Protein AF-A0A0W1A941-F1 (afdb_monomer)

Nearest PDB structures (foldseek):
  9brc-assembly1_S  TM=9.194E-01  e=2.993E-12  Legionella pneumophila subsp. pneumophila
  7uzi-assembly1_R  TM=9.078E-01  e=1.074E-11  Rattus norvegicus
  5voz-assembly1_g  TM=9.066E-01  e=1.879E-11  Legionella pneumophila subsp. pneumophila ATCC 43290
  7u4t-assembly1_Z  TM=9.199E-01  e=1.440E-10  Legionella pneumophila
  5uf5-assembly1_A  TM=5.571E-01  e=1.019E-09  Legionella pneumophila

Foldseek 3Di:
DPPDDPLVQLLLLLVLLVLLVVLCCVLCVPCPLVLLCVVNVLSVVLLVVLVVVVVVCVVVVVVDPDDPDPDDSSNSSSVCVVVVSGDGSVVSVLSSVLSVLLSLLQVLLPPAAADSVLSNVSSVVCSPDPDNCPDPSVVLSVLSVVLVVCLVVQDPPLSLLLLLLSLLLSNVCNYHPDDPPDPPNVVSSVLSVVSSVCRVVVVPCSLVSSVVVQVPDPDFASCVVSDDQVSQLSVLQRNLVVLLVVAPQPVLSVVSVVCSPPRGDHPVNVVSSVVSVVLSVLLVVQQVDAQVVDGDDSVRLNVLLVVLCVADVVCSSVSSSLLSLLVRVCVVQVLCVVVSVVCSVVDDPVCSLVLLLDLVNLLSSLLSNLPVVDDCPAQLLVLLSVLLSVVSSVQSPPPPNRDSDDDSNRSSVSSVVSSVVSVVCSVVSSVVCVLLCRRDPCCVVVVVVLVVPDPPPAPVLSVLSVQLVVQLVVLCCVLFFDDPPPDDPVPPPPDDPDDGHGHRLLPRDPVSLVSSLVSSLVSLLVSCLSCLPPPVSNVVSVVVNVSSLVSVLCSLVVPPDSVDDDDSVVSVVVSVVSVVVSVVSSVVSNVPPPPPPPPDDDDDD

Structure (mmCIF, N/CA/C/O backbone):
data_AF-A0A0W1A941-F1
#
_entry.id   AF-A0A0W1A941-F1
#
loop_
_atom_site.group_PDB
_atom_site.id
_atom_site.type_symbol
_atom_site.label_atom_id
_atom_site.label_alt_id
_atom_site.label_comp_id
_atom_site.label_asym_id
_atom_site.label_entity_id
_atom_site.label_seq_id
_atom_site.pdbx_PDB_ins_code
_atom_site.Cartn_x
_atom_site.Cartn_y
_atom_site.Cartn_z
_atom_site.occupancy
_atom_site.B_iso_or_equiv
_atom_site.auth_seq_id
_atom_site.auth_comp_id
_atom_site.auth_asym_id
_atom_site.auth_atom_id
_atom_site.pdbx_PDB_model_num
ATOM 1 N N . MET A 1 1 ? 19.596 -2.585 -65.836 1.00 46.56 1 MET A N 1
ATOM 2 C CA . MET A 1 1 ? 18.668 -1.439 -65.724 1.00 46.56 1 MET A CA 1
ATOM 3 C C . MET A 1 1 ? 19.499 -0.215 -65.369 1.00 46.56 1 MET A C 1
ATOM 5 O O . MET A 1 1 ? 19.967 -0.134 -64.247 1.00 46.56 1 MET A O 1
ATOM 9 N N . HIS A 1 2 ? 19.727 0.694 -66.318 1.00 54.53 2 HIS A N 1
ATOM 10 C CA . HIS A 1 2 ? 20.373 1.989 -66.075 1.00 54.53 2 HIS A CA 1
ATOM 11 C C . HIS A 1 2 ? 19.355 3.079 -66.422 1.00 54.53 2 HIS A C 1
ATOM 13 O O . HIS A 1 2 ? 19.321 3.565 -67.544 1.00 54.53 2 HIS A O 1
ATOM 19 N N . ASN A 1 3 ? 18.465 3.399 -65.478 1.00 68.75 3 ASN A N 1
ATOM 20 C CA . ASN A 1 3 ? 17.453 4.451 -65.660 1.00 68.75 3 ASN A CA 1
ATOM 21 C C . ASN A 1 3 ? 17.968 5.843 -65.245 1.00 68.75 3 ASN A C 1
ATOM 23 O O . ASN A 1 3 ? 17.200 6.801 -65.233 1.00 68.75 3 ASN A O 1
ATOM 27 N N . LEU A 1 4 ? 19.249 5.959 -64.882 1.00 83.12 4 LEU A N 1
ATOM 28 C CA . LEU A 1 4 ? 19.901 7.224 -64.556 1.00 83.12 4 LEU A CA 1
ATOM 29 C C . LEU A 1 4 ? 20.797 7.658 -65.724 1.00 83.12 4 LEU A C 1
ATOM 31 O O . LEU A 1 4 ? 21.546 6.822 -66.233 1.00 83.12 4 LEU A O 1
ATOM 35 N N . PRO A 1 5 ? 20.770 8.944 -66.116 1.00 90.62 5 PRO A N 1
ATOM 36 C CA . PRO A 1 5 ? 21.811 9.540 -66.948 1.00 90.62 5 PRO A CA 1
ATOM 37 C C . PRO A 1 5 ? 23.212 9.248 -66.392 1.00 90.62 5 PRO A C 1
ATOM 39 O O . PRO A 1 5 ? 23.403 9.246 -65.178 1.00 90.62 5 PRO A O 1
ATOM 42 N N . GLU A 1 6 ? 24.190 9.028 -67.270 1.00 85.62 6 GLU A N 1
ATOM 43 C CA . GLU A 1 6 ? 25.552 8.589 -66.914 1.00 85.62 6 GLU A CA 1
ATOM 44 C C . GLU A 1 6 ? 26.242 9.526 -65.906 1.00 85.62 6 GLU A C 1
ATOM 46 O O . GLU A 1 6 ? 26.808 9.085 -64.907 1.00 85.62 6 GLU A O 1
ATOM 51 N N . GLU A 1 7 ? 26.112 10.836 -66.102 1.00 84.62 7 GLU A N 1
ATOM 52 C CA . GLU A 1 7 ? 26.647 11.851 -65.188 1.00 84.62 7 GLU A CA 1
ATOM 53 C C . GLU A 1 7 ? 25.988 11.799 -63.797 1.00 84.62 7 GLU A C 1
ATOM 55 O O . GLU A 1 7 ? 26.664 11.863 -62.764 1.00 84.62 7 GLU A O 1
ATOM 60 N N . LEU A 1 8 ? 24.668 11.585 -63.751 1.00 89.06 8 LEU A N 1
ATOM 61 C CA . LEU A 1 8 ? 23.945 11.392 -62.493 1.00 89.06 8 LEU A CA 1
ATOM 62 C C . LEU A 1 8 ? 24.337 10.074 -61.823 1.00 89.06 8 LEU A C 1
ATOM 64 O O . LEU A 1 8 ? 24.471 10.038 -60.602 1.00 89.06 8 LEU A O 1
ATOM 68 N N . TYR A 1 9 ? 24.572 9.009 -62.590 1.00 92.81 9 TYR A N 1
ATOM 69 C CA . TYR A 1 9 ? 25.028 7.729 -62.054 1.00 92.81 9 TYR A CA 1
ATOM 70 C C . TYR A 1 9 ? 26.365 7.876 -61.313 1.00 92.81 9 TYR A C 1
ATOM 72 O O . TYR A 1 9 ? 26.466 7.495 -60.143 1.00 92.81 9 TYR A O 1
ATOM 80 N N . HIS A 1 10 ? 27.373 8.485 -61.944 1.00 92.25 10 HIS A N 1
ATOM 81 C CA . HIS A 1 10 ? 28.687 8.668 -61.319 1.00 92.25 10 HIS A CA 1
ATOM 82 C C . HIS A 1 10 ? 28.641 9.644 -60.137 1.00 92.25 10 HIS A C 1
ATOM 84 O O . HIS A 1 10 ? 29.266 9.380 -59.108 1.00 92.25 10 HIS A O 1
ATOM 90 N N . SER A 1 11 ? 27.822 10.695 -60.214 1.00 91.88 11 SER A N 1
ATOM 91 C CA . SER A 1 11 ? 27.574 11.594 -59.079 1.00 91.88 11 SER A CA 1
ATOM 92 C C . SER A 1 11 ? 26.978 10.856 -57.868 1.00 91.88 11 SER A C 1
ATOM 94 O O . SER A 1 11 ? 27.407 11.069 -56.731 1.00 91.88 11 SER A O 1
ATOM 96 N N . GLN A 1 12 ? 26.031 9.936 -58.091 1.00 93.44 12 GLN A N 1
ATOM 97 C CA . GLN A 1 12 ? 25.449 9.102 -57.029 1.00 93.44 12 GLN A CA 1
ATOM 98 C C . GLN A 1 12 ? 26.469 8.126 -56.425 1.00 93.44 12 GLN A C 1
ATOM 100 O O . GLN A 1 12 ? 26.469 7.915 -55.210 1.00 93.44 12 GLN A O 1
ATOM 105 N N . VAL A 1 13 ? 27.372 7.572 -57.244 1.00 93.12 13 VAL A N 1
ATOM 106 C CA . VAL A 1 13 ? 28.484 6.727 -56.773 1.00 93.12 13 VAL A CA 1
ATOM 107 C C . VAL A 1 13 ? 29.382 7.503 -55.802 1.00 93.12 13 VAL A C 1
ATOM 109 O O . VAL A 1 13 ? 29.643 7.022 -54.697 1.00 93.12 13 VAL A O 1
ATOM 112 N N . VAL A 1 14 ? 29.791 8.727 -56.160 1.00 92.62 14 VAL A N 1
ATOM 113 C CA . VAL A 1 14 ? 30.604 9.593 -55.283 1.00 92.62 14 VAL A CA 1
ATOM 114 C C . VAL A 1 14 ? 29.869 9.916 -53.980 1.00 92.62 14 VAL A C 1
ATOM 116 O O . VAL A 1 14 ? 30.458 9.826 -52.896 1.00 92.62 14 VAL A O 1
ATOM 119 N N . GLY A 1 15 ? 28.575 10.244 -54.070 1.00 92.88 15 GLY A N 1
ATOM 120 C CA . GLY A 1 15 ? 27.730 10.549 -52.916 1.00 92.88 15 GLY A CA 1
ATOM 121 C C . GLY A 1 15 ? 27.629 9.386 -51.924 1.00 92.88 15 GLY A C 1
ATOM 122 O O . GLY A 1 15 ? 27.910 9.566 -50.738 1.00 92.88 15 GLY A O 1
ATOM 123 N N . LYS A 1 16 ? 27.294 8.179 -52.398 1.00 94.31 16 LYS A N 1
ATOM 124 C CA . LYS A 1 16 ? 27.147 6.993 -51.533 1.00 94.31 16 LYS A CA 1
ATOM 125 C C . LYS A 1 16 ? 28.461 6.542 -50.910 1.00 94.31 16 LYS A C 1
ATOM 127 O O . LYS A 1 16 ? 28.489 6.206 -49.731 1.00 94.31 16 LYS A O 1
ATOM 132 N N . MET A 1 17 ? 29.554 6.579 -51.665 1.00 93.75 17 MET A N 1
ATOM 133 C CA . MET A 1 17 ? 30.874 6.238 -51.137 1.00 93.75 17 MET A CA 1
ATOM 134 C C . MET A 1 17 ? 31.315 7.219 -50.041 1.00 93.75 17 MET A C 1
ATOM 136 O O . MET A 1 17 ? 31.776 6.801 -48.980 1.00 93.75 17 MET A O 1
ATOM 140 N N . SER A 1 18 ? 31.101 8.522 -50.256 1.00 91.94 18 SER A N 1
ATOM 141 C CA . SER A 1 18 ? 31.389 9.550 -49.246 1.00 91.94 18 SER A CA 1
ATOM 142 C C . SER A 1 18 ? 30.515 9.384 -48.001 1.00 91.94 18 SER A C 1
ATOM 144 O O . SER A 1 18 ? 30.998 9.549 -46.882 1.00 91.94 18 SER A O 1
ATOM 146 N N . PHE A 1 19 ? 29.241 9.023 -48.184 1.00 95.06 19 PHE A N 1
ATOM 147 C CA . PHE A 1 19 ? 28.329 8.702 -47.089 1.00 95.06 19 PHE A CA 1
ATOM 148 C C . PHE A 1 19 ? 28.828 7.512 -46.260 1.00 95.06 19 PHE A C 1
ATOM 150 O O . PHE A 1 19 ? 28.946 7.652 -45.047 1.00 95.06 19 PHE A O 1
ATOM 157 N N . ILE A 1 20 ? 29.192 6.390 -46.893 1.00 95.44 20 ILE A N 1
ATOM 158 C CA . ILE A 1 20 ? 29.712 5.197 -46.202 1.00 95.44 20 ILE A CA 1
ATOM 159 C C . ILE A 1 20 ? 30.919 5.551 -45.335 1.00 95.44 20 ILE A C 1
ATOM 161 O O . ILE A 1 20 ? 30.925 5.260 -44.142 1.00 95.44 20 ILE A O 1
ATOM 165 N N . VAL A 1 21 ? 31.926 6.217 -45.912 1.00 92.75 21 VAL A N 1
ATOM 166 C CA . VAL A 1 21 ? 33.156 6.560 -45.181 1.00 92.75 21 VAL A CA 1
ATOM 167 C C . VAL A 1 21 ? 32.869 7.536 -44.038 1.00 92.75 21 VAL A C 1
ATOM 169 O O . VAL A 1 21 ? 33.424 7.379 -42.952 1.00 92.75 21 VAL A O 1
ATOM 172 N N . ARG A 1 22 ? 31.958 8.498 -44.236 1.00 93.38 22 ARG A N 1
ATOM 173 C CA . ARG A 1 22 ? 31.521 9.410 -43.170 1.00 93.38 22 ARG A CA 1
ATOM 174 C C . ARG A 1 22 ? 30.830 8.663 -42.029 1.00 93.38 22 ARG A C 1
ATOM 176 O O . ARG A 1 22 ? 31.142 8.922 -40.873 1.00 93.38 22 ARG A O 1
ATOM 183 N N . VAL A 1 23 ? 29.896 7.761 -42.330 1.00 94.56 23 VAL A N 1
ATOM 184 C CA . VAL A 1 23 ? 29.196 6.973 -41.302 1.00 94.56 23 VAL A CA 1
ATOM 185 C C . VAL A 1 23 ? 30.180 6.064 -40.568 1.00 94.56 23 VAL A C 1
ATOM 187 O O . VAL A 1 23 ? 30.149 6.004 -39.343 1.00 94.56 23 VAL A O 1
ATOM 190 N N . LEU A 1 24 ? 31.116 5.441 -41.286 1.00 93.94 24 LEU A N 1
ATOM 191 C CA . LEU A 1 24 ? 32.166 4.620 -40.689 1.00 93.94 24 LEU A CA 1
ATOM 192 C C . LEU A 1 24 ? 33.040 5.417 -39.704 1.00 93.94 24 LEU A C 1
ATOM 194 O O . LEU A 1 24 ? 33.362 4.921 -38.631 1.00 93.94 24 LEU A O 1
ATOM 198 N N . GLN A 1 25 ? 33.383 6.667 -40.032 1.00 90.00 25 GLN A N 1
ATOM 199 C CA . GLN A 1 25 ? 34.110 7.565 -39.124 1.00 90.00 25 GLN A CA 1
ATOM 200 C C . GLN A 1 25 ? 33.295 7.960 -37.883 1.00 90.00 25 GLN A C 1
ATOM 202 O O . GLN A 1 25 ? 33.886 8.234 -36.841 1.00 90.00 25 GLN A O 1
ATOM 207 N N . LEU A 1 26 ? 31.961 8.003 -37.980 1.00 89.69 26 LEU A N 1
ATOM 208 C CA . LEU A 1 26 ? 31.084 8.298 -36.844 1.00 89.69 26 LEU A CA 1
ATOM 209 C C . LEU A 1 26 ? 30.978 7.114 -35.880 1.00 89.69 26 LEU A C 1
ATOM 211 O O . LEU A 1 26 ? 31.039 7.318 -34.671 1.00 89.69 26 LEU A O 1
ATOM 215 N N . ILE A 1 27 ? 30.821 5.897 -36.406 1.00 91.38 27 ILE A N 1
ATOM 216 C CA . ILE A 1 27 ? 30.695 4.691 -35.573 1.00 91.38 27 ILE A CA 1
ATOM 217 C C . ILE A 1 27 ? 32.046 4.210 -35.032 1.00 91.38 27 ILE A C 1
ATOM 219 O O . ILE A 1 27 ? 32.099 3.638 -33.951 1.00 91.38 27 ILE A O 1
ATOM 223 N N . ASP A 1 28 ? 33.134 4.457 -35.766 1.00 92.12 28 ASP A N 1
ATOM 224 C CA . ASP A 1 28 ? 34.486 4.026 -35.414 1.00 92.12 28 ASP A CA 1
ATOM 225 C C . ASP A 1 28 ? 35.519 5.138 -35.675 1.00 92.12 28 ASP A C 1
ATOM 227 O O . ASP A 1 28 ? 36.307 5.073 -36.629 1.00 92.12 28 ASP A O 1
ATOM 231 N N . PRO A 1 29 ? 35.556 6.180 -34.826 1.00 87.62 29 PRO A N 1
ATOM 232 C CA . PRO A 1 29 ? 36.505 7.279 -34.978 1.00 87.62 29 PRO A CA 1
ATOM 233 C C . PRO A 1 29 ? 37.957 6.865 -34.695 1.00 87.62 29 PRO A C 1
ATOM 235 O O . PRO A 1 29 ? 38.881 7.519 -35.175 1.00 87.62 29 PRO A O 1
ATOM 238 N N . LYS A 1 30 ? 38.178 5.799 -33.910 1.00 88.62 30 LYS A N 1
ATOM 239 C CA . LYS A 1 30 ? 39.516 5.349 -33.481 1.00 88.62 30 LYS A CA 1
ATOM 240 C C . LYS A 1 30 ? 40.139 4.319 -34.415 1.00 88.62 30 LYS A C 1
ATOM 242 O O . LYS A 1 30 ? 41.349 4.118 -34.372 1.00 88.62 30 LYS A O 1
ATOM 247 N N . GLY A 1 31 ? 39.335 3.691 -35.260 1.00 87.31 31 GLY A N 1
ATOM 248 C CA . GLY A 1 31 ? 39.805 2.675 -36.178 1.00 87.31 31 GLY A CA 1
ATOM 249 C C . GLY A 1 31 ? 39.906 1.282 -35.573 1.00 87.31 31 GLY A C 1
ATOM 250 O O . GLY A 1 31 ? 40.750 0.513 -36.026 1.00 87.31 31 GLY A O 1
ATOM 251 N N . SER A 1 32 ? 39.119 0.964 -34.545 1.00 91.00 32 SER A N 1
ATOM 252 C CA . SER A 1 32 ? 39.196 -0.318 -33.839 1.00 91.00 32 SER A CA 1
ATOM 253 C C . SER A 1 32 ? 38.372 -1.437 -34.484 1.00 91.00 32 SER A C 1
ATOM 255 O O . SER A 1 32 ? 38.748 -2.598 -34.341 1.00 91.00 32 SER A O 1
ATOM 257 N N . LEU A 1 33 ? 37.337 -1.122 -35.275 1.00 93.75 33 LEU A N 1
ATOM 258 C CA . LEU A 1 33 ? 36.444 -2.115 -35.898 1.00 93.75 33 LEU A CA 1
ATOM 259 C C . LEU A 1 33 ? 37.054 -2.703 -37.184 1.00 93.75 33 LEU A C 1
ATOM 261 O O . LEU A 1 33 ? 36.676 -2.355 -38.312 1.00 93.75 33 LEU A O 1
ATOM 265 N N . GLN A 1 34 ? 38.061 -3.563 -37.021 1.00 92.88 34 GLN A N 1
ATOM 266 C CA . GLN A 1 34 ? 38.871 -4.102 -38.118 1.00 92.88 34 GLN A CA 1
ATOM 267 C C . GLN A 1 34 ? 38.061 -4.932 -39.119 1.00 92.88 34 GLN A C 1
ATOM 269 O O . GLN A 1 34 ? 38.320 -4.839 -40.324 1.00 92.88 34 GLN A O 1
ATOM 274 N N . THR A 1 35 ? 37.073 -5.707 -38.663 1.00 93.81 35 THR A N 1
ATOM 275 C CA . THR A 1 35 ? 36.239 -6.537 -39.547 1.00 93.81 35 THR A CA 1
ATOM 276 C C . THR A 1 35 ? 35.447 -5.655 -40.506 1.00 93.81 35 THR A C 1
ATOM 278 O O . THR A 1 35 ? 35.478 -5.856 -41.722 1.00 93.81 35 THR A O 1
ATOM 281 N N . ILE A 1 36 ? 34.823 -4.605 -39.968 1.00 94.94 36 ILE A N 1
ATOM 282 C CA . ILE A 1 36 ? 34.037 -3.637 -40.737 1.00 94.94 36 ILE A CA 1
ATOM 283 C C . ILE A 1 36 ? 34.946 -2.871 -41.706 1.00 94.94 36 ILE A C 1
ATOM 285 O O . ILE A 1 36 ? 34.664 -2.781 -42.899 1.00 94.94 36 ILE A O 1
ATOM 289 N N . ARG A 1 37 ? 36.087 -2.358 -41.233 1.00 92.62 37 ARG A N 1
ATOM 290 C CA . ARG A 1 37 ? 37.025 -1.594 -42.076 1.00 92.62 37 ARG A CA 1
ATOM 291 C C . ARG A 1 37 ? 37.605 -2.399 -43.225 1.00 92.62 37 ARG A C 1
ATOM 293 O O . ARG A 1 37 ? 37.818 -1.840 -44.299 1.00 92.62 37 ARG A O 1
ATOM 300 N N . LYS A 1 38 ? 37.848 -3.691 -43.012 1.00 94.56 38 LYS A N 1
ATOM 301 C CA . LYS A 1 38 ? 38.304 -4.593 -44.068 1.00 94.56 38 LYS A CA 1
ATOM 302 C C . LYS A 1 38 ? 37.245 -4.757 -45.158 1.00 94.56 38 LYS A C 1
ATOM 304 O O . LYS A 1 38 ? 37.594 -4.736 -46.335 1.00 94.56 38 LYS A O 1
ATOM 309 N N . ASP A 1 39 ? 35.976 -4.869 -44.778 1.00 94.06 39 ASP A N 1
ATOM 310 C CA . ASP A 1 39 ? 34.871 -5.015 -45.728 1.00 94.06 39 ASP A CA 1
ATOM 311 C C . ASP A 1 39 ? 34.605 -3.739 -46.547 1.00 94.06 39 ASP A C 1
ATOM 313 O O . ASP A 1 39 ? 34.267 -3.841 -47.725 1.00 94.06 39 ASP A O 1
ATOM 317 N N . TYR A 1 40 ? 34.837 -2.552 -45.972 1.00 94.50 40 TYR A N 1
ATOM 318 C CA . TYR A 1 40 ? 34.732 -1.254 -46.666 1.00 94.50 40 TYR A CA 1
ATOM 319 C C . TYR A 1 40 ? 36.080 -0.704 -47.168 1.00 94.50 40 TYR A C 1
ATOM 321 O O . TYR A 1 40 ? 36.205 0.486 -47.478 1.00 94.50 40 TYR A O 1
ATOM 329 N N . ALA A 1 41 ? 37.125 -1.539 -47.242 1.00 92.50 41 ALA A N 1
ATOM 330 C CA . ALA A 1 41 ? 38.483 -1.091 -47.559 1.00 92.50 41 ALA A CA 1
ATOM 331 C C . ALA A 1 41 ? 38.578 -0.397 -48.924 1.00 92.50 41 ALA A C 1
ATOM 333 O O . ALA A 1 41 ? 39.358 0.541 -49.087 1.00 92.50 41 ALA A O 1
ATOM 334 N N . ARG A 1 42 ? 37.767 -0.825 -49.899 1.00 90.81 42 ARG A N 1
ATOM 335 C CA . ARG A 1 42 ? 37.774 -0.266 -51.255 1.00 90.81 42 ARG A CA 1
ATOM 336 C C . ARG A 1 42 ? 37.195 1.148 -51.291 1.00 90.81 42 ARG A C 1
ATOM 338 O O . ARG A 1 42 ? 37.777 2.024 -51.923 1.00 90.81 42 ARG A O 1
ATOM 345 N N . GLU A 1 43 ? 36.088 1.387 -50.595 1.00 92.88 43 GLU A N 1
ATOM 346 C CA . GLU A 1 43 ? 35.473 2.705 -50.437 1.00 92.88 43 GLU A CA 1
ATOM 347 C C . GLU A 1 43 ? 36.410 3.666 -49.699 1.00 92.88 43 GLU A C 1
ATOM 349 O O . GLU A 1 43 ? 36.609 4.799 -50.144 1.00 92.88 43 GLU A O 1
ATOM 354 N N . ILE A 1 44 ? 37.033 3.195 -48.611 1.00 90.75 44 ILE A N 1
ATOM 355 C CA . ILE A 1 44 ? 38.034 3.960 -47.854 1.00 90.75 44 ILE A CA 1
ATOM 356 C C . ILE A 1 44 ? 39.209 4.323 -48.765 1.00 90.75 44 ILE A C 1
ATOM 358 O O . ILE A 1 44 ? 39.585 5.491 -48.840 1.00 90.75 44 ILE A O 1
ATOM 362 N N . GLN A 1 45 ? 39.751 3.346 -49.498 1.00 91.31 45 GLN A N 1
ATOM 363 C CA . GLN A 1 45 ? 40.888 3.550 -50.387 1.00 91.31 45 GLN A CA 1
ATOM 364 C C . GLN A 1 45 ? 40.584 4.568 -51.490 1.00 91.31 45 GLN A C 1
ATOM 366 O O . GLN A 1 45 ? 41.388 5.470 -51.696 1.00 91.31 45 GLN A O 1
ATOM 371 N N . CYS A 1 46 ? 39.429 4.491 -52.161 1.00 88.69 46 CYS A N 1
ATOM 372 C CA . CYS A 1 46 ? 39.058 5.478 -53.182 1.00 88.69 46 CYS A CA 1
ATOM 373 C C . CYS A 1 46 ? 39.004 6.906 -52.614 1.00 88.69 46 CYS A C 1
ATOM 375 O O . CYS A 1 46 ? 39.507 7.839 -53.242 1.00 88.69 46 CYS A O 1
ATOM 377 N N . ILE A 1 47 ? 38.441 7.085 -51.412 1.00 88.50 47 ILE A N 1
ATOM 378 C CA . ILE A 1 47 ? 38.412 8.393 -50.745 1.00 88.50 47 ILE A CA 1
ATOM 379 C C . ILE A 1 47 ? 39.827 8.862 -50.380 1.00 88.50 47 ILE A C 1
ATOM 381 O O . ILE A 1 47 ? 40.168 10.009 -50.670 1.00 88.50 47 ILE A O 1
ATOM 385 N N . THR A 1 48 ? 40.662 7.991 -49.808 1.00 87.50 48 THR A N 1
ATOM 386 C CA . THR A 1 48 ? 42.048 8.316 -49.436 1.00 87.50 48 THR A CA 1
ATOM 387 C C . THR A 1 48 ? 42.921 8.631 -50.653 1.00 87.50 48 THR A C 1
ATOM 389 O O . THR A 1 48 ? 43.712 9.570 -50.614 1.00 87.50 48 THR A O 1
ATOM 392 N N . ASP A 1 49 ? 42.786 7.883 -51.747 1.00 87.50 49 ASP A N 1
ATOM 393 C CA . ASP A 1 49 ? 43.557 8.104 -52.972 1.00 87.50 49 ASP A CA 1
ATOM 394 C C . ASP A 1 49 ? 43.154 9.420 -53.647 1.00 87.50 49 ASP A C 1
ATOM 396 O O . ASP A 1 49 ? 44.015 10.140 -54.150 1.00 87.50 49 ASP A O 1
ATOM 400 N N . ALA A 1 50 ? 41.869 9.786 -53.610 1.00 86.06 50 ALA A N 1
ATOM 401 C CA . ALA A 1 50 ? 41.419 11.096 -54.075 1.00 86.06 50 ALA A CA 1
ATOM 402 C C . ALA A 1 50 ? 41.883 12.248 -53.175 1.00 86.06 50 ALA A C 1
ATOM 404 O O . ALA A 1 50 ? 42.227 13.310 -53.688 1.00 86.06 50 ALA A O 1
ATOM 405 N N . GLU A 1 51 ? 41.935 12.052 -51.855 1.00 85.69 51 GLU A N 1
ATOM 406 C CA . GLU A 1 51 ? 42.504 13.035 -50.923 1.00 85.69 51 GLU A CA 1
ATOM 407 C C . GLU A 1 51 ? 44.001 13.243 -51.162 1.00 85.69 51 GLU A C 1
ATOM 409 O O . GLU A 1 51 ? 44.448 14.385 -51.239 1.00 85.69 51 GLU A O 1
ATOM 414 N N . LYS A 1 52 ? 44.765 12.162 -51.356 1.00 85.94 52 LYS A N 1
ATOM 415 C CA . LYS A 1 52 ? 46.192 12.232 -51.704 1.00 85.94 52 LYS A CA 1
ATOM 416 C C . LYS A 1 52 ? 46.417 12.888 -53.062 1.00 85.94 52 LYS A C 1
ATOM 418 O O . LYS A 1 52 ? 47.311 13.717 -53.186 1.00 85.94 52 LYS A O 1
ATOM 423 N N . ALA A 1 53 ? 45.614 12.539 -54.068 1.00 83.25 53 ALA A N 1
ATOM 424 C CA . ALA A 1 53 ? 45.690 13.160 -55.387 1.00 83.25 53 ALA A CA 1
ATOM 425 C C . ALA A 1 53 ? 45.392 14.664 -55.309 1.00 83.25 53 ALA A C 1
ATOM 427 O O . ALA A 1 53 ? 46.110 15.453 -55.914 1.00 83.25 53 ALA A O 1
ATOM 428 N N . LEU A 1 54 ? 44.390 15.065 -54.519 1.00 81.69 54 LEU A N 1
ATOM 429 C CA . LEU A 1 54 ? 44.094 16.474 -54.277 1.00 81.69 54 LEU A CA 1
ATOM 430 C C . LEU A 1 54 ? 45.270 17.179 -53.590 1.00 81.69 54 LEU A C 1
ATOM 432 O O . LEU A 1 54 ? 45.692 18.212 -54.083 1.00 81.69 54 LEU A O 1
ATOM 436 N N . GLN A 1 55 ? 45.831 16.601 -52.520 1.00 79.25 55 GLN A N 1
ATOM 437 C CA . GLN A 1 55 ? 46.988 17.155 -51.797 1.00 79.25 55 GLN A CA 1
ATOM 438 C C . GLN A 1 55 ? 48.221 17.326 -52.697 1.00 79.25 55 GLN A C 1
ATOM 440 O O . GLN A 1 55 ? 48.859 18.374 -52.675 1.00 79.25 55 GLN A O 1
ATOM 445 N N . GLN A 1 56 ? 48.530 16.326 -53.527 1.00 77.62 56 GLN A N 1
ATOM 446 C CA . GLN A 1 56 ? 49.639 16.394 -54.483 1.00 77.62 56 GLN A CA 1
ATOM 447 C C . GLN A 1 56 ? 49.424 17.474 -55.549 1.00 77.62 56 GLN A C 1
ATOM 449 O O . GLN A 1 56 ? 50.393 18.081 -56.001 1.00 77.62 56 GLN A O 1
ATOM 454 N N . LEU A 1 57 ? 48.179 17.722 -55.962 1.00 72.81 57 LEU A N 1
ATOM 455 C CA . LEU A 1 57 ? 47.853 18.807 -56.888 1.00 72.81 57 LEU A CA 1
ATOM 456 C C . LEU A 1 57 ? 48.025 20.173 -56.209 1.00 72.81 57 LEU A C 1
ATOM 458 O O . LEU A 1 57 ? 48.739 21.013 -56.748 1.00 72.81 57 LEU A O 1
ATOM 462 N N . THR A 1 58 ? 47.519 20.366 -54.984 1.00 68.69 58 THR A N 1
ATOM 463 C CA . THR A 1 58 ? 47.723 21.621 -54.234 1.00 68.69 58 THR A CA 1
ATOM 464 C C . THR A 1 58 ? 49.199 21.918 -53.952 1.00 68.69 58 THR A C 1
ATOM 466 O O . THR A 1 58 ? 49.610 23.074 -54.011 1.00 68.69 58 THR A O 1
ATOM 469 N N . GLU A 1 59 ? 50.017 20.901 -53.670 1.00 65.50 59 GLU A N 1
ATOM 470 C CA . GLU A 1 59 ? 51.460 21.064 -53.435 1.00 65.50 59 GLU A CA 1
ATOM 471 C C . GLU A 1 59 ? 52.253 21.385 -54.717 1.00 65.50 59 GLU A C 1
ATOM 473 O O . GLU A 1 59 ? 53.238 22.129 -54.664 1.00 65.50 59 GLU A O 1
ATOM 478 N N . ASN A 1 60 ? 51.835 20.851 -55.870 1.00 63.03 60 ASN A N 1
ATOM 479 C CA . ASN A 1 60 ? 52.481 21.102 -57.163 1.00 63.03 60 ASN A CA 1
ATOM 480 C C . ASN A 1 60 ? 52.038 22.430 -57.803 1.00 63.03 60 ASN A C 1
ATOM 482 O O . ASN A 1 60 ? 52.856 23.095 -58.442 1.00 63.03 60 ASN A O 1
ATOM 486 N N . ASP A 1 61 ? 50.793 22.856 -57.579 1.00 54.97 61 ASP A N 1
ATOM 487 C CA . ASP A 1 61 ? 50.247 24.113 -58.105 1.00 54.97 61 ASP A CA 1
ATOM 488 C C . ASP A 1 61 ? 50.764 25.352 -57.346 1.00 54.97 61 ASP A C 1
ATOM 490 O O . ASP A 1 61 ? 50.873 26.429 -57.928 1.00 54.97 61 ASP A O 1
ATOM 494 N N . CYS A 1 62 ? 51.242 25.210 -56.099 1.00 49.25 62 CYS A N 1
ATOM 495 C CA . CYS A 1 62 ? 51.976 26.272 -55.387 1.00 49.25 62 CYS A CA 1
ATOM 496 C C . CYS A 1 62 ? 53.333 26.655 -56.025 1.00 49.25 62 CYS A C 1
ATOM 498 O O . CYS A 1 62 ? 54.024 27.529 -55.498 1.00 49.25 62 CYS A O 1
ATOM 500 N N . LYS A 1 63 ? 53.736 26.027 -57.140 1.00 52.41 63 LYS A N 1
ATOM 501 C CA . LYS A 1 63 ? 54.971 26.351 -57.878 1.00 52.41 63 LYS A CA 1
ATOM 502 C C . LYS A 1 63 ? 54.750 27.015 -59.241 1.00 52.41 63 LYS A C 1
ATOM 504 O O . LYS A 1 63 ? 55.730 27.471 -59.822 1.00 52.41 63 LYS A O 1
ATOM 509 N N . ASN A 1 64 ? 53.515 27.110 -59.740 1.00 51.06 64 ASN A N 1
ATOM 510 C CA . ASN A 1 64 ? 53.219 27.686 -61.055 1.00 51.06 64 ASN A CA 1
ATOM 511 C C . ASN A 1 64 ? 52.117 28.753 -60.945 1.00 51.06 64 ASN A C 1
ATOM 513 O O . ASN A 1 64 ? 50.960 28.434 -60.708 1.00 51.06 64 ASN A O 1
ATOM 517 N N . GLU A 1 65 ? 52.456 30.026 -61.177 1.00 48.69 65 GLU A N 1
ATOM 518 C CA . GLU A 1 65 ? 51.554 31.192 -61.039 1.00 48.69 65 GLU A CA 1
ATOM 519 C C . GLU A 1 65 ? 50.386 31.263 -62.049 1.00 48.69 65 GLU A C 1
ATOM 521 O O . GLU A 1 65 ? 49.682 32.264 -62.098 1.00 48.69 65 GLU A O 1
ATOM 526 N N . ASN A 1 66 ? 50.125 30.226 -62.848 1.00 51.22 66 ASN A N 1
ATOM 527 C CA . ASN A 1 66 ? 49.009 30.213 -63.796 1.00 51.22 66 ASN A CA 1
ATOM 528 C C . ASN A 1 66 ? 48.435 28.803 -63.971 1.00 51.22 66 ASN A C 1
ATOM 530 O O . ASN A 1 66 ? 48.771 28.111 -64.930 1.00 51.22 66 ASN A O 1
ATOM 534 N N . CYS A 1 67 ? 47.535 28.393 -63.076 1.00 46.41 67 CYS A N 1
ATOM 535 C CA . CYS A 1 67 ? 46.505 27.392 -63.371 1.00 46.41 67 CYS A CA 1
ATOM 536 C C . CYS A 1 67 ? 45.324 27.535 -62.400 1.00 46.41 67 CYS A C 1
ATOM 538 O O . CYS A 1 67 ? 45.360 27.066 -61.269 1.00 46.41 67 CYS A O 1
ATOM 540 N N . GLN A 1 68 ? 44.243 28.168 -62.858 1.00 48.75 68 GLN A N 1
ATOM 541 C CA . GLN A 1 68 ? 42.912 27.940 -62.297 1.00 48.75 68 GLN A CA 1
ATOM 542 C C . GLN A 1 68 ? 42.388 26.619 -62.868 1.00 48.75 68 GLN A C 1
ATOM 544 O O . GLN A 1 68 ? 41.784 26.599 -63.938 1.00 48.75 68 GLN A O 1
ATOM 549 N N . ALA A 1 69 ? 42.636 25.510 -62.175 1.00 46.84 69 ALA A N 1
ATOM 550 C CA . ALA A 1 69 ? 41.888 24.279 -62.384 1.00 46.84 69 ALA A CA 1
ATOM 551 C C . ALA A 1 69 ? 41.027 24.036 -61.142 1.00 46.84 69 ALA A C 1
ATOM 553 O O . ALA A 1 69 ? 41.527 23.674 -60.080 1.00 46.84 69 ALA A O 1
ATOM 554 N N . GLU A 1 70 ? 39.722 24.260 -61.279 1.00 49.97 70 GLU A N 1
ATOM 555 C CA . GLU A 1 70 ? 38.685 23.954 -60.289 1.00 49.97 70 GLU A CA 1
ATOM 556 C C . GLU A 1 70 ? 38.519 22.429 -60.102 1.00 49.97 70 GLU A C 1
ATOM 558 O O . GLU A 1 70 ? 37.441 21.868 -60.301 1.00 49.97 70 GLU A O 1
ATOM 563 N N . LEU A 1 71 ? 39.586 21.708 -59.745 1.00 57.59 71 LEU A N 1
ATOM 564 C CA . LEU A 1 71 ? 39.481 20.306 -59.352 1.00 57.59 71 LEU A CA 1
ATOM 565 C C . LEU A 1 71 ? 39.232 20.232 -57.848 1.00 57.59 71 LEU A C 1
ATOM 567 O O . LEU A 1 71 ? 40.134 20.360 -57.026 1.00 57.59 71 LEU A O 1
ATOM 571 N N . ASN A 1 72 ? 37.975 20.010 -57.482 1.00 73.75 72 ASN A N 1
ATOM 572 C CA . ASN A 1 72 ? 37.612 19.657 -56.118 1.00 73.75 72 ASN A CA 1
ATOM 573 C C . ASN A 1 72 ? 37.658 18.123 -55.937 1.00 73.75 72 ASN A C 1
ATOM 575 O O . ASN A 1 72 ? 37.686 17.351 -56.900 1.00 73.75 72 ASN A O 1
ATOM 579 N N . LYS A 1 73 ? 37.648 17.663 -54.678 1.00 80.12 73 LYS A N 1
ATOM 580 C CA . LYS A 1 73 ? 37.626 16.229 -54.323 1.00 80.12 73 LYS A CA 1
ATOM 581 C C . LYS A 1 73 ? 36.516 15.457 -55.054 1.00 80.12 73 LYS A C 1
ATOM 583 O O . LYS A 1 73 ? 36.700 14.288 -55.381 1.00 80.12 73 LYS A O 1
ATOM 588 N N . PHE A 1 74 ? 35.380 16.104 -55.319 1.00 87.44 74 PHE A N 1
ATOM 589 C CA . PHE A 1 74 ? 34.249 15.501 -56.020 1.00 87.44 74 PHE A CA 1
ATOM 590 C C . PHE A 1 74 ? 34.596 15.163 -57.479 1.00 87.44 74 PHE A C 1
ATOM 592 O O . PHE A 1 74 ? 34.411 14.015 -57.876 1.00 87.44 74 PHE A O 1
ATOM 599 N N . THR A 1 75 ? 35.189 16.090 -58.239 1.00 87.19 75 THR A N 1
ATOM 600 C CA . THR A 1 75 ? 35.573 15.870 -59.646 1.00 87.19 75 THR A CA 1
ATOM 601 C C . THR A 1 75 ? 36.588 14.731 -59.799 1.00 87.19 75 THR A C 1
ATOM 603 O O . THR A 1 75 ? 36.468 13.906 -60.705 1.00 87.19 75 THR A O 1
ATOM 606 N N . ILE A 1 76 ? 37.562 14.632 -58.883 1.00 87.44 76 ILE A N 1
ATOM 607 C CA . ILE A 1 76 ? 38.554 13.539 -58.873 1.00 87.44 76 ILE A CA 1
ATOM 608 C C . ILE A 1 76 ? 37.863 12.184 -58.672 1.00 87.44 76 ILE A C 1
ATOM 610 O O . ILE A 1 76 ? 38.138 11.222 -59.393 1.00 87.44 76 ILE A O 1
ATOM 614 N N . LEU A 1 77 ? 36.943 12.104 -57.710 1.00 89.44 77 LEU A N 1
ATOM 615 C CA . LEU A 1 77 ? 36.194 10.882 -57.421 1.00 89.44 77 LEU A CA 1
ATOM 616 C C . LEU A 1 77 ? 35.242 10.497 -58.557 1.00 89.44 77 LEU A C 1
ATOM 618 O O . LEU A 1 77 ? 35.104 9.316 -58.874 1.00 89.44 77 LEU A O 1
ATOM 622 N N . GLU A 1 78 ? 34.620 11.477 -59.209 1.00 90.62 78 GLU A N 1
ATOM 623 C CA . GLU A 1 78 ? 33.745 11.240 -60.354 1.00 90.62 78 GLU A CA 1
ATOM 624 C C . GLU A 1 78 ? 34.529 10.651 -61.539 1.00 90.62 78 GLU A C 1
ATOM 626 O O . GLU A 1 78 ? 34.097 9.673 -62.151 1.00 90.62 78 GLU A O 1
ATOM 631 N N . GLN A 1 79 ? 35.728 11.172 -61.818 1.00 88.88 79 GLN A N 1
ATOM 632 C CA . GLN A 1 79 ? 36.624 10.619 -62.839 1.00 88.88 79 GLN A CA 1
ATOM 633 C C . GLN A 1 79 ? 37.102 9.202 -62.489 1.00 88.88 79 GLN A C 1
ATOM 635 O O . GLN A 1 79 ? 37.154 8.335 -63.363 1.00 88.88 79 GLN A O 1
ATOM 640 N N . GLN A 1 80 ? 37.413 8.926 -61.218 1.00 88.94 80 GLN A N 1
ATOM 641 C CA . GLN A 1 80 ? 37.751 7.572 -60.761 1.00 88.94 80 GLN A CA 1
ATOM 642 C C . GLN A 1 80 ? 36.573 6.597 -60.916 1.00 88.94 80 GLN A C 1
ATOM 644 O O . GLN A 1 80 ? 36.783 5.434 -61.273 1.00 88.94 80 GLN A O 1
ATOM 649 N N . SER A 1 81 ? 35.344 7.073 -60.703 1.00 91.19 81 SER A N 1
ATOM 650 C CA . SER A 1 81 ? 34.121 6.308 -60.944 1.00 91.19 81 SER A CA 1
ATOM 651 C C . SER A 1 81 ? 33.939 5.987 -62.431 1.00 91.19 81 SER A C 1
ATOM 653 O O . SER A 1 81 ? 33.763 4.819 -62.778 1.00 91.19 81 SER A O 1
ATOM 655 N N . LYS A 1 82 ? 34.083 6.986 -63.317 1.00 89.94 82 LYS A N 1
ATOM 656 C CA . LYS A 1 82 ? 34.059 6.810 -64.786 1.00 89.94 82 LYS A CA 1
ATOM 657 C C . LYS A 1 82 ? 35.133 5.829 -65.268 1.00 89.94 82 LYS A C 1
ATOM 659 O O . LYS A 1 82 ? 34.892 5.029 -66.163 1.00 89.94 82 LYS A O 1
ATOM 664 N N . ALA A 1 83 ? 36.301 5.834 -64.626 1.00 89.50 83 ALA A N 1
ATOM 665 C CA . ALA A 1 83 ? 37.402 4.915 -64.915 1.00 89.50 83 ALA A CA 1
ATOM 666 C C . ALA A 1 83 ? 37.218 3.494 -64.335 1.00 89.50 83 ALA A C 1
ATOM 668 O O . ALA A 1 83 ? 38.141 2.684 -64.422 1.00 89.50 83 ALA A O 1
ATOM 669 N N . GLY A 1 84 ? 36.081 3.187 -63.697 1.00 85.88 84 GLY A N 1
ATOM 670 C CA . GLY A 1 84 ? 35.802 1.869 -63.114 1.00 85.88 84 GLY A CA 1
ATOM 671 C C . GLY A 1 84 ? 36.641 1.525 -61.877 1.00 85.88 84 GLY A C 1
ATOM 672 O O . GLY A 1 84 ? 36.701 0.364 -61.469 1.00 85.88 84 GLY A O 1
ATOM 673 N N . LYS A 1 85 ? 37.308 2.516 -61.267 1.00 87.81 85 LYS A N 1
ATOM 674 C CA . LYS A 1 85 ? 38.134 2.310 -60.065 1.00 87.81 85 LYS A CA 1
ATOM 675 C C . LYS A 1 85 ? 37.262 2.173 -58.811 1.00 87.81 85 LYS A C 1
ATOM 677 O O . LYS A 1 85 ? 37.566 1.356 -57.938 1.00 87.81 85 LYS A O 1
ATOM 682 N N . CYS A 1 86 ? 36.142 2.894 -58.760 1.00 89.06 86 CYS A N 1
ATOM 683 C CA . CYS A 1 86 ? 35.174 2.832 -57.662 1.00 89.06 86 CYS A CA 1
ATOM 684 C C . CYS A 1 86 ? 34.238 1.605 -57.759 1.00 89.06 86 CYS A C 1
ATOM 686 O O . CYS A 1 86 ? 34.024 1.082 -58.855 1.00 89.06 86 CYS A O 1
ATOM 688 N N . PRO A 1 87 ? 33.659 1.135 -56.636 1.00 91.31 87 PRO A N 1
ATOM 689 C CA . PRO A 1 87 ? 32.603 0.121 -56.654 1.00 91.31 87 PRO A CA 1
ATOM 690 C C . PRO A 1 87 ? 31.343 0.586 -57.409 1.00 91.31 87 PRO A C 1
ATOM 692 O O . PRO A 1 87 ? 31.108 1.784 -57.576 1.00 91.31 87 PRO A O 1
ATOM 695 N N . SER A 1 88 ? 30.519 -0.369 -57.854 1.00 90.94 88 SER A N 1
ATOM 696 C CA . SER A 1 88 ? 29.267 -0.076 -58.570 1.00 90.94 88 SER A CA 1
ATOM 697 C C . SER A 1 88 ? 28.214 0.576 -57.664 1.00 90.94 88 SER A C 1
ATOM 699 O O . SER A 1 88 ? 28.236 0.385 -56.446 1.00 90.94 88 SER A O 1
ATOM 701 N N . LEU A 1 89 ? 27.258 1.311 -58.247 1.00 91.31 89 LEU A N 1
ATOM 702 C CA . LEU A 1 89 ? 26.198 1.978 -57.483 1.00 91.31 89 LEU A CA 1
ATOM 703 C C . LEU A 1 89 ? 25.328 0.995 -56.686 1.00 91.31 89 LEU A C 1
ATOM 705 O O . LEU A 1 89 ? 24.920 1.316 -55.569 1.00 91.31 89 LEU A O 1
ATOM 709 N N . ASP A 1 90 ? 25.062 -0.192 -57.233 1.00 89.44 90 ASP A N 1
ATOM 710 C CA . ASP A 1 90 ? 24.253 -1.221 -56.571 1.00 89.44 90 ASP A CA 1
ATOM 711 C C . ASP A 1 90 ? 24.988 -1.784 -55.350 1.00 89.44 90 ASP A C 1
ATOM 713 O O . ASP A 1 90 ? 24.429 -1.821 -54.252 1.00 89.44 90 ASP A O 1
ATOM 717 N N . THR A 1 91 ? 26.280 -2.104 -55.504 1.00 91.19 91 THR A N 1
ATOM 718 C CA . THR A 1 91 ? 27.147 -2.527 -54.391 1.00 91.19 91 THR A CA 1
ATOM 719 C C . THR A 1 91 ? 27.194 -1.461 -53.300 1.00 91.19 91 THR A C 1
ATOM 721 O O . THR A 1 91 ? 26.961 -1.762 -52.133 1.00 91.19 91 THR A O 1
ATOM 724 N N . LEU A 1 92 ? 27.425 -0.198 -53.675 1.00 93.69 92 LEU A N 1
ATOM 725 C CA . LEU A 1 92 ? 27.454 0.919 -52.729 1.00 93.69 92 LEU A CA 1
ATOM 726 C C . LEU A 1 92 ? 26.101 1.151 -52.061 1.00 93.69 92 LEU A C 1
ATOM 728 O O . LEU A 1 92 ? 26.059 1.592 -50.920 1.00 93.69 92 LEU A O 1
ATOM 732 N N . SER A 1 93 ? 24.991 0.877 -52.743 1.00 92.00 93 SER A N 1
ATOM 733 C CA . SER A 1 93 ? 23.657 1.019 -52.159 1.00 92.00 93 SER A CA 1
ATOM 734 C C . SER A 1 93 ? 23.399 -0.020 -51.076 1.00 92.00 93 SER A C 1
ATOM 736 O O . SER A 1 93 ? 22.914 0.351 -50.010 1.00 92.00 93 SER A O 1
ATOM 738 N N . GLN A 1 94 ? 23.776 -1.277 -51.313 1.00 91.00 94 GLN A N 1
ATOM 739 C CA . GLN A 1 94 ? 23.693 -2.340 -50.309 1.00 91.00 94 GLN A CA 1
ATOM 740 C C . GLN A 1 94 ? 24.624 -2.057 -49.117 1.00 91.00 94 GLN A C 1
ATOM 742 O O . GLN A 1 94 ? 24.207 -2.116 -47.963 1.00 91.00 94 GLN A O 1
ATOM 747 N N . ASN A 1 95 ? 25.863 -1.663 -49.401 1.00 92.44 95 ASN A N 1
ATOM 748 C CA . ASN A 1 95 ? 26.879 -1.312 -48.409 1.00 92.44 95 ASN A CA 1
ATOM 749 C C . ASN A 1 95 ? 26.474 -0.099 -47.549 1.00 92.44 95 ASN A C 1
ATOM 751 O O . ASN A 1 95 ? 26.572 -0.136 -46.322 1.00 92.44 95 ASN A O 1
ATOM 755 N N . ALA A 1 96 ? 25.960 0.965 -48.173 1.00 94.06 96 ALA A N 1
ATOM 756 C CA . ALA A 1 96 ? 25.471 2.157 -47.477 1.00 94.06 96 ALA A CA 1
ATOM 757 C C . ALA A 1 96 ? 24.314 1.841 -46.529 1.00 94.06 96 ALA A C 1
ATOM 759 O O . ALA A 1 96 ? 24.223 2.428 -45.455 1.00 94.06 96 ALA A O 1
ATOM 760 N N . TRP A 1 97 ? 23.453 0.902 -46.906 1.00 91.94 97 TRP A N 1
ATOM 761 C CA . TRP A 1 97 ? 22.344 0.491 -46.065 1.00 91.94 97 TRP A CA 1
ATOM 762 C C . TRP A 1 97 ? 22.822 -0.183 -44.783 1.00 91.94 97 TRP A C 1
ATOM 764 O O . TRP A 1 97 ? 22.438 0.232 -43.691 1.00 91.94 97 TRP A O 1
ATOM 774 N N . ILE A 1 98 ? 23.670 -1.206 -44.903 1.00 95.12 98 ILE A N 1
ATOM 775 C CA . ILE A 1 98 ? 24.129 -1.996 -43.754 1.00 95.12 98 ILE A CA 1
ATOM 776 C C . ILE A 1 98 ? 24.801 -1.082 -42.723 1.00 95.12 98 ILE A C 1
ATOM 778 O O . ILE A 1 98 ? 24.483 -1.141 -41.535 1.00 95.12 98 ILE A O 1
ATOM 782 N N . ILE A 1 99 ? 25.691 -0.191 -43.176 1.00 94.88 99 ILE A N 1
ATOM 783 C CA . ILE A 1 99 ? 26.390 0.733 -42.274 1.00 94.88 99 ILE A CA 1
ATOM 784 C C . ILE A 1 99 ? 25.451 1.786 -41.668 1.00 94.88 99 ILE A C 1
ATOM 786 O O . ILE A 1 99 ? 25.642 2.194 -40.522 1.00 94.88 99 ILE A O 1
ATOM 790 N N . GLN A 1 100 ? 24.416 2.204 -42.403 1.00 94.81 100 GLN A N 1
ATOM 791 C CA . GLN A 1 100 ? 23.408 3.135 -41.904 1.00 94.81 100 GLN A CA 1
ATOM 792 C C . GLN A 1 100 ? 22.556 2.506 -40.796 1.00 94.81 100 GLN A C 1
ATOM 794 O O . GLN A 1 100 ? 22.369 3.147 -39.765 1.00 94.81 100 GLN A O 1
ATOM 799 N N . GLU A 1 101 ? 22.068 1.274 -40.964 1.00 94.69 101 GLU A N 1
ATOM 800 C CA . GLU A 1 101 ? 21.281 0.589 -39.924 1.00 94.69 101 GLU A CA 1
ATOM 801 C C . GLU A 1 101 ? 22.116 0.325 -38.666 1.00 94.69 101 GLU A C 1
ATOM 803 O O . GLU A 1 101 ? 21.642 0.546 -37.551 1.00 94.69 101 GLU A O 1
ATOM 808 N N . LEU A 1 102 ? 23.390 -0.042 -38.833 1.00 95.38 102 LEU A N 1
ATOM 809 C CA . LEU A 1 102 ? 24.316 -0.177 -37.710 1.00 95.38 102 LEU A CA 1
ATOM 810 C C . LEU A 1 102 ? 24.513 1.156 -36.974 1.00 95.38 102 LEU A C 1
ATOM 812 O O . LEU A 1 102 ? 24.444 1.214 -35.746 1.00 95.38 102 LEU A O 1
ATOM 816 N N . SER A 1 103 ? 24.704 2.249 -37.719 1.00 95.19 103 SER A N 1
ATOM 817 C CA . SER A 1 103 ? 24.797 3.587 -37.133 1.00 95.19 103 SER A CA 1
ATOM 818 C C . SER A 1 103 ? 23.510 3.983 -36.410 1.00 95.19 103 SER A C 1
ATOM 820 O O . SER A 1 103 ? 23.591 4.571 -35.332 1.00 95.19 103 SER A O 1
ATOM 822 N N . ARG A 1 104 ? 22.333 3.658 -36.967 1.00 95.38 104 ARG A N 1
ATOM 823 C CA . ARG A 1 104 ? 21.035 3.910 -36.321 1.00 95.38 104 ARG A CA 1
ATOM 824 C C . ARG A 1 104 ? 20.934 3.171 -34.993 1.00 95.38 104 ARG A C 1
ATOM 826 O O . ARG A 1 104 ? 20.553 3.798 -34.010 1.00 95.38 104 ARG A O 1
ATOM 833 N N . LEU A 1 105 ? 21.327 1.896 -34.933 1.00 94.88 105 LEU A N 1
ATOM 834 C CA . LEU A 1 105 ? 21.365 1.136 -33.679 1.00 94.88 105 LEU A CA 1
ATOM 835 C C . LEU A 1 105 ? 22.215 1.853 -32.624 1.00 94.88 105 LEU A C 1
ATOM 837 O O . LEU A 1 105 ? 21.713 2.142 -31.541 1.00 94.88 105 LEU A O 1
ATOM 841 N N . ILE A 1 106 ? 23.462 2.199 -32.963 1.00 94.38 106 ILE A N 1
ATOM 842 C CA . ILE A 1 106 ? 24.405 2.868 -32.049 1.00 94.38 106 ILE A CA 1
ATOM 843 C C . ILE A 1 106 ? 23.855 4.217 -31.565 1.00 94.38 106 ILE A C 1
ATOM 845 O O . ILE A 1 106 ? 24.000 4.565 -30.396 1.00 94.38 106 ILE A O 1
ATOM 849 N N . THR A 1 107 ? 23.209 4.986 -32.446 1.00 94.44 107 THR A N 1
ATOM 850 C CA . THR A 1 107 ? 22.617 6.279 -32.078 1.00 94.44 107 THR A CA 1
ATOM 851 C C . THR A 1 107 ? 21.383 6.118 -31.188 1.00 94.44 107 THR A C 1
ATOM 853 O O . THR A 1 107 ? 21.254 6.820 -30.187 1.00 94.44 107 THR A O 1
ATOM 856 N N . LEU A 1 108 ? 20.476 5.193 -31.508 1.00 95.69 108 LEU A N 1
ATOM 857 C CA . LEU A 1 108 ? 19.194 5.063 -30.808 1.00 95.69 108 LEU A CA 1
ATOM 858 C C . LEU A 1 108 ? 19.335 4.548 -29.370 1.00 95.69 108 LEU A C 1
ATOM 860 O O . LEU A 1 108 ? 18.511 4.897 -28.518 1.00 95.69 108 LEU A O 1
ATOM 864 N N . ILE A 1 109 ? 20.372 3.758 -29.080 1.00 95.56 109 ILE A N 1
ATOM 865 C CA . ILE A 1 109 ? 20.633 3.227 -27.733 1.00 95.56 109 ILE A CA 1
ATOM 866 C C . ILE A 1 109 ? 21.378 4.204 -26.815 1.00 95.56 109 ILE A C 1
ATOM 868 O O . ILE A 1 109 ? 21.559 3.895 -25.638 1.00 95.56 109 ILE A O 1
ATOM 872 N N . GLN A 1 110 ? 21.772 5.388 -27.299 1.00 93.31 110 GLN A N 1
ATOM 873 C CA . GLN A 1 110 ? 22.369 6.407 -26.435 1.00 93.31 110 GLN A CA 1
ATOM 874 C C . GLN A 1 110 ? 21.445 6.727 -25.239 1.00 93.31 110 GLN A C 1
ATOM 876 O O . GLN A 1 110 ? 20.216 6.764 -25.401 1.00 93.31 110 GLN A O 1
ATOM 881 N N . PRO A 1 111 ? 22.007 6.944 -24.031 1.00 92.62 111 PRO A N 1
ATOM 882 C CA . PRO A 1 111 ? 23.426 7.181 -23.722 1.00 92.62 111 PRO A CA 1
ATOM 883 C C . PRO A 1 111 ? 24.291 5.917 -23.542 1.00 92.62 111 PRO A C 1
ATOM 885 O O . PRO A 1 111 ? 25.459 6.038 -23.178 1.00 92.62 111 PRO A O 1
ATOM 888 N N . PHE A 1 112 ? 23.749 4.719 -23.765 1.00 95.00 112 PHE A N 1
ATOM 889 C CA . PHE A 1 112 ? 24.510 3.476 -23.649 1.00 95.00 112 PHE A CA 1
ATOM 890 C C . PHE A 1 112 ? 25.350 3.214 -24.905 1.00 95.00 112 PHE A C 1
ATOM 892 O O . PHE A 1 112 ? 25.036 3.700 -25.992 1.00 95.00 112 PHE A O 1
ATOM 899 N N . SER A 1 113 ? 26.421 2.439 -24.753 1.00 91.69 113 SER A N 1
ATOM 900 C CA . SER A 1 113 ? 27.324 2.056 -25.840 1.00 91.69 113 SER A CA 1
ATOM 901 C C . SER A 1 113 ? 27.387 0.541 -25.973 1.00 91.69 113 SER A C 1
ATOM 903 O O . SER A 1 113 ? 27.396 -0.160 -24.965 1.00 91.69 113 SER A O 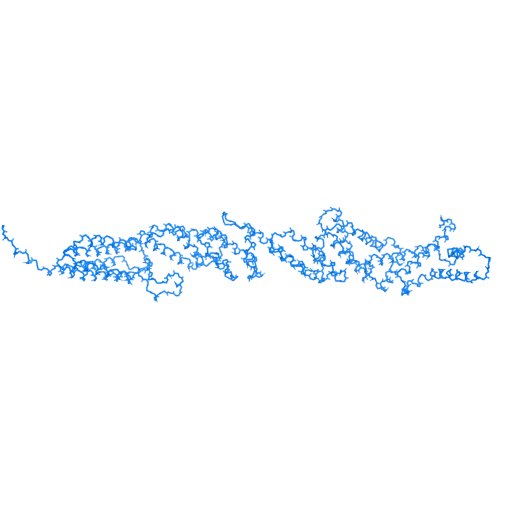1
ATOM 905 N N . LEU A 1 114 ? 27.463 0.057 -27.212 1.00 91.81 114 LEU A N 1
ATOM 906 C CA . LEU A 1 114 ? 27.828 -1.326 -27.511 1.00 91.81 114 LEU A CA 1
ATOM 907 C C . LEU A 1 114 ? 29.344 -1.492 -27.396 1.00 91.81 114 LEU A C 1
ATOM 909 O O . LEU A 1 114 ? 30.095 -0.612 -27.826 1.00 91.81 114 LEU A O 1
ATOM 913 N N . ASP A 1 115 ? 29.777 -2.632 -26.871 1.00 91.81 115 ASP A N 1
ATOM 914 C CA . ASP A 1 115 ? 31.178 -3.039 -26.939 1.00 91.81 115 ASP A CA 1
ATOM 915 C C . ASP A 1 115 ? 31.575 -3.353 -28.391 1.00 91.81 115 ASP A C 1
ATOM 917 O O . ASP A 1 115 ? 30.739 -3.752 -29.205 1.00 91.81 115 ASP A O 1
ATOM 921 N N . GLU A 1 116 ? 32.858 -3.190 -28.725 1.00 91.12 116 GLU A N 1
ATOM 922 C CA . GLU A 1 116 ? 33.363 -3.331 -30.102 1.00 91.12 116 GLU A CA 1
ATOM 923 C C . GLU A 1 116 ? 33.003 -4.690 -30.727 1.00 91.12 116 GLU A C 1
ATOM 925 O O . GLU A 1 116 ? 32.553 -4.743 -31.870 1.00 91.12 116 GLU A O 1
ATOM 930 N N . GLU A 1 117 ? 33.109 -5.773 -29.950 1.00 91.00 117 GLU A N 1
ATOM 931 C CA . GLU A 1 117 ? 32.732 -7.129 -30.371 1.00 91.00 117 GLU A CA 1
ATOM 932 C C . GLU A 1 117 ? 31.248 -7.222 -30.758 1.00 91.00 117 GLU A C 1
ATOM 934 O O . GLU A 1 117 ? 30.906 -7.774 -31.804 1.00 91.00 117 GLU A O 1
ATOM 939 N N . MET A 1 118 ? 30.364 -6.605 -29.968 1.00 91.19 118 MET A N 1
ATOM 940 C CA . MET A 1 118 ? 28.922 -6.598 -30.231 1.00 91.19 118 MET A CA 1
ATOM 941 C C . MET A 1 118 ? 28.567 -5.754 -31.462 1.00 91.19 118 MET A C 1
ATOM 943 O O . MET A 1 118 ? 27.626 -6.084 -32.187 1.00 91.19 118 MET A O 1
ATOM 947 N N . ILE A 1 119 ? 29.320 -4.680 -31.731 1.00 92.81 119 ILE A N 1
ATOM 948 C CA . ILE A 1 119 ? 29.152 -3.878 -32.952 1.00 92.81 119 ILE A CA 1
ATOM 949 C C . ILE A 1 119 ? 29.520 -4.710 -34.186 1.00 92.81 119 ILE A C 1
ATOM 951 O O . ILE A 1 119 ? 28.769 -4.714 -35.166 1.00 92.81 119 ILE A O 1
ATOM 955 N N . GLU A 1 120 ? 30.643 -5.434 -34.149 1.00 92.81 120 GLU A N 1
ATOM 956 C CA . GLU A 1 120 ? 31.045 -6.306 -35.258 1.00 92.81 120 GLU A CA 1
ATOM 957 C C . GLU A 1 120 ? 30.071 -7.480 -35.452 1.00 92.81 120 GLU A C 1
ATOM 959 O O . GLU A 1 120 ? 29.729 -7.815 -36.589 1.00 92.81 120 GLU A O 1
ATOM 964 N N . GLU A 1 121 ? 29.552 -8.064 -34.369 1.00 92.06 121 GLU A N 1
ATOM 965 C CA . GLU A 1 121 ? 28.539 -9.119 -34.445 1.00 92.06 121 GLU A CA 1
ATOM 966 C C . GLU A 1 121 ? 27.234 -8.609 -35.079 1.00 92.06 121 GLU A C 1
ATOM 968 O O . GLU A 1 121 ? 26.700 -9.235 -36.002 1.00 92.06 121 GLU A O 1
ATOM 973 N N . ALA A 1 122 ? 26.733 -7.452 -34.633 1.00 91.44 122 ALA A N 1
ATOM 974 C CA . ALA A 1 122 ? 25.538 -6.830 -35.199 1.00 91.44 122 ALA A CA 1
ATOM 975 C C . ALA A 1 122 ? 25.726 -6.499 -36.689 1.00 91.44 122 ALA A C 1
ATOM 977 O O . ALA A 1 122 ? 24.836 -6.770 -37.499 1.00 91.44 122 ALA A O 1
ATOM 978 N N . TYR A 1 123 ? 26.902 -5.985 -37.067 1.00 94.38 123 TYR A N 1
ATOM 979 C CA . TYR A 1 123 ? 27.263 -5.737 -38.461 1.00 94.38 123 TYR A CA 1
ATOM 980 C C . TYR A 1 123 ? 27.180 -7.009 -39.313 1.00 94.38 123 TYR A C 1
ATOM 982 O O . TYR A 1 123 ? 26.523 -7.011 -40.357 1.00 94.38 123 TYR A O 1
ATOM 990 N N . LEU A 1 124 ? 27.812 -8.099 -38.868 1.00 93.31 124 LEU A N 1
ATOM 991 C CA . LEU A 1 124 ? 27.821 -9.364 -39.604 1.00 93.31 124 LEU A CA 1
ATOM 992 C C . LEU A 1 124 ? 26.413 -9.952 -39.737 1.00 93.31 124 LEU A C 1
ATOM 994 O O . LEU A 1 124 ? 26.059 -10.442 -40.811 1.00 93.31 124 LEU A O 1
ATOM 998 N N . LYS A 1 125 ? 25.587 -9.860 -38.686 1.00 91.25 125 LYS A N 1
ATOM 999 C CA . LYS A 1 125 ? 24.178 -10.278 -38.743 1.00 91.25 125 LYS A CA 1
ATOM 1000 C C . LYS A 1 125 ? 23.407 -9.483 -39.788 1.00 91.25 125 LYS A C 1
ATOM 1002 O O . LYS A 1 125 ? 22.786 -10.093 -40.650 1.00 91.25 125 LYS A O 1
ATOM 1007 N N . MET A 1 126 ? 23.489 -8.150 -39.766 1.00 92.75 126 MET A N 1
ATOM 1008 C CA . MET A 1 126 ? 22.805 -7.287 -40.739 1.00 92.75 126 MET A CA 1
ATOM 1009 C C . MET A 1 126 ? 23.290 -7.530 -42.173 1.00 92.75 126 MET A C 1
ATOM 1011 O O . MET A 1 126 ? 22.478 -7.588 -43.094 1.00 92.75 126 MET A O 1
ATOM 1015 N N . LYS A 1 127 ? 24.601 -7.714 -42.367 1.00 93.50 127 LYS A N 1
ATOM 1016 C CA . LYS A 1 127 ? 25.213 -7.986 -43.676 1.00 93.50 127 LYS A CA 1
ATOM 1017 C C . LYS A 1 127 ? 24.726 -9.297 -44.292 1.00 93.50 127 LYS A C 1
ATOM 1019 O O . LYS A 1 127 ? 24.545 -9.368 -45.504 1.00 93.50 127 LYS A O 1
ATOM 1024 N N . ASN A 1 128 ? 24.537 -10.325 -43.468 1.00 91.75 128 ASN A N 1
ATOM 1025 C CA . ASN A 1 128 ? 24.159 -11.663 -43.920 1.00 91.75 128 ASN A CA 1
ATOM 1026 C C . ASN A 1 128 ? 22.640 -11.846 -44.100 1.00 91.75 128 ASN A C 1
ATOM 1028 O O . ASN A 1 128 ? 22.210 -12.932 -44.492 1.00 91.75 128 ASN A O 1
ATOM 1032 N N . GLN A 1 129 ? 21.822 -10.819 -43.835 1.00 89.94 129 GLN A N 1
ATOM 1033 C CA . GLN A 1 129 ? 20.381 -10.885 -44.082 1.00 89.94 129 GLN A CA 1
ATOM 1034 C C . GLN A 1 129 ? 20.077 -10.865 -45.592 1.00 89.94 129 GLN A C 1
ATOM 1036 O O . GLN A 1 129 ? 20.585 -9.988 -46.295 1.00 89.94 129 GLN A O 1
ATOM 1041 N N . PRO A 1 130 ? 19.222 -11.777 -46.108 1.00 88.94 130 PRO A N 1
ATOM 1042 C CA . PRO A 1 130 ? 18.825 -11.783 -47.519 1.00 88.94 130 PRO A CA 1
ATOM 1043 C C . PRO A 1 130 ? 18.137 -10.487 -47.963 1.00 88.94 130 PRO A C 1
ATOM 1045 O O . PRO A 1 130 ? 18.353 -10.024 -49.080 1.00 88.94 130 PRO A O 1
ATOM 1048 N N . ASP A 1 131 ? 17.323 -9.908 -47.080 1.00 90.31 131 ASP A N 1
ATOM 1049 C CA . ASP A 1 131 ? 16.722 -8.589 -47.243 1.00 90.31 131 ASP A CA 1
ATOM 1050 C C . ASP A 1 131 ? 16.701 -7.874 -45.889 1.00 90.31 131 ASP A C 1
ATOM 1052 O O . ASP A 1 131 ? 15.925 -8.206 -44.993 1.00 90.31 131 ASP A O 1
ATOM 1056 N N . LEU A 1 132 ? 17.582 -6.885 -45.733 1.00 90.69 132 LEU A N 1
ATOM 1057 C CA . LEU A 1 132 ? 17.701 -6.127 -44.493 1.00 90.69 132 LEU A CA 1
ATOM 1058 C C . LEU A 1 132 ? 16.473 -5.232 -44.241 1.00 90.69 132 LEU A C 1
ATOM 1060 O O . LEU A 1 132 ? 16.159 -4.974 -43.082 1.00 90.69 132 LEU A O 1
ATOM 1064 N N . TRP A 1 133 ? 15.738 -4.804 -45.276 1.00 89.31 133 TRP A N 1
ATOM 1065 C CA . TRP A 1 133 ? 14.575 -3.912 -45.126 1.00 89.31 133 TRP A CA 1
ATOM 1066 C C . TRP A 1 133 ? 13.382 -4.572 -44.470 1.00 89.31 133 TRP A C 1
ATOM 1068 O O . TRP A 1 133 ? 12.743 -3.987 -43.602 1.00 89.31 133 TRP A O 1
ATOM 1078 N N . SER A 1 134 ? 13.079 -5.791 -44.906 1.00 89.88 134 SER A N 1
ATOM 1079 C CA . SER A 1 134 ? 11.986 -6.586 -44.354 1.00 89.88 134 SER A CA 1
ATOM 1080 C C . SER A 1 134 ? 12.418 -7.403 -43.135 1.00 89.88 134 SER A C 1
ATOM 1082 O O . SER A 1 134 ? 11.618 -8.151 -42.572 1.00 89.88 134 SER A O 1
ATOM 1084 N N . SER A 1 135 ? 13.678 -7.260 -42.707 1.00 91.25 135 SER A N 1
ATOM 1085 C CA . SER A 1 135 ? 14.211 -7.968 -41.548 1.00 91.25 135 SER A CA 1
ATOM 1086 C C . SER A 1 135 ? 13.620 -7.460 -40.232 1.00 91.25 135 SER A C 1
ATOM 1088 O O . SER A 1 135 ? 13.228 -6.297 -40.083 1.00 91.25 135 SER A O 1
ATOM 1090 N N . LEU A 1 136 ? 13.644 -8.333 -39.223 1.00 89.50 136 LEU A N 1
ATOM 1091 C CA . LEU A 1 136 ? 13.264 -7.982 -37.858 1.00 89.50 136 LEU A CA 1
ATOM 1092 C C . LEU A 1 136 ? 14.108 -6.820 -37.305 1.00 89.50 136 LEU A C 1
ATOM 1094 O O . LEU A 1 136 ? 13.566 -5.970 -36.603 1.00 89.50 136 LEU A O 1
ATOM 1098 N N . TYR A 1 137 ? 15.397 -6.743 -37.659 1.00 90.94 137 TYR A N 1
ATOM 1099 C CA . TYR A 1 137 ? 16.301 -5.688 -37.192 1.00 90.94 137 TYR A CA 1
ATOM 1100 C C . TYR A 1 137 ? 15.817 -4.300 -37.603 1.00 90.94 137 TYR A C 1
ATOM 1102 O O . TYR A 1 137 ? 15.716 -3.409 -36.761 1.00 90.94 137 TYR A O 1
ATOM 1110 N N . HIS A 1 138 ? 15.455 -4.128 -38.876 1.00 93.38 138 HIS A N 1
ATOM 1111 C CA . HIS A 1 138 ? 14.959 -2.849 -39.374 1.00 93.38 138 HIS A CA 1
ATOM 1112 C C . HIS A 1 138 ? 13.643 -2.453 -38.691 1.00 93.38 138 HIS A C 1
ATOM 1114 O O . HIS A 1 138 ? 13.472 -1.311 -38.261 1.00 93.38 138 HIS A O 1
ATOM 1120 N N . HIS A 1 139 ? 12.725 -3.410 -38.521 1.00 92.38 139 HIS A N 1
ATOM 1121 C CA . HIS A 1 139 ? 11.465 -3.170 -37.819 1.00 92.38 139 HIS A CA 1
ATOM 1122 C C . HIS A 1 139 ? 11.672 -2.781 -36.349 1.00 92.38 139 HIS A C 1
ATOM 1124 O O . HIS A 1 139 ? 11.068 -1.812 -35.892 1.00 92.38 139 HIS A O 1
ATOM 1130 N N . GLN A 1 140 ? 12.560 -3.466 -35.626 1.00 92.88 140 GLN A N 1
ATOM 1131 C CA . GLN A 1 140 ? 12.888 -3.132 -34.238 1.00 92.88 140 GLN A CA 1
ATOM 1132 C C . GLN A 1 140 ? 13.562 -1.759 -34.112 1.00 92.88 140 GLN A C 1
ATOM 1134 O O . GLN A 1 140 ? 13.273 -1.024 -33.168 1.00 92.88 140 GLN A O 1
ATOM 1139 N N . LEU A 1 141 ? 14.419 -1.373 -35.063 1.00 95.56 141 LEU A N 1
ATOM 1140 C CA . LEU A 1 141 ? 15.018 -0.036 -35.086 1.00 95.56 141 LEU A CA 1
ATOM 1141 C C . LEU A 1 141 ? 13.981 1.055 -35.367 1.00 95.56 141 LEU A C 1
ATOM 1143 O O . LEU A 1 141 ? 13.986 2.078 -34.685 1.00 95.56 141 LEU A O 1
ATOM 1147 N N . ASN A 1 142 ? 13.052 0.823 -36.299 1.00 96.00 142 ASN A N 1
ATOM 1148 C CA . ASN A 1 142 ? 11.935 1.740 -36.542 1.00 96.00 142 ASN A CA 1
ATOM 1149 C C . ASN A 1 142 ? 11.052 1.891 -35.299 1.00 96.00 142 ASN A C 1
ATOM 1151 O O . ASN A 1 142 ? 10.667 3.003 -34.942 1.00 96.00 142 ASN A O 1
ATOM 1155 N N . ASP A 1 143 ? 10.764 0.783 -34.618 1.00 94.94 143 ASP A N 1
ATOM 1156 C CA . ASP A 1 143 ? 10.004 0.791 -33.373 1.00 94.94 143 ASP A CA 1
ATOM 1157 C C . ASP A 1 143 ? 10.736 1.573 -32.276 1.00 94.94 143 ASP A C 1
ATOM 1159 O O . ASP A 1 143 ? 10.132 2.404 -31.599 1.00 94.94 143 ASP A O 1
ATOM 1163 N N . LEU A 1 144 ? 12.042 1.348 -32.109 1.00 96.75 144 LEU A N 1
ATOM 1164 C CA . LEU A 1 144 ? 12.854 2.039 -31.108 1.00 96.75 144 LEU A CA 1
ATOM 1165 C C . LEU A 1 144 ? 12.942 3.544 -31.384 1.00 96.75 144 LEU A C 1
ATOM 1167 O O . LEU A 1 144 ? 12.881 4.348 -30.449 1.00 96.75 144 LEU A O 1
ATOM 1171 N N . GLU A 1 145 ? 13.064 3.927 -32.654 1.00 96.69 145 GLU A N 1
ATOM 1172 C CA . GLU A 1 145 ? 13.054 5.320 -33.092 1.00 96.69 145 GLU A CA 1
ATOM 1173 C C . GLU A 1 145 ? 11.705 5.984 -32.810 1.00 96.69 145 GLU A C 1
ATOM 1175 O O . GLU A 1 145 ? 11.667 7.046 -32.191 1.00 96.69 145 GLU A O 1
ATOM 1180 N N . GLN A 1 146 ? 10.590 5.335 -33.160 1.00 95.44 146 GLN A N 1
ATOM 1181 C CA . GLN A 1 146 ? 9.248 5.838 -32.847 1.00 95.44 146 GLN A CA 1
ATOM 1182 C C . GLN A 1 146 ? 9.030 6.006 -31.340 1.00 95.44 146 GLN A C 1
ATOM 1184 O O . GLN A 1 146 ? 8.516 7.035 -30.899 1.00 95.44 146 GLN A O 1
ATOM 1189 N N . LEU A 1 147 ? 9.436 5.015 -30.542 1.00 96.75 147 LEU A N 1
ATOM 1190 C CA . LEU A 1 147 ? 9.326 5.076 -29.085 1.00 96.75 147 LEU A CA 1
ATOM 1191 C C . LEU A 1 147 ? 10.175 6.217 -28.513 1.00 96.75 147 LEU A C 1
ATOM 1193 O O . LEU A 1 147 ? 9.683 6.972 -27.674 1.00 96.75 147 LEU A O 1
ATOM 1197 N N . THR A 1 148 ? 11.408 6.380 -29.000 1.00 95.75 148 THR A N 1
ATOM 1198 C CA . THR A 1 148 ? 12.313 7.455 -28.567 1.00 95.75 148 THR A CA 1
ATOM 1199 C C . THR A 1 148 ? 11.757 8.831 -28.916 1.00 95.75 148 THR A C 1
ATOM 1201 O O . THR A 1 148 ? 11.690 9.689 -28.041 1.00 95.75 148 THR A O 1
ATOM 1204 N N . ASN A 1 149 ? 11.284 9.026 -30.147 1.00 94.12 149 ASN A N 1
ATOM 1205 C CA . ASN A 1 149 ? 10.748 10.310 -30.602 1.00 94.12 149 ASN A CA 1
ATOM 1206 C C . ASN A 1 149 ? 9.454 10.697 -29.874 1.00 94.12 149 ASN A C 1
ATOM 1208 O O . ASN A 1 149 ? 9.185 11.876 -29.685 1.00 94.12 149 ASN A O 1
ATOM 1212 N N . SER A 1 150 ? 8.666 9.716 -29.426 1.00 92.50 150 SER A N 1
ATOM 1213 C CA . SER A 1 150 ? 7.426 9.983 -28.690 1.00 92.50 150 SER A CA 1
ATOM 1214 C C . SER A 1 150 ? 7.619 10.374 -27.225 1.00 92.50 150 SER A C 1
ATOM 1216 O O . SER A 1 150 ? 6.648 10.752 -26.572 1.00 92.50 150 SER A O 1
ATOM 1218 N N . LEU A 1 151 ? 8.835 10.249 -26.680 1.00 92.62 151 LEU A N 1
ATOM 1219 C CA . LEU A 1 151 ? 9.086 10.451 -25.254 1.00 92.62 151 LEU A CA 1
ATOM 1220 C C . LEU A 1 151 ? 8.671 11.855 -24.786 1.00 92.62 151 LEU A C 1
ATOM 1222 O O . LEU A 1 151 ? 8.062 11.985 -23.723 1.00 92.62 151 LEU A O 1
ATOM 1226 N N . ASP A 1 152 ? 8.958 12.882 -25.584 1.00 90.25 152 ASP A N 1
ATOM 1227 C CA . ASP A 1 152 ? 8.652 14.279 -25.255 1.00 90.25 152 ASP A CA 1
ATOM 1228 C C . ASP A 1 152 ? 7.151 14.600 -25.358 1.00 90.25 152 ASP A C 1
ATOM 1230 O O . ASP A 1 152 ? 6.651 15.473 -24.647 1.00 90.25 152 ASP A O 1
ATOM 1234 N N . ASP A 1 153 ? 6.408 13.844 -26.172 1.00 89.31 153 ASP A N 1
ATOM 1235 C CA . ASP A 1 153 ? 4.962 14.011 -26.363 1.00 89.31 153 ASP A CA 1
ATOM 1236 C C . ASP A 1 153 ? 4.126 13.351 -25.251 1.00 89.31 153 ASP A C 1
ATOM 1238 O O . ASP A 1 153 ? 2.915 13.580 -25.141 1.00 89.31 153 ASP A O 1
ATOM 1242 N N . ILE A 1 154 ? 4.739 12.504 -24.418 1.00 92.75 154 ILE A N 1
ATOM 1243 C CA . ILE A 1 154 ? 4.045 11.822 -23.325 1.00 92.75 154 ILE A CA 1
ATOM 1244 C C . ILE A 1 154 ? 3.980 12.753 -22.102 1.00 92.75 154 ILE A C 1
ATOM 1246 O O . ILE A 1 154 ? 5.015 13.133 -21.560 1.00 92.75 154 ILE A O 1
ATOM 1250 N N . PRO A 1 155 ? 2.780 13.081 -21.583 1.00 91.81 155 PRO A N 1
ATOM 1251 C CA . PRO A 1 155 ? 2.649 13.982 -20.445 1.00 91.81 155 PRO A CA 1
ATOM 1252 C C . PRO A 1 155 ? 3.083 13.334 -19.123 1.00 91.81 155 PRO A C 1
ATOM 1254 O O . PRO A 1 155 ? 2.910 12.129 -18.892 1.00 91.81 155 PRO A O 1
ATOM 1257 N N . LEU A 1 156 ? 3.560 14.167 -18.195 1.00 89.75 156 LEU A N 1
ATOM 1258 C CA . LEU A 1 156 ? 3.768 13.772 -16.802 1.00 89.75 156 LEU A CA 1
ATOM 1259 C C . LEU A 1 156 ? 2.434 13.372 -16.135 1.00 89.75 156 LEU A C 1
ATOM 1261 O O . LEU A 1 156 ? 1.399 13.990 -16.399 1.00 89.75 156 LEU A O 1
ATOM 1265 N N . PRO A 1 157 ? 2.428 12.349 -15.258 1.00 91.06 157 PRO A N 1
ATOM 1266 C CA . PRO A 1 157 ? 3.586 11.578 -14.783 1.00 91.06 157 PRO A CA 1
ATOM 1267 C C . PRO A 1 157 ? 3.926 10.340 -15.638 1.00 91.06 157 PRO A C 1
ATOM 1269 O O . PRO A 1 157 ? 4.927 9.677 -15.385 1.00 91.06 157 PRO A O 1
ATOM 1272 N N . ASN A 1 158 ? 3.122 10.011 -16.658 1.00 93.88 158 ASN A N 1
ATOM 1273 C CA . ASN A 1 158 ? 3.292 8.799 -17.477 1.00 93.88 158 ASN A CA 1
ATOM 1274 C C . ASN A 1 158 ? 4.655 8.735 -18.178 1.00 93.88 158 ASN A C 1
ATOM 1276 O O . ASN A 1 158 ? 5.200 7.645 -18.357 1.00 93.88 158 ASN A O 1
ATOM 1280 N N . GLN A 1 159 ? 5.205 9.900 -18.520 1.00 95.25 159 GLN A N 1
ATOM 1281 C CA . GLN A 1 159 ? 6.520 10.042 -19.137 1.00 95.25 159 GLN A CA 1
ATOM 1282 C C . GLN A 1 159 ? 7.624 9.360 -18.327 1.00 95.25 159 GLN A C 1
ATOM 1284 O O . GLN A 1 159 ? 8.459 8.668 -18.896 1.00 95.25 159 GLN A O 1
ATOM 1289 N N . VAL A 1 160 ? 7.598 9.492 -16.996 1.00 95.50 160 VAL A N 1
ATOM 1290 C CA . VAL A 1 160 ? 8.636 8.955 -16.103 1.00 95.50 160 VAL A CA 1
ATOM 1291 C C . VAL A 1 160 ? 8.682 7.427 -16.172 1.00 95.50 160 VAL A C 1
ATOM 1293 O O . VAL A 1 160 ? 9.750 6.836 -16.315 1.00 95.50 160 VAL A O 1
ATOM 1296 N N . PHE A 1 161 ? 7.516 6.779 -16.139 1.00 96.12 161 PHE A N 1
ATOM 1297 C CA . PHE A 1 161 ? 7.409 5.319 -16.216 1.00 96.12 161 PHE A CA 1
ATOM 1298 C C . PHE A 1 161 ? 7.732 4.784 -17.611 1.00 96.12 161 PHE A C 1
ATOM 1300 O O . PHE A 1 161 ? 8.382 3.749 -17.739 1.00 96.12 161 PHE A O 1
ATOM 1307 N N . PHE A 1 162 ? 7.290 5.486 -18.658 1.00 96.44 162 PHE A N 1
ATOM 1308 C CA . PHE A 1 162 ? 7.610 5.123 -20.037 1.00 96.44 162 PHE A CA 1
ATOM 1309 C C . PHE A 1 162 ? 9.114 5.239 -20.309 1.00 96.44 162 PHE A C 1
ATOM 1311 O O . PHE A 1 162 ? 9.710 4.296 -20.827 1.00 96.44 162 PHE A O 1
ATOM 1318 N N . ASN A 1 163 ? 9.741 6.339 -19.875 1.00 96.06 163 ASN A N 1
ATOM 1319 C CA . ASN A 1 163 ? 11.182 6.536 -19.996 1.00 96.06 163 ASN A CA 1
ATOM 1320 C C . ASN A 1 163 ? 11.966 5.428 -19.289 1.00 96.06 163 ASN A C 1
ATOM 1322 O O . ASN A 1 163 ? 12.938 4.924 -19.833 1.00 96.06 163 ASN A O 1
ATOM 1326 N N . ALA A 1 164 ? 11.519 4.992 -18.107 1.00 96.25 164 ALA A N 1
ATOM 1327 C CA . ALA A 1 164 ? 12.167 3.900 -17.388 1.00 96.25 164 ALA A CA 1
ATOM 1328 C C . ALA A 1 164 ? 12.220 2.602 -18.210 1.00 96.25 164 ALA A C 1
ATOM 1330 O O . ALA A 1 164 ? 13.282 1.987 -18.330 1.00 96.25 164 ALA A O 1
ATOM 1331 N N . ILE A 1 165 ? 11.099 2.211 -18.824 1.00 97.12 165 ILE A N 1
ATOM 1332 C CA . ILE A 1 165 ? 11.038 1.031 -19.700 1.00 97.12 165 ILE A CA 1
ATOM 1333 C C . ILE A 1 165 ? 11.876 1.232 -20.965 1.00 97.12 165 ILE A C 1
ATOM 1335 O O . ILE A 1 165 ? 12.596 0.318 -21.364 1.00 97.12 165 ILE A O 1
ATOM 1339 N N . LEU A 1 166 ? 11.842 2.425 -21.565 1.00 96.81 166 LEU A N 1
ATOM 1340 C CA . LEU A 1 166 ? 12.647 2.742 -22.742 1.00 96.81 166 LEU A CA 1
ATOM 1341 C C . LEU A 1 166 ? 14.153 2.681 -22.439 1.00 96.81 166 LEU A C 1
ATOM 1343 O O . LEU A 1 166 ? 14.899 2.064 -23.195 1.00 96.81 166 LEU A O 1
ATOM 1347 N N . CYS A 1 167 ? 14.608 3.245 -21.318 1.00 96.81 167 CYS A N 1
ATOM 1348 C CA . CYS A 1 167 ? 15.997 3.141 -20.869 1.00 96.81 167 CYS A CA 1
ATOM 1349 C C . CYS A 1 167 ? 16.397 1.686 -20.623 1.00 96.81 167 CYS A C 1
ATOM 1351 O O . CYS A 1 167 ? 17.482 1.274 -21.026 1.00 96.81 167 CYS A O 1
ATOM 1353 N N . LYS A 1 168 ? 15.512 0.878 -20.024 1.00 96.06 168 LYS A N 1
ATOM 1354 C CA . LYS A 1 168 ? 15.767 -0.554 -19.833 1.00 96.06 168 LYS A CA 1
ATOM 1355 C C . LYS A 1 168 ? 15.905 -1.304 -21.156 1.00 96.06 168 LYS A C 1
ATOM 1357 O O . LYS A 1 168 ? 16.798 -2.139 -21.269 1.00 96.06 168 LYS A O 1
ATOM 1362 N N . LEU A 1 169 ? 15.066 -0.989 -22.143 1.00 96.50 169 LEU A N 1
ATOM 1363 C CA . LEU A 1 169 ? 15.172 -1.533 -23.495 1.00 96.50 169 LEU A CA 1
ATOM 1364 C C . LEU A 1 169 ? 16.502 -1.138 -24.146 1.00 96.50 169 LEU A C 1
ATOM 1366 O O . LEU A 1 169 ? 17.230 -2.014 -24.598 1.00 96.50 169 LEU A O 1
ATOM 1370 N N . LYS A 1 170 ? 16.862 0.150 -24.135 1.00 96.38 170 LYS A N 1
ATOM 1371 C CA . LYS A 1 170 ? 18.128 0.637 -24.711 1.00 96.38 170 LYS A CA 1
ATOM 1372 C C . LYS A 1 170 ? 19.351 0.005 -24.046 1.00 96.38 170 LYS A C 1
ATOM 1374 O O . LYS A 1 170 ? 20.262 -0.416 -24.748 1.00 96.38 170 LYS A O 1
ATOM 1379 N N . TYR A 1 171 ? 19.338 -0.119 -22.721 1.00 96.06 171 TYR A N 1
ATOM 1380 C CA . TYR A 1 171 ? 20.394 -0.792 -21.966 1.00 96.06 171 TYR A CA 1
ATOM 1381 C C . TYR A 1 171 ? 20.499 -2.281 -22.321 1.00 96.06 171 TYR A C 1
ATOM 1383 O O . TYR A 1 171 ? 21.587 -2.801 -22.539 1.00 96.06 171 TYR A O 1
ATOM 1391 N N . HIS A 1 172 ? 19.367 -2.982 -22.426 1.00 94.06 172 HIS A N 1
ATOM 1392 C CA . HIS A 1 172 ? 19.367 -4.392 -22.824 1.00 94.06 172 HIS A CA 1
ATOM 1393 C C . HIS A 1 172 ? 19.916 -4.587 -24.244 1.00 94.06 172 HIS A C 1
ATOM 1395 O O . HIS A 1 172 ? 20.676 -5.523 -24.490 1.00 94.06 172 HIS A O 1
ATOM 1401 N N . LEU A 1 173 ? 19.575 -3.679 -25.162 1.00 94.56 173 LEU A N 1
ATOM 1402 C CA . LEU A 1 173 ? 20.104 -3.679 -26.525 1.00 94.56 173 LEU A CA 1
ATOM 1403 C C . LEU A 1 173 ? 21.594 -3.324 -26.569 1.00 94.56 173 LEU A C 1
ATOM 1405 O O . LEU A 1 173 ? 22.307 -3.869 -27.404 1.00 94.56 173 LEU A O 1
ATOM 1409 N N . SER A 1 174 ? 22.094 -2.471 -25.670 1.00 93.94 174 SER A N 1
ATOM 1410 C CA . SER A 1 174 ? 23.530 -2.176 -25.596 1.00 93.94 174 SER A CA 1
ATOM 1411 C C . SER A 1 174 ? 24.356 -3.340 -25.054 1.00 93.94 174 SER A C 1
ATOM 1413 O O . SER A 1 174 ? 25.538 -3.426 -25.361 1.00 93.94 174 SER A O 1
ATOM 1415 N N . THR A 1 175 ? 23.760 -4.233 -24.257 1.00 90.62 175 THR A N 1
ATOM 1416 C CA . THR A 1 175 ? 24.466 -5.404 -23.710 1.00 90.62 175 THR A CA 1
ATOM 1417 C C . THR A 1 175 ? 24.342 -6.657 -24.572 1.00 90.62 175 THR A C 1
ATOM 1419 O O . THR A 1 175 ? 25.209 -7.516 -24.489 1.00 90.62 175 THR A O 1
ATOM 1422 N N . ASN A 1 176 ? 23.272 -6.792 -25.364 1.00 89.12 176 ASN A N 1
ATOM 1423 C CA . ASN A 1 176 ? 22.977 -8.030 -26.105 1.00 89.12 176 ASN A CA 1
ATOM 1424 C C . ASN A 1 176 ? 22.853 -7.838 -27.628 1.00 89.12 176 ASN A C 1
ATOM 1426 O O . ASN A 1 176 ? 22.680 -8.815 -28.357 1.00 89.12 176 ASN A O 1
ATOM 1430 N N . GLY A 1 177 ? 22.907 -6.598 -28.121 1.00 86.31 177 GLY A N 1
ATOM 1431 C CA . GLY A 1 177 ? 22.663 -6.283 -29.526 1.00 86.31 177 GLY A CA 1
ATOM 1432 C C . GLY A 1 177 ? 21.229 -6.591 -29.977 1.00 86.31 177 GLY A C 1
ATOM 1433 O O . GLY A 1 177 ? 20.308 -6.734 -29.172 1.00 86.31 177 GLY A O 1
ATOM 1434 N N . LEU A 1 178 ? 21.039 -6.680 -31.297 1.00 84.56 178 LEU A N 1
ATOM 1435 C CA . LEU A 1 178 ? 19.799 -7.164 -31.905 1.00 84.56 178 LEU A CA 1
ATOM 1436 C C . LEU A 1 178 ? 19.921 -8.672 -32.162 1.00 84.56 178 LEU A C 1
ATOM 1438 O O . LEU A 1 178 ? 20.850 -9.123 -32.839 1.00 84.56 178 LEU A O 1
ATOM 1442 N N . ALA A 1 179 ? 18.984 -9.454 -31.631 1.00 79.44 179 ALA A N 1
ATOM 1443 C CA . ALA A 1 179 ? 18.962 -10.904 -31.785 1.00 79.44 179 ALA A CA 1
ATOM 1444 C C . ALA A 1 179 ? 17.557 -11.406 -32.136 1.00 79.44 179 ALA A C 1
ATOM 1446 O O . ALA A 1 179 ? 16.562 -10.938 -31.586 1.00 79.44 179 ALA A O 1
ATOM 1447 N N . ASP A 1 180 ? 17.490 -12.402 -33.023 1.00 73.44 180 ASP A N 1
ATOM 1448 C CA . ASP A 1 180 ? 16.224 -12.891 -33.589 1.00 73.44 180 ASP A CA 1
ATOM 1449 C C . ASP A 1 180 ? 15.323 -13.593 -32.557 1.00 73.44 180 ASP A C 1
ATOM 1451 O O . ASP A 1 180 ? 14.104 -13.589 -32.695 1.00 73.44 180 ASP A O 1
ATOM 1455 N N . ASN A 1 181 ? 15.917 -14.162 -31.501 1.00 79.81 181 ASN A N 1
ATOM 1456 C CA . ASN A 1 181 ? 15.227 -14.940 -30.463 1.00 79.81 181 ASN A CA 1
ATOM 1457 C C . ASN A 1 181 ? 15.361 -14.320 -29.063 1.00 79.81 181 ASN A C 1
ATOM 1459 O O . ASN A 1 181 ? 15.453 -15.035 -28.064 1.00 79.81 181 ASN A O 1
ATOM 1463 N N . ASP A 1 182 ? 15.397 -12.994 -28.973 1.00 89.12 182 ASP A N 1
ATOM 1464 C CA . ASP A 1 182 ? 15.469 -12.306 -27.688 1.00 89.12 182 ASP A CA 1
ATOM 1465 C C . ASP A 1 182 ? 14.070 -11.998 -27.138 1.00 89.12 182 ASP A C 1
ATOM 1467 O O . ASP A 1 182 ? 13.398 -11.025 -27.503 1.00 89.12 182 ASP A O 1
ATOM 1471 N N . THR A 1 183 ? 13.619 -12.863 -26.230 1.00 89.75 183 THR A N 1
ATOM 1472 C CA . THR A 1 183 ? 12.317 -12.726 -25.572 1.00 89.75 183 THR A CA 1
ATOM 1473 C C . THR A 1 183 ? 12.242 -11.466 -24.715 1.00 89.75 183 THR A C 1
ATOM 1475 O O . THR A 1 183 ? 11.175 -10.862 -24.629 1.00 89.75 183 THR A O 1
ATOM 1478 N N . ILE A 1 184 ? 13.359 -11.034 -24.119 1.00 91.25 184 ILE A N 1
ATOM 1479 C CA . ILE A 1 184 ? 13.390 -9.890 -23.202 1.00 91.25 184 ILE A CA 1
ATOM 1480 C C . ILE A 1 184 ? 13.175 -8.594 -23.983 1.00 91.25 184 ILE A C 1
ATOM 1482 O O . ILE A 1 184 ? 12.285 -7.814 -23.634 1.00 91.25 184 ILE A O 1
ATOM 1486 N N . SER A 1 185 ? 13.930 -8.365 -25.064 1.00 92.75 185 SER A N 1
ATOM 1487 C CA . SER A 1 185 ? 13.710 -7.175 -25.899 1.00 92.75 185 SER A CA 1
ATOM 1488 C C . SER A 1 185 ? 12.320 -7.183 -26.528 1.00 92.75 185 SER A C 1
ATOM 1490 O O . SER A 1 185 ? 11.646 -6.154 -26.510 1.00 92.75 185 SER A O 1
ATOM 1492 N N . THR A 1 186 ? 11.836 -8.338 -26.994 1.00 92.38 186 THR A N 1
ATOM 1493 C CA . THR A 1 186 ? 10.482 -8.478 -27.555 1.00 92.38 186 THR A CA 1
ATOM 1494 C C . THR A 1 186 ? 9.397 -8.065 -26.553 1.00 92.38 186 THR A C 1
ATOM 1496 O O . THR A 1 186 ? 8.472 -7.320 -26.898 1.00 92.38 186 THR A O 1
ATOM 1499 N N . GLU A 1 187 ? 9.507 -8.500 -25.295 1.00 93.38 187 GLU A N 1
ATOM 1500 C CA . GLU A 1 187 ? 8.585 -8.105 -24.227 1.00 93.38 187 GLU A CA 1
ATOM 1501 C C . GLU A 1 187 ? 8.686 -6.614 -23.890 1.00 93.38 187 GLU A C 1
ATOM 1503 O O . GLU A 1 187 ? 7.654 -5.954 -23.741 1.00 93.38 187 GLU A O 1
ATOM 1508 N N . LEU A 1 188 ? 9.900 -6.059 -23.827 1.00 95.81 188 LEU A N 1
ATOM 1509 C CA . LEU A 1 188 ? 10.128 -4.637 -23.560 1.00 95.81 188 LEU A CA 1
ATOM 1510 C C . LEU A 1 188 ? 9.590 -3.740 -24.685 1.00 95.81 188 LEU A C 1
ATOM 1512 O O . LEU A 1 188 ? 8.931 -2.741 -24.395 1.00 95.81 188 LEU A O 1
ATOM 1516 N N . PHE A 1 189 ? 9.779 -4.114 -25.955 1.00 96.06 189 PHE A N 1
ATOM 1517 C CA . PHE A 1 189 ? 9.172 -3.428 -27.102 1.00 96.06 189 PHE A CA 1
ATOM 1518 C C . PHE A 1 189 ? 7.647 -3.438 -27.009 1.00 96.06 189 PHE A C 1
ATOM 1520 O O . PHE A 1 189 ? 7.001 -2.394 -27.140 1.00 96.06 189 PHE A O 1
ATOM 1527 N N . LYS A 1 190 ? 7.056 -4.608 -26.740 1.00 96.00 190 LYS A N 1
ATOM 1528 C CA . LYS A 1 190 ? 5.604 -4.754 -26.587 1.00 96.00 190 LYS A CA 1
ATOM 1529 C C . LYS A 1 190 ? 5.074 -3.913 -25.426 1.00 96.00 190 LYS A C 1
ATOM 1531 O O . LYS A 1 190 ? 4.044 -3.255 -25.567 1.00 96.00 190 LYS A O 1
ATOM 1536 N N . LEU A 1 191 ? 5.762 -3.917 -24.287 1.00 97.00 191 LEU A N 1
ATOM 1537 C CA . LEU A 1 191 ? 5.395 -3.125 -23.117 1.00 97.00 191 LEU A CA 1
ATOM 1538 C C . LEU A 1 191 ? 5.464 -1.624 -23.414 1.00 97.00 191 LEU A C 1
ATOM 1540 O O . LEU A 1 191 ? 4.490 -0.918 -23.153 1.00 97.00 191 LEU A O 1
ATOM 1544 N N . ALA A 1 192 ? 6.566 -1.150 -24.000 1.00 96.69 192 ALA A N 1
ATOM 1545 C CA . ALA A 1 192 ? 6.747 0.253 -24.352 1.00 96.69 192 ALA A CA 1
ATOM 1546 C C . ALA A 1 192 ? 5.660 0.724 -25.332 1.00 96.69 192 ALA A C 1
ATOM 1548 O O . ALA A 1 192 ? 4.978 1.712 -25.059 1.00 96.69 192 ALA A O 1
ATOM 1549 N N . LYS A 1 193 ? 5.397 -0.038 -26.402 1.00 96.12 193 LYS A N 1
ATOM 1550 C CA . LYS A 1 193 ? 4.300 0.246 -27.343 1.00 96.12 193 LYS A CA 1
ATOM 1551 C C . LYS A 1 193 ? 2.937 0.292 -26.653 1.00 96.12 193 LYS A C 1
ATOM 1553 O O . LYS A 1 193 ? 2.180 1.235 -26.852 1.00 96.12 193 LYS A O 1
ATOM 1558 N N . ASN A 1 194 ? 2.635 -0.664 -25.774 1.00 95.75 194 ASN A N 1
ATOM 1559 C CA . ASN A 1 194 ? 1.374 -0.666 -25.024 1.00 95.75 194 ASN A CA 1
ATOM 1560 C C . ASN A 1 194 ? 1.236 0.550 -24.093 1.00 95.75 194 ASN A C 1
ATOM 1562 O O . ASN A 1 194 ? 0.138 1.094 -23.939 1.00 95.75 194 ASN A O 1
ATOM 1566 N N . MET A 1 195 ? 2.330 0.983 -23.459 1.00 95.94 195 MET A N 1
ATOM 1567 C CA . MET A 1 195 ? 2.344 2.189 -22.628 1.00 95.94 195 MET A CA 1
ATOM 1568 C C . MET A 1 195 ? 2.108 3.437 -23.482 1.00 95.94 195 MET A C 1
ATOM 1570 O O . MET A 1 195 ? 1.241 4.240 -23.135 1.00 95.94 195 MET A O 1
ATOM 1574 N N . GLN A 1 196 ? 2.793 3.554 -24.621 1.00 94.81 196 GLN A N 1
ATOM 1575 C CA . GLN A 1 196 ? 2.619 4.637 -25.590 1.00 94.81 196 GLN A CA 1
ATOM 1576 C C . GLN A 1 196 ? 1.171 4.698 -26.112 1.00 94.81 196 GLN A C 1
ATOM 1578 O O . GLN A 1 196 ? 0.502 5.728 -26.015 1.00 94.81 196 GLN A O 1
ATOM 1583 N N . GLU A 1 197 ? 0.619 3.570 -26.563 1.00 93.31 197 GLU A N 1
ATOM 1584 C CA . GLU A 1 197 ? -0.775 3.480 -26.997 1.00 93.31 197 GLU A CA 1
ATOM 1585 C C . GLU A 1 197 ? -1.763 3.845 -25.886 1.00 93.31 197 GLU A C 1
ATOM 1587 O O . GLU A 1 197 ? -2.773 4.501 -26.148 1.00 93.31 197 GLU A O 1
ATOM 1592 N N . SER A 1 198 ? -1.497 3.442 -24.637 1.00 93.31 198 SER A N 1
ATOM 1593 C CA . SER A 1 198 ? -2.351 3.809 -23.503 1.00 93.31 198 SER A CA 1
ATOM 1594 C C . SER A 1 198 ? -2.379 5.318 -23.268 1.00 93.31 198 SER A C 1
ATOM 1596 O O . SER A 1 198 ? -3.383 5.818 -22.747 1.00 93.31 198 SER A O 1
ATOM 1598 N N . VAL A 1 199 ? -1.293 6.030 -23.573 1.00 91.12 199 VAL A N 1
ATOM 1599 C CA . VAL A 1 199 ? -1.244 7.493 -23.483 1.00 91.12 199 VAL A CA 1
ATOM 1600 C C . VAL A 1 199 ? -2.129 8.089 -24.571 1.00 91.12 199 VAL A C 1
ATOM 1602 O O . VAL A 1 199 ? -3.052 8.840 -24.250 1.00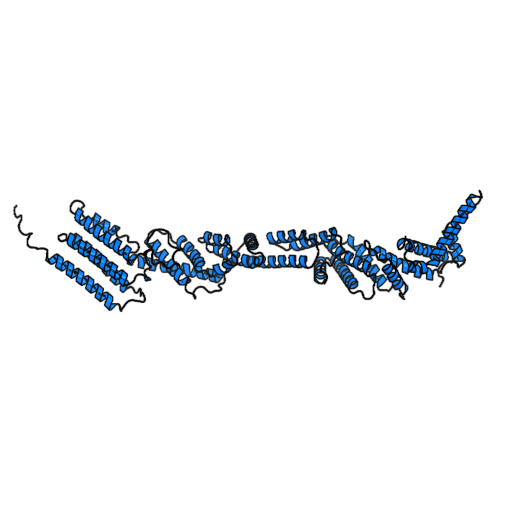 91.12 199 VAL A O 1
ATOM 1605 N N . TYR A 1 200 ? -1.939 7.679 -25.828 1.00 89.12 200 TYR A N 1
ATOM 1606 C CA . TYR A 1 200 ? -2.737 8.176 -26.954 1.00 89.12 200 TYR A CA 1
ATOM 1607 C C . TYR A 1 200 ? -4.235 7.881 -26.799 1.00 89.12 200 TYR A C 1
ATOM 1609 O O . TYR A 1 200 ? -5.073 8.747 -27.050 1.00 89.12 200 TYR A O 1
ATOM 1617 N N . LYS A 1 201 ? -4.585 6.687 -26.304 1.00 90.94 201 LYS A N 1
ATOM 1618 C CA . LYS A 1 201 ? -5.973 6.267 -26.044 1.00 90.94 201 LYS A CA 1
ATOM 1619 C C . LYS A 1 201 ? -6.546 6.819 -24.730 1.00 90.94 201 LYS A C 1
ATOM 1621 O O . LYS A 1 201 ? -7.715 6.580 -24.441 1.00 90.94 201 LYS A O 1
ATOM 1626 N N . LYS A 1 202 ? -5.750 7.533 -23.920 1.00 86.56 202 LYS A N 1
ATOM 1627 C CA . LYS A 1 202 ? -6.137 8.102 -22.611 1.00 86.56 202 LYS A CA 1
ATOM 1628 C C . LYS A 1 202 ? -6.733 7.072 -21.636 1.00 86.56 202 LYS A C 1
ATOM 1630 O O . LYS A 1 202 ? -7.630 7.379 -20.857 1.00 86.56 202 LYS A O 1
ATOM 1635 N N . THR A 1 203 ? -6.225 5.837 -21.648 1.00 79.88 203 THR A N 1
ATOM 1636 C CA . THR A 1 203 ? -6.799 4.720 -20.872 1.00 79.88 203 THR A CA 1
ATOM 1637 C C . THR A 1 203 ? -6.296 4.607 -19.427 1.00 79.88 203 THR A C 1
ATOM 1639 O O . THR A 1 203 ? -6.696 3.682 -18.728 1.00 79.88 203 THR A O 1
ATOM 1642 N N . ASN A 1 204 ? -5.427 5.514 -18.954 1.00 80.44 204 ASN A N 1
ATOM 1643 C CA . ASN A 1 204 ? -4.826 5.492 -17.605 1.00 80.44 204 ASN A CA 1
ATOM 1644 C C . ASN A 1 204 ? -4.142 4.155 -17.216 1.00 80.44 204 ASN A C 1
ATOM 1646 O O . ASN A 1 204 ? -4.083 3.810 -16.037 1.00 80.44 204 ASN A O 1
ATOM 1650 N N . LYS A 1 205 ? -3.606 3.390 -18.184 1.00 92.06 205 LYS A N 1
ATOM 1651 C CA . LYS A 1 205 ? -3.008 2.057 -17.945 1.00 92.06 205 LYS A CA 1
ATOM 1652 C C . LYS A 1 205 ? -1.487 2.048 -17.794 1.00 92.06 205 LYS A C 1
ATOM 1654 O O . LYS A 1 205 ? -0.942 1.010 -17.446 1.00 92.06 205 LYS A O 1
ATOM 1659 N N . VAL A 1 206 ? -0.804 3.173 -17.999 1.00 93.50 206 VAL A N 1
ATOM 1660 C CA . VAL A 1 206 ? 0.670 3.245 -17.960 1.00 93.50 206 VAL A CA 1
ATOM 1661 C C . VAL A 1 206 ? 1.233 2.772 -16.615 1.00 93.50 206 VAL A C 1
ATOM 1663 O O . VAL A 1 206 ? 2.058 1.868 -16.584 1.00 93.50 206 VAL A O 1
ATOM 1666 N N . ILE A 1 207 ? 0.746 3.323 -15.499 1.00 92.69 207 ILE A N 1
ATOM 1667 C CA . ILE A 1 207 ? 1.199 2.941 -14.150 1.00 92.69 207 ILE A CA 1
ATOM 1668 C C . ILE A 1 207 ? 0.884 1.462 -13.837 1.00 92.69 207 ILE A C 1
ATOM 1670 O O . ILE A 1 207 ? 1.793 0.755 -13.411 1.00 92.69 207 ILE A O 1
ATOM 1674 N N . PRO A 1 208 ? -0.341 0.944 -14.076 1.00 93.31 208 PRO A N 1
ATOM 1675 C CA . PRO A 1 208 ? -0.616 -0.489 -13.941 1.00 93.31 208 PRO A CA 1
ATOM 1676 C C . PRO A 1 208 ? 0.305 -1.394 -14.769 1.00 93.31 208 PRO A C 1
ATOM 1678 O O . PRO A 1 208 ? 0.768 -2.406 -14.253 1.00 93.31 208 PRO A O 1
ATOM 1681 N N . LEU A 1 209 ? 0.594 -1.033 -16.025 1.00 95.31 209 LEU A N 1
ATOM 1682 C CA . LEU A 1 209 ? 1.516 -1.786 -16.885 1.00 95.31 209 LEU A CA 1
ATOM 1683 C C . LEU A 1 209 ? 2.938 -1.794 -16.310 1.00 95.31 209 LEU A C 1
ATOM 1685 O O . LEU A 1 209 ? 3.594 -2.831 -16.304 1.00 95.31 209 LEU A O 1
ATOM 1689 N N . PHE A 1 210 ? 3.388 -0.656 -15.781 1.00 94.81 210 PHE A N 1
ATOM 1690 C CA . PHE A 1 210 ? 4.689 -0.535 -15.132 1.00 94.81 210 PHE A CA 1
ATOM 1691 C C . PHE A 1 210 ? 4.800 -1.388 -13.858 1.00 94.81 210 PHE A C 1
ATOM 1693 O O . PHE A 1 210 ? 5.804 -2.066 -13.649 1.00 94.81 210 PHE A O 1
ATOM 1700 N N . ILE A 1 211 ? 3.758 -1.389 -13.021 1.00 92.25 211 ILE A N 1
ATOM 1701 C CA . ILE A 1 211 ? 3.699 -2.220 -11.810 1.00 92.25 211 ILE A CA 1
ATOM 1702 C C . ILE A 1 211 ? 3.715 -3.704 -12.183 1.00 92.25 211 ILE A C 1
ATOM 1704 O O . ILE A 1 211 ? 4.518 -4.450 -11.633 1.00 92.25 211 ILE A O 1
ATOM 1708 N N . ALA A 1 212 ? 2.895 -4.116 -13.155 1.00 92.56 212 ALA A N 1
ATOM 1709 C CA . ALA A 1 212 ? 2.852 -5.502 -13.615 1.00 92.56 212 ALA A CA 1
ATOM 1710 C C . ALA A 1 212 ? 4.217 -5.973 -14.141 1.00 92.56 212 ALA A C 1
ATOM 1712 O O . ALA A 1 212 ? 4.636 -7.090 -13.850 1.00 92.56 212 ALA A O 1
ATOM 1713 N N . TYR A 1 213 ? 4.935 -5.102 -14.862 1.00 93.12 213 TYR A N 1
ATOM 1714 C CA . TYR A 1 213 ? 6.308 -5.376 -15.279 1.00 93.12 213 TYR A CA 1
ATOM 1715 C C . TYR A 1 213 ? 7.231 -5.593 -14.080 1.00 93.12 213 TYR A C 1
ATOM 1717 O O . TYR A 1 213 ? 7.942 -6.589 -14.050 1.00 93.12 213 TYR A O 1
ATOM 1725 N N . LEU A 1 214 ? 7.218 -4.699 -13.086 1.00 91.00 214 LEU A N 1
ATOM 1726 C CA . LEU A 1 214 ? 8.050 -4.826 -11.886 1.00 91.00 214 LEU A CA 1
ATOM 1727 C C . LEU A 1 214 ? 7.758 -6.108 -11.092 1.00 91.00 214 LEU A C 1
ATOM 1729 O O . LEU A 1 214 ? 8.687 -6.746 -10.601 1.00 91.00 214 LEU A O 1
ATOM 1733 N N . GLU A 1 215 ? 6.487 -6.493 -10.972 1.00 89.88 215 GLU A N 1
ATOM 1734 C CA . GLU A 1 215 ? 6.065 -7.716 -10.280 1.00 89.88 215 GLU A CA 1
ATOM 1735 C C . GLU A 1 215 ? 6.505 -8.991 -11.008 1.00 89.88 215 GLU A C 1
ATOM 1737 O O . GLU A 1 215 ? 6.781 -10.001 -10.351 1.00 89.88 215 GLU A O 1
ATOM 1742 N N . SER A 1 216 ? 6.593 -8.943 -12.344 1.00 89.00 216 SER A N 1
ATOM 1743 C CA . SER A 1 216 ? 7.001 -10.075 -13.178 1.00 89.00 216 SER A CA 1
ATOM 1744 C C . SER A 1 216 ? 8.518 -10.285 -13.237 1.00 89.00 216 SER A C 1
ATOM 1746 O O . SER A 1 216 ? 8.961 -11.319 -13.736 1.00 89.00 216 SER A O 1
ATOM 1748 N N . GLN A 1 217 ? 9.329 -9.339 -12.749 1.00 86.50 217 GLN A N 1
ATOM 1749 C CA . GLN A 1 217 ? 10.787 -9.463 -12.795 1.00 86.50 217 GLN A CA 1
ATOM 1750 C C . GLN A 1 217 ? 11.311 -10.472 -11.768 1.00 86.50 217 GLN A C 1
ATOM 1752 O O . GLN A 1 217 ? 10.935 -10.458 -10.597 1.00 86.50 217 GLN A O 1
ATOM 1757 N N . GLN A 1 218 ? 12.247 -11.320 -12.203 1.00 80.81 218 GLN A N 1
ATOM 1758 C CA . GLN A 1 218 ? 12.952 -12.262 -11.324 1.00 80.81 218 GLN A CA 1
ATOM 1759 C C . GLN A 1 218 ? 14.106 -11.597 -10.556 1.00 80.81 218 GLN A C 1
ATOM 1761 O O . GLN A 1 218 ? 14.479 -12.045 -9.473 1.00 80.81 218 GLN A O 1
ATOM 1766 N N . TYR A 1 219 ? 14.675 -10.520 -11.106 1.00 78.88 219 TYR A N 1
ATOM 1767 C CA . TYR A 1 219 ? 15.807 -9.813 -10.513 1.00 78.88 219 TYR A CA 1
ATOM 1768 C C . TYR A 1 219 ? 15.375 -8.873 -9.386 1.00 78.88 219 TYR A C 1
ATOM 1770 O O . TYR A 1 219 ? 14.388 -8.149 -9.505 1.00 78.88 219 TYR A O 1
ATOM 1778 N N . LEU A 1 220 ? 16.185 -8.813 -8.323 1.00 80.88 220 LEU A N 1
ATOM 1779 C CA . LEU A 1 220 ? 15.945 -7.916 -7.188 1.00 80.88 220 LEU A CA 1
ATOM 1780 C C . LEU A 1 220 ? 15.987 -6.432 -7.594 1.00 80.88 220 LEU A C 1
ATOM 1782 O O . LEU A 1 220 ? 15.245 -5.634 -7.034 1.00 80.88 220 LEU A O 1
ATOM 1786 N N . LEU A 1 221 ? 16.847 -6.062 -8.549 1.00 85.50 221 LEU A N 1
ATOM 1787 C CA . LEU A 1 221 ? 17.021 -4.689 -9.036 1.00 85.50 221 LEU A CA 1
ATOM 1788 C C . LEU A 1 221 ? 16.848 -4.650 -10.562 1.00 85.50 221 LEU A C 1
ATOM 1790 O O . LEU A 1 221 ? 17.831 -4.740 -11.299 1.00 85.50 221 LEU A O 1
ATOM 1794 N N . PRO A 1 222 ? 15.609 -4.536 -11.066 1.00 87.06 222 PRO A N 1
ATOM 1795 C CA . PRO A 1 222 ? 15.330 -4.689 -12.492 1.00 87.06 222 PRO A CA 1
ATOM 1796 C C . PRO A 1 222 ? 15.904 -3.568 -13.370 1.00 87.06 222 PRO A C 1
ATOM 1798 O O . PRO A 1 222 ? 16.128 -3.788 -14.560 1.00 87.06 222 PRO A O 1
ATOM 1801 N N . PHE A 1 223 ? 16.196 -2.399 -12.796 1.00 91.88 223 PHE A N 1
ATOM 1802 C CA . PHE A 1 223 ? 16.741 -1.235 -13.506 1.00 91.88 223 PHE A CA 1
ATOM 1803 C C . PHE A 1 223 ? 18.230 -0.975 -13.243 1.00 91.88 223 PHE A C 1
ATOM 1805 O O . PHE A 1 223 ? 18.757 0.032 -13.712 1.00 91.88 223 PHE A O 1
ATOM 1812 N N . ALA A 1 224 ? 18.932 -1.894 -12.568 1.00 88.75 224 ALA A N 1
ATOM 1813 C CA . ALA A 1 224 ? 20.366 -1.760 -12.324 1.00 88.75 224 ALA A CA 1
ATOM 1814 C C . ALA A 1 224 ? 21.134 -1.520 -13.638 1.00 88.75 224 ALA A C 1
ATOM 1816 O O . ALA A 1 224 ? 20.966 -2.267 -14.602 1.00 88.75 224 ALA A O 1
ATOM 1817 N N . GLY A 1 225 ? 21.937 -0.452 -13.677 1.00 87.31 225 GLY A N 1
ATOM 1818 C CA . GLY A 1 225 ? 22.705 -0.029 -14.856 1.00 87.31 225 GLY A CA 1
ATOM 1819 C C . GLY A 1 225 ? 21.895 0.696 -15.940 1.00 87.31 225 GLY A C 1
ATOM 1820 O O . GLY A 1 225 ? 22.475 1.460 -16.704 1.00 87.31 225 GLY A O 1
ATOM 1821 N N . ALA A 1 226 ? 20.571 0.521 -15.975 1.00 92.81 226 ALA A N 1
ATOM 1822 C CA . ALA A 1 226 ? 19.690 1.147 -16.960 1.00 92.81 226 ALA A CA 1
ATOM 1823 C C . ALA A 1 226 ? 19.189 2.536 -16.539 1.00 92.81 226 ALA A C 1
ATOM 1825 O O . ALA A 1 226 ? 18.884 3.359 -17.397 1.00 92.81 226 ALA A O 1
ATOM 1826 N N . LEU A 1 227 ? 19.069 2.811 -15.237 1.00 93.06 227 LEU A N 1
ATOM 1827 C CA . LEU A 1 227 ? 18.656 4.120 -14.730 1.00 93.06 227 LEU A CA 1
ATOM 1828 C C . LEU A 1 227 ? 19.738 4.759 -13.865 1.00 93.06 227 LEU A C 1
ATOM 1830 O O . LEU A 1 227 ? 20.443 4.092 -13.106 1.00 93.06 227 LEU A O 1
ATOM 1834 N N . SER A 1 228 ? 19.845 6.085 -13.966 1.00 91.12 228 SER A N 1
ATOM 1835 C CA . SER A 1 228 ? 20.603 6.881 -13.005 1.00 91.12 228 SER A CA 1
ATOM 1836 C C . SER A 1 228 ? 19.875 6.896 -11.654 1.00 91.12 228 SER A C 1
ATOM 1838 O O . SER A 1 228 ? 18.652 6.752 -11.594 1.00 91.12 228 SER A O 1
ATOM 1840 N N . LYS A 1 229 ? 20.597 7.137 -10.551 1.00 89.00 229 LYS A N 1
ATOM 1841 C CA . LYS A 1 229 ? 19.966 7.275 -9.221 1.00 89.00 229 LYS A CA 1
ATOM 1842 C C . LYS A 1 229 ? 18.919 8.393 -9.184 1.00 89.00 229 LYS A C 1
ATOM 1844 O O . LYS A 1 229 ? 17.920 8.283 -8.475 1.00 89.00 229 LYS A O 1
ATOM 1849 N N . GLU A 1 230 ? 19.147 9.467 -9.937 1.00 90.38 230 GLU A N 1
ATOM 1850 C CA . GLU A 1 230 ? 18.205 10.581 -10.043 1.00 90.38 230 GLU A CA 1
ATOM 1851 C C . GLU A 1 230 ? 16.910 10.148 -10.732 1.00 90.38 230 GLU A C 1
ATOM 1853 O O . GLU A 1 230 ? 15.823 10.457 -10.244 1.00 90.38 230 GLU A O 1
ATOM 1858 N N . ASP A 1 231 ? 17.005 9.386 -11.822 1.00 91.25 231 ASP A N 1
ATOM 1859 C CA . ASP A 1 231 ? 15.829 8.911 -12.551 1.00 91.25 231 ASP A CA 1
ATOM 1860 C C . ASP A 1 231 ? 15.078 7.817 -11.789 1.00 91.25 231 ASP A C 1
ATOM 1862 O O . ASP A 1 231 ? 13.848 7.853 -11.745 1.00 91.25 231 ASP A O 1
ATOM 1866 N N . GLU A 1 232 ? 15.778 6.913 -11.096 1.00 91.44 232 GLU A N 1
ATOM 1867 C CA . GLU A 1 232 ? 15.129 5.975 -10.169 1.00 91.44 232 GLU A CA 1
ATOM 1868 C C . GLU A 1 232 ? 14.354 6.719 -9.074 1.00 91.44 232 GLU A C 1
ATOM 1870 O O . GLU A 1 232 ? 13.201 6.386 -8.793 1.00 91.44 232 GLU A O 1
ATOM 1875 N N . THR A 1 233 ? 14.939 7.778 -8.505 1.00 91.06 233 THR A N 1
ATOM 1876 C CA . THR A 1 233 ? 14.270 8.606 -7.491 1.00 91.06 233 THR A CA 1
ATOM 1877 C C . THR A 1 233 ? 13.014 9.272 -8.058 1.00 91.06 233 THR A C 1
ATOM 1879 O O . THR A 1 233 ? 11.972 9.261 -7.400 1.00 91.06 233 THR A O 1
ATOM 1882 N N . LYS A 1 234 ? 13.060 9.800 -9.292 1.00 92.38 234 LYS A N 1
ATOM 1883 C CA . LYS A 1 234 ? 11.875 10.365 -9.968 1.00 92.38 234 LYS A CA 1
ATOM 1884 C C . LYS A 1 234 ? 10.768 9.322 -10.116 1.00 92.38 234 LYS A C 1
ATOM 1886 O O . LYS A 1 234 ? 9.618 9.611 -9.786 1.00 92.38 234 LYS A O 1
ATOM 1891 N N . VAL A 1 235 ? 11.108 8.103 -10.548 1.00 94.19 235 VAL A N 1
ATOM 1892 C CA . VAL A 1 235 ? 10.13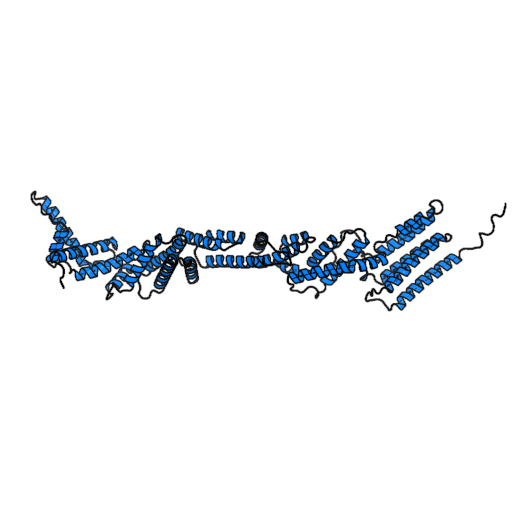8 7.002 -10.675 1.00 94.19 235 VAL A CA 1
ATOM 1893 C C . VAL A 1 235 ? 9.512 6.668 -9.320 1.00 94.19 235 VAL A C 1
ATOM 1895 O O . VAL A 1 235 ? 8.290 6.557 -9.227 1.00 94.19 235 VAL A O 1
ATOM 1898 N N . ILE A 1 236 ? 10.317 6.553 -8.259 1.00 92.81 236 ILE A N 1
ATOM 1899 C CA . ILE A 1 236 ? 9.832 6.259 -6.901 1.00 92.81 236 ILE A CA 1
ATOM 1900 C C . ILE A 1 236 ? 8.885 7.360 -6.404 1.00 92.81 236 ILE A C 1
ATOM 1902 O O . ILE A 1 236 ? 7.813 7.057 -5.876 1.00 92.81 236 ILE A O 1
ATOM 1906 N N . VAL A 1 237 ? 9.246 8.633 -6.590 1.00 92.25 237 VAL A N 1
ATOM 1907 C CA . VAL A 1 237 ? 8.423 9.778 -6.169 1.00 92.25 237 VAL A CA 1
ATOM 1908 C C . VAL A 1 237 ? 7.073 9.782 -6.884 1.00 92.25 237 VAL A C 1
ATOM 1910 O O . VAL A 1 237 ? 6.042 9.906 -6.217 1.00 92.25 237 VAL A O 1
ATOM 1913 N N . GLU A 1 238 ? 7.059 9.600 -8.205 1.00 92.69 238 GLU A N 1
ATOM 1914 C CA . GLU A 1 238 ? 5.815 9.571 -8.982 1.00 92.69 238 GLU A CA 1
ATOM 1915 C C . GLU A 1 238 ? 4.954 8.349 -8.656 1.00 92.69 238 GLU A C 1
ATOM 1917 O O . GLU A 1 238 ? 3.729 8.454 -8.540 1.00 92.69 238 GLU A O 1
ATOM 1922 N N . LEU A 1 239 ? 5.580 7.189 -8.434 1.00 92.75 239 LEU A N 1
ATOM 1923 C CA . LEU A 1 239 ? 4.879 5.977 -8.019 1.00 92.75 239 LEU A CA 1
ATOM 1924 C C . LEU A 1 239 ? 4.175 6.197 -6.676 1.00 92.75 239 LEU A C 1
ATOM 1926 O O . LEU A 1 239 ? 2.978 5.940 -6.539 1.00 92.75 239 LEU A O 1
ATOM 1930 N N . ILE A 1 240 ? 4.898 6.742 -5.697 1.00 92.50 240 ILE A N 1
ATOM 1931 C CA . ILE A 1 240 ? 4.358 7.061 -4.375 1.00 92.50 240 ILE A CA 1
ATOM 1932 C C . ILE A 1 240 ? 3.240 8.104 -4.476 1.00 92.50 240 ILE A C 1
ATOM 1934 O O . ILE A 1 240 ? 2.194 7.935 -3.849 1.00 92.50 240 ILE A O 1
ATOM 1938 N N . ALA A 1 241 ? 3.406 9.148 -5.292 1.00 90.50 241 ALA A N 1
ATOM 1939 C CA . ALA A 1 241 ? 2.377 10.164 -5.507 1.00 90.50 241 ALA A CA 1
ATOM 1940 C C . ALA A 1 241 ? 1.095 9.580 -6.127 1.00 90.50 241 ALA A C 1
ATOM 1942 O O . ALA A 1 241 ? -0.013 9.972 -5.744 1.00 90.50 241 ALA A O 1
ATOM 1943 N N . ALA A 1 242 ? 1.219 8.613 -7.042 1.00 89.12 242 ALA A N 1
ATOM 1944 C CA . ALA A 1 242 ? 0.078 7.923 -7.636 1.00 89.12 242 ALA A CA 1
ATOM 1945 C C . ALA A 1 242 ? -0.731 7.124 -6.598 1.00 89.12 242 ALA A C 1
ATOM 1947 O O . ALA A 1 242 ? -1.966 7.128 -6.643 1.00 89.12 242 ALA A O 1
ATOM 1948 N N . PHE A 1 243 ? -0.059 6.477 -5.642 1.00 89.31 243 PHE A N 1
ATOM 1949 C CA . PHE A 1 243 ? -0.719 5.736 -4.562 1.00 89.31 243 PHE A CA 1
ATOM 1950 C C . PHE A 1 243 ? -1.230 6.630 -3.430 1.00 89.31 243 PHE A C 1
ATOM 1952 O O . PHE A 1 243 ? -2.298 6.356 -2.885 1.00 89.31 243 PHE A O 1
ATOM 1959 N N . ALA A 1 244 ? -0.544 7.733 -3.126 1.00 88.38 244 ALA A N 1
ATOM 1960 C CA . ALA A 1 244 ? -0.946 8.674 -2.079 1.00 88.38 244 ALA A CA 1
ATOM 1961 C C . ALA A 1 244 ? -2.353 9.247 -2.313 1.00 88.38 244 ALA A C 1
ATOM 1963 O O . ALA A 1 244 ? -3.095 9.466 -1.362 1.00 88.38 244 ALA A O 1
ATOM 1964 N N . LYS A 1 245 ? -2.768 9.411 -3.578 1.00 84.44 245 LYS A N 1
ATOM 1965 C CA . LYS A 1 245 ? -4.130 9.851 -3.940 1.00 84.44 245 LYS A CA 1
ATOM 1966 C C . LYS A 1 245 ? -5.231 8.857 -3.544 1.00 84.44 245 LYS A C 1
ATOM 1968 O O . LYS A 1 245 ? -6.395 9.244 -3.490 1.00 84.44 245 LYS A O 1
ATOM 1973 N N . LYS A 1 246 ? -4.890 7.583 -3.325 1.00 85.56 246 LYS A N 1
ATOM 1974 C CA . LYS A 1 246 ? -5.848 6.516 -2.993 1.00 85.56 246 LYS A CA 1
ATOM 1975 C C . LYS A 1 246 ? -6.020 6.323 -1.487 1.00 85.56 246 LYS A C 1
ATOM 1977 O O . LYS A 1 246 ? -7.082 5.876 -1.068 1.00 85.56 246 LYS A O 1
ATOM 1982 N N . ILE A 1 247 ? -5.003 6.669 -0.698 1.00 86.38 247 ILE A N 1
ATOM 1983 C CA . ILE A 1 247 ? -4.997 6.477 0.754 1.00 86.38 247 ILE A CA 1
ATOM 1984 C C . ILE A 1 247 ? -5.771 7.606 1.428 1.00 86.38 247 ILE A C 1
ATOM 1986 O O . ILE A 1 247 ? -5.459 8.784 1.249 1.00 86.38 247 ILE A O 1
ATOM 1990 N N . LYS A 1 248 ? -6.763 7.244 2.245 1.00 81.25 248 LYS A N 1
ATOM 1991 C CA . LYS A 1 248 ? -7.552 8.222 3.014 1.00 81.25 248 LYS A CA 1
ATOM 1992 C C . LYS A 1 248 ? -7.031 8.411 4.436 1.00 81.25 248 LYS A C 1
ATOM 1994 O O . LYS A 1 248 ? -7.327 9.435 5.048 1.00 81.25 248 LYS A O 1
ATOM 1999 N N . ASN A 1 249 ? -6.319 7.433 4.994 1.00 85.62 249 ASN A N 1
ATOM 2000 C CA . ASN A 1 249 ? -5.760 7.522 6.339 1.00 85.62 249 ASN A CA 1
ATOM 2001 C C . ASN A 1 249 ? -4.483 8.392 6.369 1.00 85.62 249 ASN A C 1
ATOM 2003 O O . ASN A 1 249 ? -3.519 8.130 5.647 1.00 85.62 249 ASN A O 1
ATOM 2007 N N . ALA A 1 250 ? -4.457 9.424 7.220 1.00 87.69 250 ALA A N 1
ATOM 2008 C CA . ALA A 1 250 ? -3.347 10.378 7.281 1.00 87.69 250 ALA A CA 1
ATOM 2009 C C . ALA A 1 250 ? -2.033 9.736 7.763 1.00 87.69 250 ALA A C 1
ATOM 2011 O O . ALA A 1 250 ? -0.968 10.027 7.214 1.00 87.69 250 ALA A O 1
ATOM 2012 N N . THR A 1 251 ? -2.102 8.827 8.741 1.00 88.88 251 THR A N 1
ATOM 2013 C CA . THR A 1 251 ? -0.931 8.106 9.266 1.00 88.88 251 THR A CA 1
ATOM 2014 C C . THR A 1 251 ? -0.294 7.211 8.206 1.00 88.88 251 THR A C 1
ATOM 2016 O O . THR A 1 251 ? 0.919 7.268 7.999 1.00 88.88 251 THR A O 1
ATOM 2019 N N . LEU A 1 252 ? -1.101 6.426 7.489 1.00 89.62 252 LEU A N 1
ATOM 2020 C CA . LEU A 1 252 ? -0.642 5.576 6.390 1.00 89.62 252 LEU A CA 1
ATOM 2021 C C . LEU A 1 252 ? -0.113 6.402 5.218 1.00 89.62 252 LEU A C 1
ATOM 2023 O O . LEU A 1 252 ? 0.895 6.031 4.623 1.00 89.62 252 LEU A O 1
ATOM 2027 N N . ASN A 1 253 ? -0.725 7.550 4.918 1.00 90.69 253 ASN A N 1
ATOM 2028 C CA . ASN A 1 253 ? -0.219 8.448 3.883 1.00 90.69 253 ASN A CA 1
ATOM 2029 C C . ASN A 1 253 ? 1.154 9.033 4.270 1.00 90.69 253 ASN A C 1
ATOM 2031 O O . ASN A 1 253 ? 2.048 9.147 3.434 1.00 90.69 253 ASN A O 1
ATOM 2035 N N . SER A 1 254 ? 1.375 9.350 5.550 1.00 89.44 254 SER A N 1
ATOM 2036 C CA . SER A 1 254 ? 2.702 9.741 6.044 1.00 89.44 254 SER A CA 1
ATOM 2037 C C . SER A 1 254 ? 3.716 8.596 5.926 1.00 89.44 254 SER A C 1
ATOM 2039 O O . SER A 1 254 ? 4.812 8.814 5.412 1.00 89.44 254 SER A O 1
ATOM 2041 N N . GLN A 1 255 ? 3.344 7.368 6.309 1.00 89.25 255 GLN A N 1
ATOM 2042 C CA . GLN A 1 255 ? 4.204 6.188 6.141 1.00 89.25 255 GLN A CA 1
ATOM 2043 C C . GLN A 1 255 ? 4.550 5.926 4.670 1.00 89.25 255 GLN A C 1
ATOM 2045 O O . GLN A 1 255 ? 5.711 5.670 4.359 1.00 89.25 255 GLN A O 1
ATOM 2050 N N . LEU A 1 256 ? 3.578 6.057 3.763 1.00 91.94 256 LEU A N 1
ATOM 2051 C CA . LEU A 1 256 ? 3.790 5.936 2.324 1.00 91.94 256 LEU A CA 1
ATOM 2052 C C . LEU A 1 256 ? 4.763 7.010 1.815 1.00 91.94 256 LEU A C 1
ATOM 2054 O O . LEU A 1 256 ? 5.679 6.703 1.059 1.00 91.94 256 LEU A O 1
ATOM 2058 N N . ASN A 1 257 ? 4.615 8.262 2.252 1.00 89.19 257 ASN A N 1
ATOM 2059 C CA . ASN A 1 257 ? 5.538 9.330 1.862 1.00 89.19 257 ASN A CA 1
ATOM 2060 C C . ASN A 1 257 ? 6.957 9.127 2.415 1.00 89.19 257 ASN A C 1
ATOM 2062 O O . ASN A 1 257 ? 7.915 9.507 1.746 1.00 89.19 257 ASN A O 1
ATOM 2066 N N . ASN A 1 258 ? 7.118 8.471 3.567 1.00 88.88 258 ASN A N 1
ATOM 2067 C CA . ASN A 1 258 ? 8.440 8.103 4.084 1.00 88.88 258 ASN A CA 1
ATOM 2068 C C . ASN A 1 258 ? 9.149 7.065 3.199 1.00 88.88 258 ASN A C 1
ATOM 2070 O O . ASN A 1 258 ? 10.378 7.039 3.169 1.00 88.88 258 ASN A O 1
ATOM 2074 N N . LEU A 1 259 ? 8.408 6.271 2.412 1.00 88.12 259 LEU A N 1
ATOM 2075 C CA . LEU A 1 259 ? 9.004 5.365 1.424 1.00 88.12 259 LEU A CA 1
ATOM 2076 C C . LEU A 1 259 ? 9.712 6.112 0.285 1.00 88.12 259 LEU A C 1
ATOM 2078 O O . LEU A 1 259 ? 10.482 5.489 -0.439 1.00 88.12 259 LEU A O 1
ATOM 2082 N N . ARG A 1 260 ? 9.539 7.435 0.135 1.00 85.69 260 ARG A N 1
ATOM 2083 C CA . ARG A 1 260 ? 10.309 8.230 -0.844 1.00 85.69 260 ARG A CA 1
ATOM 2084 C C . ARG A 1 260 ? 11.805 8.240 -0.543 1.00 85.69 260 ARG A C 1
ATOM 2086 O O . ARG A 1 260 ? 12.593 8.447 -1.452 1.00 85.69 260 ARG A O 1
ATOM 2093 N N . ALA A 1 261 ? 12.187 8.007 0.713 1.00 81.50 261 ALA A N 1
ATOM 2094 C CA . ALA A 1 261 ? 13.584 7.868 1.113 1.00 81.50 261 ALA A CA 1
ATOM 2095 C C . ALA A 1 261 ? 14.185 6.501 0.734 1.00 81.50 261 ALA A C 1
ATOM 2097 O O . ALA A 1 261 ? 15.361 6.253 1.001 1.00 81.50 261 ALA A O 1
ATOM 2098 N N . THR A 1 262 ? 13.393 5.594 0.149 1.00 75.12 262 THR A N 1
ATOM 2099 C CA . THR A 1 262 ? 13.890 4.294 -0.307 1.00 75.12 262 THR A CA 1
ATOM 2100 C C . THR A 1 262 ? 14.858 4.497 -1.466 1.00 75.12 262 THR A C 1
ATOM 2102 O O . THR A 1 262 ? 14.588 5.261 -2.385 1.00 75.12 262 THR A O 1
ATOM 2105 N N . ILE A 1 263 ? 15.985 3.788 -1.418 1.00 68.12 263 ILE A N 1
ATOM 2106 C CA . ILE A 1 263 ? 17.101 3.979 -2.353 1.00 68.12 263 ILE A CA 1
ATOM 2107 C C . ILE A 1 263 ? 16.887 3.212 -3.668 1.00 68.12 263 ILE A C 1
ATOM 2109 O O . ILE A 1 263 ? 17.498 3.563 -4.669 1.00 68.12 263 ILE A O 1
ATOM 2113 N N . CYS A 1 264 ? 16.031 2.184 -3.682 1.00 80.00 264 CYS A N 1
ATOM 2114 C CA . CYS A 1 264 ? 15.940 1.247 -4.801 1.00 80.00 264 CYS A CA 1
ATOM 2115 C C . CYS A 1 264 ? 14.499 1.011 -5.264 1.00 80.00 264 CYS A C 1
ATOM 2117 O O . CYS A 1 264 ? 13.613 0.719 -4.456 1.00 80.00 264 CYS A O 1
ATOM 2119 N N . LEU A 1 265 ? 14.299 1.028 -6.583 1.00 86.88 265 LEU A N 1
ATOM 2120 C CA . LEU A 1 265 ? 13.061 0.614 -7.234 1.00 86.88 265 LEU A CA 1
ATOM 2121 C C . LEU A 1 265 ? 13.037 -0.914 -7.410 1.00 86.88 265 LEU A C 1
ATOM 2123 O O . LEU A 1 265 ? 13.645 -1.458 -8.332 1.00 86.88 265 LEU A O 1
ATOM 2127 N N . ASN A 1 266 ? 12.346 -1.616 -6.514 1.00 82.94 266 ASN A N 1
ATOM 2128 C CA . ASN A 1 266 ? 12.285 -3.078 -6.512 1.00 82.94 266 ASN A CA 1
ATOM 2129 C C . ASN A 1 266 ? 10.923 -3.625 -6.060 1.00 82.94 266 ASN A C 1
ATOM 2131 O O . ASN A 1 266 ? 10.018 -2.882 -5.679 1.00 82.94 266 ASN A O 1
ATOM 2135 N N . LYS A 1 267 ? 10.803 -4.956 -6.061 1.00 83.69 267 LYS A N 1
ATOM 2136 C CA . LYS A 1 267 ? 9.610 -5.662 -5.582 1.00 83.69 267 LYS A CA 1
ATOM 2137 C C . LYS A 1 267 ? 9.296 -5.376 -4.108 1.00 83.69 267 LYS A C 1
ATOM 2139 O O . LYS A 1 267 ? 8.138 -5.191 -3.769 1.00 83.69 267 LYS A O 1
ATOM 2144 N N . SER A 1 268 ? 10.309 -5.226 -3.252 1.00 86.75 268 SER A N 1
ATOM 2145 C CA . SER A 1 268 ? 10.109 -4.921 -1.825 1.00 86.75 268 SER A CA 1
ATOM 2146 C C . SER A 1 268 ? 9.451 -3.552 -1.587 1.00 86.75 268 SER A C 1
ATOM 2148 O O . SER A 1 268 ? 8.642 -3.413 -0.665 1.00 86.75 268 SER A O 1
ATOM 2150 N N . LEU A 1 269 ? 9.737 -2.552 -2.431 1.00 89.12 269 LEU A N 1
ATOM 2151 C CA . LEU A 1 269 ? 9.026 -1.272 -2.422 1.00 89.12 269 LEU A CA 1
ATOM 2152 C C . LEU A 1 269 ? 7.540 -1.474 -2.751 1.00 89.12 269 LEU A C 1
ATOM 2154 O O . LEU A 1 269 ? 6.685 -0.947 -2.040 1.00 89.12 269 LEU A O 1
ATOM 2158 N N . LEU A 1 270 ? 7.230 -2.262 -3.787 1.00 88.56 270 LEU A N 1
ATOM 2159 C CA . LEU A 1 270 ? 5.847 -2.585 -4.152 1.00 88.56 270 LEU A CA 1
ATOM 2160 C C . LEU A 1 270 ? 5.130 -3.368 -3.050 1.00 88.56 270 LEU A C 1
ATOM 2162 O O . LEU A 1 270 ? 4.004 -3.018 -2.708 1.00 88.56 270 LEU A O 1
ATOM 2166 N N . ASP A 1 271 ? 5.789 -4.350 -2.435 1.00 88.69 271 ASP A N 1
ATOM 2167 C CA . ASP A 1 271 ? 5.246 -5.113 -1.307 1.00 88.69 271 ASP A CA 1
ATOM 2168 C C . ASP A 1 271 ? 4.940 -4.192 -0.114 1.00 88.69 271 ASP A C 1
ATOM 2170 O O . ASP A 1 271 ? 3.899 -4.317 0.535 1.00 88.69 271 ASP A O 1
ATOM 2174 N N . SER A 1 272 ? 5.809 -3.209 0.145 1.00 90.00 272 SER A N 1
ATOM 2175 C CA . SER A 1 272 ? 5.605 -2.204 1.196 1.00 90.00 272 SER A CA 1
ATOM 2176 C C . SER A 1 272 ? 4.405 -1.302 0.893 1.00 90.00 272 SER A C 1
ATOM 2178 O O . SER A 1 272 ? 3.574 -1.067 1.772 1.00 90.00 272 SER A O 1
ATOM 2180 N N . ILE A 1 273 ? 4.266 -0.839 -0.354 1.00 91.12 273 ILE A N 1
ATOM 2181 C CA . ILE A 1 273 ? 3.104 -0.057 -0.804 1.00 91.12 273 ILE A CA 1
ATOM 2182 C C . ILE A 1 273 ? 1.821 -0.897 -0.705 1.00 91.12 273 ILE A C 1
ATOM 2184 O O . ILE A 1 273 ? 0.815 -0.424 -0.178 1.00 91.12 273 ILE A O 1
ATOM 2188 N N . SER A 1 274 ? 1.854 -2.148 -1.165 1.00 88.75 274 SER A N 1
ATOM 2189 C CA . SER A 1 274 ? 0.722 -3.079 -1.132 1.00 88.75 274 SER A CA 1
ATOM 2190 C C . SER A 1 274 ? 0.266 -3.375 0.300 1.00 88.75 274 SER A C 1
ATOM 2192 O O . SER A 1 274 ? -0.929 -3.328 0.604 1.00 88.75 274 SER A O 1
ATOM 2194 N N . SER A 1 275 ? 1.216 -3.576 1.218 1.00 90.44 275 SER A N 1
ATOM 2195 C CA . SER A 1 275 ? 0.945 -3.724 2.652 1.00 90.44 275 SER A CA 1
ATOM 2196 C C . SER A 1 275 ? 0.229 -2.494 3.220 1.00 90.44 275 SER A C 1
ATOM 2198 O O . SER A 1 275 ? -0.787 -2.629 3.903 1.00 90.44 275 SER A O 1
ATOM 2200 N N . ILE A 1 276 ? 0.684 -1.284 2.874 1.00 91.50 276 ILE A N 1
ATOM 2201 C CA . ILE A 1 276 ? 0.033 -0.033 3.293 1.00 91.50 276 ILE A CA 1
ATOM 2202 C C . ILE A 1 276 ? -1.397 0.069 2.738 1.00 91.50 276 ILE A C 1
ATOM 2204 O O . ILE A 1 276 ? -2.312 0.411 3.485 1.00 91.50 276 ILE A O 1
ATOM 2208 N N . LEU A 1 277 ? -1.617 -0.246 1.459 1.00 89.81 277 LEU A N 1
ATOM 2209 C CA . LEU A 1 277 ? -2.954 -0.208 0.850 1.00 89.81 277 LEU A CA 1
ATOM 2210 C C . LEU A 1 277 ? -3.905 -1.225 1.486 1.00 89.81 277 LEU A C 1
ATOM 2212 O O . LEU A 1 277 ? -5.066 -0.912 1.743 1.00 89.81 277 LEU A O 1
ATOM 2216 N N . THR A 1 278 ? -3.405 -2.424 1.784 1.00 90.31 278 THR A N 1
ATOM 2217 C CA . THR A 1 278 ? -4.173 -3.469 2.471 1.00 90.31 278 THR A CA 1
ATOM 2218 C C . THR A 1 278 ? -4.602 -2.997 3.861 1.00 90.31 278 THR A C 1
ATOM 2220 O O . THR A 1 278 ? -5.757 -3.177 4.251 1.00 90.31 278 THR A O 1
ATOM 2223 N N . LYS A 1 279 ? -3.706 -2.317 4.591 1.00 91.12 279 LYS A N 1
ATOM 2224 C CA . LYS A 1 279 ? -4.036 -1.689 5.877 1.00 91.12 279 LYS A CA 1
ATOM 2225 C C . LYS A 1 279 ? -5.058 -0.558 5.727 1.00 91.12 279 LYS A C 1
ATOM 2227 O O . LYS A 1 279 ? -5.983 -0.499 6.531 1.00 91.12 279 LYS A O 1
ATOM 2232 N N . ASP A 1 280 ? -4.948 0.306 4.713 1.00 90.94 280 ASP A N 1
ATOM 2233 C CA . ASP A 1 280 ? -5.920 1.395 4.485 1.00 90.94 280 ASP A CA 1
ATOM 2234 C C . ASP A 1 280 ? -7.321 0.842 4.204 1.00 90.94 280 ASP A C 1
ATOM 2236 O O . ASP A 1 280 ? -8.291 1.327 4.785 1.00 90.94 280 ASP A O 1
ATOM 2240 N N . HIS A 1 281 ? -7.425 -0.227 3.406 1.00 88.81 281 HIS A N 1
ATOM 2241 C CA . HIS A 1 281 ? -8.686 -0.936 3.190 1.00 88.81 281 HIS A CA 1
ATOM 2242 C C . HIS A 1 281 ? -9.268 -1.488 4.496 1.00 88.81 281 HIS A C 1
ATOM 2244 O O . HIS A 1 281 ? -10.419 -1.195 4.815 1.00 88.81 281 HIS A O 1
ATOM 2250 N N . ALA A 1 282 ? -8.467 -2.193 5.299 1.00 90.19 282 ALA A N 1
ATOM 2251 C CA . ALA A 1 282 ? -8.936 -2.730 6.574 1.00 90.19 282 ALA A CA 1
ATOM 2252 C C . ALA A 1 282 ? -9.405 -1.626 7.543 1.00 90.19 282 ALA A C 1
ATOM 2254 O O . ALA A 1 282 ? -10.436 -1.768 8.199 1.00 90.19 282 ALA A O 1
ATOM 2255 N N . LEU A 1 283 ? -8.695 -0.493 7.611 1.00 89.75 283 LEU A N 1
ATOM 2256 C CA . LEU A 1 283 ? -9.104 0.663 8.421 1.00 89.75 283 LEU A CA 1
ATOM 2257 C C . LEU A 1 283 ? -10.341 1.372 7.857 1.00 89.75 283 LEU A C 1
ATOM 2259 O O . LEU A 1 283 ? -11.142 1.925 8.615 1.00 89.75 283 LEU A O 1
ATOM 2263 N N . HIS A 1 284 ? -10.513 1.374 6.537 1.00 88.56 284 HIS A N 1
ATOM 2264 C CA . HIS A 1 284 ? -11.712 1.894 5.898 1.00 88.56 284 HIS A CA 1
ATOM 2265 C C . HIS A 1 284 ? -12.939 1.055 6.270 1.00 88.56 284 HIS A C 1
ATOM 2267 O O . HIS A 1 284 ? -13.984 1.627 6.581 1.00 88.56 284 HIS A O 1
ATOM 2273 N N . ASP A 1 285 ? -12.806 -0.270 6.323 1.00 89.06 285 ASP A N 1
ATOM 2274 C CA . ASP A 1 285 ? -13.891 -1.169 6.727 1.00 89.06 285 ASP A CA 1
ATOM 2275 C C . ASP A 1 285 ? -14.334 -0.916 8.174 1.00 89.06 285 ASP A C 1
ATOM 2277 O O . ASP A 1 285 ? -15.532 -0.955 8.469 1.00 89.06 285 ASP A O 1
ATOM 2281 N N . LEU A 1 286 ? -13.417 -0.521 9.068 1.00 90.19 286 LEU A N 1
ATOM 2282 C CA . LEU A 1 286 ? -13.761 -0.125 10.442 1.00 90.19 286 LEU A CA 1
ATOM 2283 C C . LEU A 1 286 ? -14.686 1.102 10.513 1.00 90.19 286 LEU A C 1
ATOM 2285 O O . LEU A 1 286 ? -15.405 1.255 11.498 1.00 90.19 286 LEU A O 1
ATOM 2289 N N . ARG A 1 287 ? -14.760 1.941 9.468 1.00 86.00 287 ARG A N 1
ATOM 2290 C CA . ARG A 1 287 ? -15.718 3.068 9.400 1.00 86.00 287 ARG A CA 1
ATOM 2291 C C . ARG A 1 287 ? -17.170 2.604 9.294 1.00 86.00 287 ARG A C 1
ATOM 2293 O O . ARG A 1 287 ? -18.086 3.363 9.604 1.00 86.00 287 ARG A O 1
ATOM 2300 N N . SER A 1 288 ? -17.386 1.374 8.832 1.00 88.88 288 SER A N 1
ATOM 2301 C CA . SER A 1 288 ? -18.713 0.758 8.785 1.00 88.88 288 SER A CA 1
ATOM 2302 C C . SER A 1 288 ? -19.134 0.158 10.129 1.00 88.88 288 SER A C 1
ATOM 2304 O O . SER A 1 288 ? -20.312 -0.151 10.308 1.00 88.88 288 SER A O 1
ATOM 2306 N N . MET A 1 289 ? -18.204 0.024 11.085 1.00 89.12 289 MET A N 1
ATOM 2307 C CA . MET A 1 289 ? -18.492 -0.518 12.408 1.00 89.12 289 MET A CA 1
ATOM 2308 C C . MET A 1 289 ? -19.418 0.427 13.176 1.00 89.12 289 MET A C 1
ATOM 2310 O O . MET A 1 289 ? -19.147 1.621 13.322 1.00 89.12 289 MET A O 1
ATOM 2314 N N . ARG A 1 290 ? -20.526 -0.126 13.670 1.00 89.62 290 ARG A N 1
ATOM 2315 C CA . ARG A 1 290 ? -21.546 0.607 14.421 1.00 89.62 290 ARG A CA 1
ATOM 2316 C C . ARG A 1 290 ? -22.053 -0.226 15.582 1.00 89.62 290 ARG A C 1
ATOM 2318 O O . ARG A 1 290 ? -22.163 -1.449 15.470 1.00 89.62 290 ARG A O 1
ATOM 2325 N N . LEU A 1 291 ? -22.401 0.466 16.657 1.00 90.62 291 LEU A N 1
ATOM 2326 C CA . LEU A 1 291 ? -23.121 -0.082 17.796 1.00 90.62 291 LEU A CA 1
ATOM 2327 C C . LEU A 1 291 ? -24.397 0.744 17.961 1.00 90.62 291 LEU A C 1
ATOM 2329 O O . LEU A 1 291 ? -24.337 1.894 18.388 1.00 90.62 291 LEU A O 1
ATOM 2333 N N . ASP A 1 292 ? -25.522 0.189 17.513 1.00 86.94 292 ASP A N 1
ATOM 2334 C CA . ASP A 1 292 ? -26.796 0.892 17.332 1.00 86.94 292 ASP A CA 1
ATOM 2335 C C . ASP A 1 292 ? -26.648 2.221 16.574 1.00 86.94 292 ASP A C 1
ATOM 2337 O O . ASP A 1 292 ? -26.306 2.231 15.388 1.00 86.94 292 ASP A O 1
ATOM 2341 N N . THR A 1 293 ? -26.899 3.349 17.242 1.00 88.38 293 THR A N 1
ATOM 2342 C CA . THR A 1 293 ? -26.792 4.699 16.670 1.00 88.38 293 THR A CA 1
ATOM 2343 C C . THR A 1 293 ? -25.372 5.269 16.745 1.00 88.38 293 THR A C 1
ATOM 2345 O O . THR A 1 293 ? -25.087 6.299 16.129 1.00 88.38 293 THR A O 1
ATOM 2348 N N . HIS A 1 294 ? -24.456 4.607 17.457 1.00 91.69 294 HIS A N 1
ATOM 2349 C CA . HIS A 1 294 ? -23.086 5.066 17.654 1.00 91.69 294 HIS A CA 1
ATOM 2350 C C . HIS A 1 294 ? -22.159 4.588 16.534 1.00 91.69 294 HIS A C 1
ATOM 2352 O O . HIS A 1 294 ? -22.135 3.416 16.153 1.00 91.69 294 HIS A O 1
ATOM 2358 N N . PHE A 1 295 ? -21.344 5.515 16.035 1.00 92.62 295 PHE A N 1
ATOM 2359 C CA . PHE A 1 295 ? -20.329 5.267 15.017 1.00 92.62 295 PHE A CA 1
ATOM 2360 C C . PHE A 1 295 ? -19.053 6.061 15.318 1.00 92.62 295 PHE A C 1
ATOM 2362 O O . PHE A 1 295 ? -19.048 7.006 16.122 1.00 92.62 295 PHE A O 1
ATOM 2369 N N . LEU A 1 296 ? -17.959 5.668 14.668 1.00 92.56 296 LEU A N 1
ATOM 2370 C CA . LEU A 1 296 ? -16.677 6.363 14.735 1.00 92.56 296 LEU A CA 1
ATOM 2371 C C . LEU A 1 296 ? -16.440 7.159 13.453 1.00 92.56 296 LEU A C 1
ATOM 2373 O O . LEU A 1 296 ? -16.696 6.681 12.346 1.00 92.56 296 LEU A O 1
ATOM 2377 N N . LYS A 1 297 ? -15.948 8.385 13.608 1.00 90.50 297 LYS A N 1
ATOM 2378 C CA . LYS A 1 297 ? -15.483 9.212 12.496 1.00 90.50 297 LYS A CA 1
ATOM 2379 C C . LYS A 1 297 ? -14.117 8.727 12.010 1.00 90.50 297 LYS A C 1
ATOM 2381 O O . LYS A 1 297 ? -13.393 8.026 12.717 1.00 90.50 297 LYS A O 1
ATOM 2386 N N . ALA A 1 298 ? -13.753 9.129 10.796 1.00 87.19 298 ALA A N 1
ATOM 2387 C CA . ALA A 1 298 ? -12.478 8.762 10.186 1.00 87.19 298 ALA A CA 1
ATOM 2388 C C . ALA A 1 298 ? -11.273 9.215 11.027 1.00 87.19 298 ALA A C 1
ATOM 2390 O O . ALA A 1 298 ? -10.300 8.473 11.145 1.00 87.19 298 ALA A O 1
ATOM 2391 N N . GLU A 1 299 ? -11.361 10.401 11.627 1.00 89.94 299 GLU A N 1
ATOM 2392 C CA . GLU A 1 299 ? -10.308 10.985 12.457 1.00 89.94 299 GLU A CA 1
ATOM 2393 C C . GLU A 1 299 ? -10.134 10.208 13.769 1.00 89.94 299 GLU A C 1
ATOM 2395 O O . GLU A 1 299 ? -9.012 9.976 14.204 1.00 89.94 299 GLU A O 1
ATOM 2400 N N . GLU A 1 300 ? -11.232 9.733 14.368 1.00 92.00 300 GLU A N 1
ATOM 2401 C CA . GLU A 1 300 ? -11.185 8.918 15.590 1.00 92.00 300 GLU A CA 1
ATOM 2402 C C . GLU A 1 300 ? -10.488 7.576 15.328 1.00 92.00 300 GLU A C 1
ATOM 2404 O O . GLU A 1 300 ? -9.657 7.143 16.122 1.00 92.00 300 GLU A O 1
ATOM 2409 N N . ILE A 1 301 ? -10.780 6.935 14.191 1.00 92.81 301 ILE A N 1
ATOM 2410 C CA . ILE A 1 301 ? -10.133 5.674 13.797 1.00 92.81 301 ILE A CA 1
ATOM 2411 C C . ILE A 1 301 ? -8.637 5.891 13.531 1.00 92.81 301 ILE A C 1
ATOM 2413 O O . ILE A 1 301 ? -7.829 5.054 13.927 1.00 92.81 301 ILE A O 1
ATOM 2417 N N . ASP A 1 302 ? -8.250 7.011 12.909 1.00 91.06 302 ASP A N 1
ATOM 2418 C CA . ASP A 1 302 ? -6.836 7.342 12.686 1.00 91.06 302 ASP A CA 1
ATOM 2419 C C . ASP A 1 302 ? -6.073 7.545 14.004 1.00 91.06 302 ASP A C 1
ATOM 2421 O O . ASP A 1 302 ? -4.972 7.023 14.160 1.00 91.06 302 ASP A O 1
ATOM 2425 N N . GLU A 1 303 ? -6.663 8.224 14.992 1.00 91.88 303 GLU A N 1
ATOM 2426 C CA . GLU A 1 303 ? -6.043 8.380 16.316 1.00 91.88 303 GLU A CA 1
ATOM 2427 C C . GLU A 1 303 ? -5.887 7.045 17.058 1.00 91.88 303 GLU A C 1
ATOM 2429 O O . GLU A 1 303 ? -4.840 6.778 17.658 1.00 91.88 303 GLU A O 1
ATOM 2434 N N . LEU A 1 304 ? -6.887 6.162 16.979 1.00 92.25 304 LEU A N 1
ATOM 2435 C CA . LEU A 1 304 ? -6.784 4.814 17.545 1.00 92.25 304 LEU A CA 1
ATOM 2436 C C . LEU A 1 304 ? -5.721 3.977 16.821 1.00 92.25 304 LEU A C 1
ATOM 2438 O O . LEU A 1 304 ? -4.952 3.270 17.472 1.00 92.25 304 LEU A O 1
ATOM 2442 N N . PHE A 1 305 ? -5.609 4.112 15.499 1.00 92.69 305 PHE A N 1
ATOM 2443 C CA . PHE A 1 305 ? -4.571 3.449 14.714 1.00 92.69 305 PHE A CA 1
ATOM 2444 C C . PHE A 1 305 ? -3.164 3.955 15.067 1.00 92.69 305 PHE A C 1
ATOM 2446 O O . PHE A 1 305 ? -2.250 3.150 15.262 1.00 92.69 305 PHE A O 1
ATOM 2453 N N . LYS A 1 306 ? -2.979 5.272 15.254 1.00 90.50 306 LYS A N 1
ATOM 2454 C CA . LYS A 1 306 ? -1.710 5.850 15.743 1.00 90.50 306 LYS A CA 1
ATOM 2455 C C . LYS A 1 306 ? -1.299 5.252 17.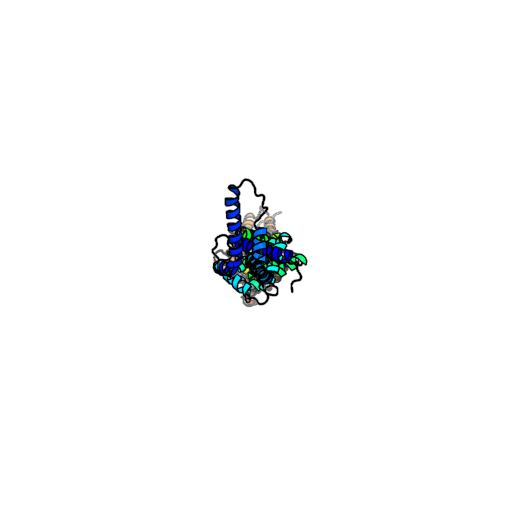081 1.00 90.50 306 LYS A C 1
ATOM 2457 O O . LYS A 1 306 ? -0.119 4.956 17.276 1.00 90.50 306 LYS A O 1
ATOM 2462 N N . LYS A 1 307 ? -2.255 5.068 17.998 1.00 89.44 307 LYS A N 1
ATOM 2463 C CA . LYS A 1 307 ? -2.006 4.393 19.278 1.00 89.44 307 LYS A CA 1
ATOM 2464 C C . LYS A 1 307 ? -1.618 2.931 19.055 1.00 89.44 307 LYS A C 1
ATOM 2466 O O . LYS A 1 307 ? -0.581 2.508 19.556 1.00 89.44 307 LYS A O 1
ATOM 2471 N N . ALA A 1 308 ? -2.378 2.192 18.250 1.00 89.94 308 ALA A N 1
ATOM 2472 C CA . ALA A 1 308 ? -2.126 0.778 17.989 1.00 89.94 308 ALA A CA 1
ATOM 2473 C C . ALA A 1 308 ? -0.730 0.512 17.397 1.00 89.94 308 ALA A C 1
ATOM 2475 O O . ALA A 1 308 ? -0.010 -0.352 17.899 1.00 89.94 308 ALA A O 1
ATOM 2476 N N . ILE A 1 309 ? -0.299 1.300 16.402 1.00 89.19 309 ILE A N 1
ATOM 2477 C CA . ILE A 1 309 ? 1.029 1.158 15.775 1.00 89.19 309 ILE A CA 1
ATOM 2478 C C . ILE A 1 309 ? 2.168 1.364 16.780 1.00 89.19 309 ILE A C 1
ATOM 2480 O O . ILE A 1 309 ? 3.204 0.700 16.678 1.00 89.19 309 ILE A O 1
ATOM 2484 N N . ARG A 1 310 ? 2.012 2.295 17.735 1.00 87.00 310 ARG A N 1
ATOM 2485 C CA . ARG A 1 310 ? 3.036 2.559 18.763 1.00 87.00 310 ARG A CA 1
ATOM 2486 C C . ARG A 1 310 ? 3.252 1.354 19.673 1.00 87.00 310 ARG A C 1
ATOM 2488 O O . ARG A 1 310 ? 4.364 1.167 20.152 1.00 87.00 310 ARG A O 1
ATOM 2495 N N . VAL A 1 311 ? 2.207 0.558 19.888 1.00 85.00 311 VAL A N 1
ATOM 2496 C CA . VAL A 1 311 ? 2.239 -0.608 20.774 1.00 85.00 311 VAL A CA 1
ATOM 2497 C C . VAL A 1 311 ? 2.660 -1.871 20.018 1.00 85.00 311 VAL A C 1
ATOM 2499 O O . VAL A 1 311 ? 3.523 -2.609 20.485 1.00 85.00 311 VAL A O 1
ATOM 2502 N N . SER A 1 312 ? 2.090 -2.132 18.838 1.00 83.25 312 SER A N 1
ATOM 2503 C CA . SER A 1 312 ? 2.427 -3.307 18.027 1.00 83.25 312 SER A CA 1
ATOM 2504 C C . SER A 1 312 ? 2.379 -2.990 16.540 1.00 83.25 312 SER A C 1
ATOM 2506 O O . SER A 1 312 ? 1.322 -2.707 15.990 1.00 83.25 312 SER A O 1
ATOM 2508 N N . ARG A 1 313 ? 3.522 -3.119 15.855 1.00 79.75 313 ARG A N 1
ATOM 2509 C CA . ARG A 1 313 ? 3.604 -2.955 14.391 1.00 79.75 313 ARG A CA 1
ATOM 2510 C C . ARG A 1 313 ? 3.061 -4.152 13.604 1.00 79.75 313 ARG A C 1
ATOM 2512 O O . ARG A 1 313 ? 2.760 -4.004 12.423 1.00 79.75 313 ARG A O 1
ATOM 2519 N N . LYS A 1 314 ? 3.000 -5.335 14.228 1.00 80.94 314 LYS A N 1
ATOM 2520 C CA . LYS A 1 314 ? 2.544 -6.575 13.577 1.00 80.94 314 LYS A CA 1
ATOM 2521 C C . LYS A 1 314 ? 1.023 -6.713 13.612 1.00 80.94 314 LYS A C 1
ATOM 2523 O O . LYS A 1 314 ? 0.439 -7.082 12.604 1.00 80.94 314 LYS A O 1
ATOM 2528 N N . ASN A 1 315 ? 0.406 -6.362 14.741 1.00 83.69 315 ASN A N 1
ATOM 2529 C CA . ASN A 1 315 ? -1.031 -6.544 14.974 1.00 83.69 315 ASN A CA 1
ATOM 2530 C C . ASN A 1 315 ? -1.772 -5.197 15.042 1.00 83.69 315 ASN A C 1
ATOM 2532 O O . ASN A 1 315 ? -2.794 -5.088 15.712 1.00 83.69 315 ASN A O 1
ATOM 2536 N N . ASP A 1 316 ? -1.250 -4.154 14.392 1.00 88.62 316 ASP A N 1
ATOM 2537 C CA . ASP A 1 316 ? -1.792 -2.791 14.461 1.00 88.62 316 ASP A CA 1
ATOM 2538 C C . ASP A 1 316 ? -3.258 -2.711 14.011 1.00 88.62 316 ASP A C 1
ATOM 2540 O O . ASP A 1 316 ? -4.073 -2.081 14.685 1.00 88.62 316 ASP A O 1
ATOM 2544 N N . VAL A 1 317 ? -3.623 -3.383 12.918 1.00 89.88 317 VAL A N 1
ATOM 2545 C CA . VAL A 1 317 ? -5.004 -3.407 12.401 1.00 89.88 317 VAL A CA 1
ATOM 2546 C C . VAL A 1 317 ? -5.963 -4.111 13.365 1.00 89.88 317 VAL A C 1
ATOM 2548 O O . VAL A 1 317 ? -7.031 -3.581 13.674 1.00 89.88 317 VAL A O 1
ATOM 2551 N N . GLU A 1 318 ? -5.589 -5.288 13.870 1.00 88.81 318 GLU A N 1
ATOM 2552 C CA . GLU A 1 318 ? -6.419 -6.051 14.810 1.00 88.81 318 GLU A CA 1
ATOM 2553 C C . GLU A 1 318 ? -6.580 -5.309 16.141 1.00 88.81 318 GLU A C 1
ATOM 2555 O O . GLU A 1 318 ? -7.688 -5.185 16.669 1.00 88.81 318 GLU A O 1
ATOM 2560 N N . LEU A 1 319 ? -5.489 -4.734 16.646 1.00 89.62 319 LEU A N 1
ATOM 2561 C CA . LEU A 1 319 ? -5.522 -3.909 17.842 1.00 89.62 319 LEU A CA 1
ATOM 2562 C C . LEU A 1 319 ? -6.425 -2.691 17.630 1.00 89.62 319 LEU A C 1
ATOM 2564 O O . LEU A 1 319 ? -7.272 -2.412 18.473 1.00 89.62 319 LEU A O 1
ATOM 2568 N N . THR A 1 320 ? -6.342 -2.030 16.473 1.00 92.25 320 THR A N 1
ATOM 2569 C CA . THR A 1 320 ? -7.235 -0.910 16.128 1.00 92.25 320 THR A CA 1
ATOM 2570 C C . THR A 1 320 ? -8.697 -1.335 16.105 1.00 92.25 320 THR A C 1
ATOM 2572 O O . THR A 1 320 ? -9.534 -0.629 16.662 1.00 92.25 320 THR A O 1
ATOM 2575 N N . LYS A 1 321 ? -9.020 -2.510 15.547 1.00 91.31 321 LYS A N 1
ATOM 2576 C CA . LYS A 1 321 ? -10.381 -3.069 15.584 1.00 91.31 321 LYS A CA 1
ATOM 2577 C C . LYS A 1 321 ? -10.892 -3.200 17.023 1.00 91.31 321 LYS A C 1
ATOM 2579 O O . LYS A 1 321 ? -12.027 -2.812 17.301 1.00 91.31 321 LYS A O 1
ATOM 2584 N N . ASN A 1 322 ? -10.066 -3.701 17.941 1.00 89.62 322 ASN A N 1
ATOM 2585 C CA . ASN A 1 322 ? -10.431 -3.833 19.354 1.00 89.62 322 ASN A CA 1
ATOM 2586 C C . ASN A 1 322 ? -10.577 -2.471 20.051 1.00 89.62 322 ASN A C 1
ATOM 2588 O O . ASN A 1 322 ? -11.532 -2.261 20.796 1.00 89.62 322 ASN A O 1
ATOM 2592 N N . LEU A 1 323 ? -9.711 -1.502 19.751 1.00 91.56 323 LEU A N 1
ATOM 2593 C CA . LEU A 1 323 ? -9.859 -0.138 20.264 1.00 91.56 323 LEU A CA 1
ATOM 2594 C C . LEU A 1 323 ? -11.125 0.546 19.742 1.00 91.56 323 LEU A C 1
ATOM 2596 O O . LEU A 1 323 ? -11.794 1.250 20.495 1.00 91.56 323 LEU A O 1
ATOM 2600 N N . CYS A 1 324 ? -11.500 0.311 18.481 1.00 92.94 324 CYS A N 1
ATOM 2601 C CA . CYS A 1 324 ? -12.759 0.800 17.927 1.00 92.94 324 CYS A CA 1
ATOM 2602 C C . CYS A 1 324 ? -13.965 0.221 18.679 1.00 92.94 324 CYS A C 1
ATOM 2604 O O . CYS A 1 324 ? -14.891 0.965 19.001 1.00 92.94 324 CYS A O 1
ATOM 2606 N N . LYS A 1 325 ? -13.938 -1.075 19.021 1.00 91.38 325 LYS A N 1
ATOM 2607 C CA . LYS A 1 325 ? -14.971 -1.708 19.858 1.00 91.38 325 LYS A CA 1
ATOM 2608 C C . LYS A 1 325 ? -15.084 -1.031 21.232 1.00 91.38 325 LYS A C 1
ATOM 2610 O O . LYS A 1 325 ? -16.188 -0.671 21.631 1.00 91.38 325 LYS A O 1
ATOM 2615 N N . LEU A 1 326 ? -13.961 -0.791 21.919 1.00 91.00 326 LEU A N 1
ATOM 2616 C CA . LEU A 1 326 ? -13.947 -0.078 23.208 1.00 91.00 326 LEU A CA 1
ATOM 2617 C C . LEU A 1 326 ? -14.479 1.356 23.074 1.00 91.00 326 LEU A C 1
ATOM 2619 O O . LEU A 1 326 ? -15.319 1.782 23.862 1.00 91.00 326 LEU A O 1
ATOM 2623 N N . ALA A 1 327 ? -14.058 2.093 22.045 1.00 92.62 327 ALA A N 1
ATOM 2624 C CA . ALA A 1 327 ? -14.528 3.456 21.808 1.00 92.62 327 ALA A CA 1
ATOM 2625 C C . ALA A 1 327 ? -16.043 3.512 21.531 1.00 92.62 327 ALA A C 1
ATOM 2627 O O . ALA A 1 327 ? -16.724 4.425 21.998 1.00 92.62 327 ALA A O 1
ATOM 2628 N N . LEU A 1 328 ? -16.594 2.524 20.816 1.00 93.88 328 LEU A N 1
ATOM 2629 C CA . LEU A 1 328 ? -18.040 2.397 20.613 1.00 93.88 328 LEU A CA 1
ATOM 2630 C C . LEU A 1 328 ? -18.780 2.099 21.923 1.00 93.88 328 LEU A C 1
ATOM 2632 O O . LEU A 1 328 ? -19.793 2.745 22.185 1.00 93.88 328 LEU A O 1
ATOM 2636 N N . LEU A 1 329 ? -18.260 1.205 22.773 1.00 91.94 329 LEU A N 1
ATOM 2637 C CA . LEU A 1 329 ? -18.821 0.967 24.111 1.00 91.94 329 LEU A CA 1
ATOM 2638 C C . LEU A 1 329 ? -18.775 2.226 24.980 1.00 91.94 329 LEU A C 1
ATOM 2640 O O . LEU A 1 329 ? -19.750 2.532 25.653 1.00 91.94 329 LEU A O 1
ATOM 2644 N N . SER A 1 330 ? -17.687 2.998 24.924 1.00 92.00 330 SER A N 1
ATOM 2645 C CA . SER A 1 330 ? -17.570 4.271 25.644 1.00 92.00 330 SER A CA 1
ATOM 2646 C C . SER A 1 330 ? -18.624 5.296 25.207 1.00 92.00 330 SER A C 1
ATOM 2648 O O . SER A 1 330 ? -19.140 6.040 26.043 1.00 92.00 330 SER A O 1
ATOM 2650 N N . LYS A 1 331 ? -18.979 5.325 23.915 1.00 93.06 331 LYS A N 1
ATOM 2651 C CA . LYS A 1 331 ? -20.077 6.163 23.407 1.00 93.06 331 LYS A CA 1
ATOM 2652 C C . LYS A 1 331 ? -21.449 5.638 23.835 1.00 93.06 331 LYS A C 1
ATOM 2654 O O . LYS A 1 331 ? -22.314 6.450 24.151 1.00 93.06 331 LYS A O 1
ATOM 2659 N N . ALA A 1 332 ? -21.627 4.318 23.857 1.00 91.94 332 ALA A N 1
ATOM 2660 C CA . ALA A 1 332 ? -22.879 3.669 24.237 1.00 91.94 332 ALA A CA 1
ATOM 2661 C C . ALA A 1 332 ? -23.149 3.697 25.754 1.00 91.94 332 ALA A C 1
ATOM 2663 O O . ALA A 1 332 ? -24.305 3.740 26.170 1.00 91.94 332 ALA A O 1
ATOM 2664 N N . PHE A 1 333 ? -22.097 3.758 26.577 1.00 91.56 333 PHE A N 1
ATOM 2665 C CA . PHE A 1 333 ? -22.162 3.882 28.036 1.00 91.56 333 PHE A CA 1
ATOM 2666 C C . PHE A 1 333 ? -21.449 5.156 28.527 1.00 91.56 333 PHE A C 1
ATOM 2668 O O . PHE A 1 333 ? -20.358 5.074 29.098 1.00 91.56 333 PHE A O 1
ATOM 2675 N N . PRO A 1 334 ? -22.059 6.351 28.381 1.00 89.56 334 PRO A N 1
ATOM 2676 C CA . PRO A 1 334 ? -21.420 7.619 28.743 1.00 89.56 334 PRO A CA 1
ATOM 2677 C C . PRO A 1 334 ? -20.952 7.692 30.202 1.00 89.56 334 PRO A C 1
ATOM 2679 O O . PRO A 1 334 ? -19.941 8.328 30.487 1.00 89.56 334 PRO A O 1
ATOM 2682 N N . LYS A 1 335 ? -21.664 7.025 31.120 1.00 89.31 335 LYS A N 1
ATOM 2683 C CA . LYS A 1 335 ? -21.318 6.964 32.550 1.00 89.31 335 LYS A CA 1
ATOM 2684 C C . LYS A 1 335 ? -20.038 6.164 32.823 1.00 89.31 335 LYS A C 1
ATOM 2686 O O . LYS A 1 335 ? -19.318 6.496 33.749 1.00 89.31 335 LYS A O 1
ATOM 2691 N N . ALA A 1 336 ? -19.708 5.180 31.984 1.00 89.38 336 ALA A N 1
ATOM 2692 C CA . ALA A 1 336 ? -18.489 4.373 32.093 1.00 89.38 336 ALA A CA 1
ATOM 2693 C C . ALA A 1 336 ? -17.339 4.889 31.202 1.00 89.38 336 ALA A C 1
ATOM 2695 O O . ALA A 1 336 ? -16.318 4.218 31.038 1.00 89.38 336 ALA A O 1
ATOM 2696 N N . LYS A 1 337 ? -17.491 6.076 30.597 1.00 90.56 337 LYS A N 1
ATOM 2697 C CA . LYS A 1 337 ? -16.546 6.619 29.612 1.00 90.56 337 LYS A CA 1
ATOM 2698 C C . LYS A 1 337 ? -15.118 6.724 30.144 1.00 90.56 337 LYS A C 1
ATOM 2700 O O . LYS A 1 337 ? -14.190 6.382 29.420 1.00 90.56 337 LYS A O 1
ATOM 2705 N N . GLU A 1 338 ? -14.934 7.205 31.370 1.00 89.25 338 GLU A N 1
ATOM 2706 C CA . GLU A 1 338 ? -13.598 7.402 31.949 1.00 89.25 338 GLU A CA 1
ATOM 2707 C C . GLU A 1 338 ? -12.866 6.077 32.171 1.00 89.25 338 GLU A C 1
ATOM 2709 O O . GLU A 1 338 ? -11.694 5.961 31.815 1.00 89.25 338 GLU A O 1
ATOM 2714 N N . LEU A 1 339 ? -13.576 5.060 32.671 1.00 87.81 339 LEU A N 1
ATOM 2715 C CA . LEU A 1 339 ? -13.050 3.706 32.844 1.00 87.81 339 LEU A CA 1
ATOM 2716 C C . LEU A 1 339 ? -12.563 3.139 31.505 1.00 87.81 339 LEU A C 1
ATOM 2718 O O . LEU A 1 339 ? -11.405 2.753 31.376 1.00 87.81 339 LEU A O 1
ATOM 2722 N N . ILE A 1 340 ? -13.428 3.162 30.489 1.00 87.75 340 ILE A N 1
ATOM 2723 C CA . ILE A 1 340 ? -13.117 2.590 29.175 1.00 87.75 340 ILE A CA 1
ATOM 2724 C C . ILE A 1 340 ? -11.989 3.375 28.489 1.00 87.75 340 ILE A C 1
ATOM 2726 O O . ILE A 1 340 ? -11.109 2.785 27.865 1.00 87.75 340 ILE A O 1
ATOM 2730 N N . ASN A 1 341 ? -11.964 4.704 28.626 1.00 87.81 341 ASN A N 1
ATOM 2731 C CA . ASN A 1 341 ? -10.888 5.523 28.070 1.00 87.81 341 ASN A CA 1
ATOM 2732 C C . ASN A 1 341 ? -9.537 5.230 28.724 1.00 87.81 341 ASN A C 1
ATOM 2734 O O . ASN A 1 341 ? -8.526 5.231 28.026 1.00 87.81 341 ASN A O 1
ATOM 2738 N N . LYS A 1 342 ? -9.511 4.925 30.025 1.00 87.25 342 LYS A N 1
ATOM 2739 C CA . LYS A 1 342 ? -8.287 4.512 30.716 1.00 87.25 342 LYS A CA 1
ATOM 2740 C C . LYS A 1 342 ? -7.728 3.203 30.150 1.00 87.25 342 LYS A C 1
ATOM 2742 O O . LYS A 1 342 ? -6.511 3.088 30.005 1.00 87.25 342 LYS A O 1
ATOM 2747 N N . ASP A 1 343 ? -8.587 2.261 29.769 1.00 85.06 343 ASP A N 1
ATOM 2748 C CA . ASP A 1 343 ? -8.165 1.024 29.096 1.00 85.06 343 ASP A CA 1
ATOM 2749 C C . ASP A 1 343 ? -7.702 1.282 27.648 1.00 85.06 343 ASP A C 1
ATOM 2751 O O . ASP A 1 343 ? -6.731 0.684 27.186 1.00 85.06 343 ASP A O 1
ATOM 2755 N N . ILE A 1 344 ? -8.322 2.240 26.944 1.00 85.06 344 ILE A N 1
ATOM 2756 C CA . ILE A 1 344 ? -7.857 2.728 25.627 1.00 85.06 344 ILE A CA 1
ATOM 2757 C C . ILE A 1 344 ? -6.515 3.481 25.730 1.00 85.06 344 ILE A C 1
ATOM 2759 O O . ILE A 1 344 ? -5.797 3.617 24.740 1.00 85.06 344 ILE A O 1
ATOM 2763 N N . GLU A 1 345 ? -6.155 4.025 26.889 1.00 84.56 345 GLU A N 1
ATOM 2764 C CA . GLU A 1 345 ? -4.856 4.673 27.102 1.00 84.56 345 GLU A CA 1
ATOM 2765 C C . GLU A 1 345 ? -3.765 3.676 27.505 1.00 84.56 345 GLU A C 1
ATOM 2767 O O . GLU A 1 345 ? -2.638 3.789 27.024 1.00 84.56 345 GLU A O 1
ATOM 2772 N N . ASN A 1 346 ? -4.103 2.665 28.308 1.00 82.56 346 ASN A N 1
ATOM 2773 C CA . ASN A 1 346 ? -3.167 1.664 28.832 1.00 82.56 346 ASN A CA 1
ATOM 2774 C C . ASN A 1 346 ? -3.239 0.343 28.050 1.00 82.56 346 ASN A C 1
ATOM 2776 O O . ASN A 1 346 ? -3.481 -0.726 28.606 1.00 82.56 346 ASN A O 1
ATOM 2780 N N . ILE A 1 347 ? -3.059 0.427 26.734 1.00 76.81 347 ILE A N 1
ATOM 2781 C CA . ILE A 1 347 ? -3.268 -0.701 25.821 1.00 76.81 347 ILE A CA 1
ATOM 2782 C C . ILE A 1 347 ? -2.133 -1.726 25.935 1.00 76.81 347 ILE A C 1
ATOM 2784 O O . ILE A 1 347 ? -0.973 -1.403 25.673 1.00 76.81 347 ILE A O 1
ATOM 2788 N N . TYR A 1 348 ? -2.489 -2.990 26.187 1.00 75.56 348 TYR A N 1
ATOM 2789 C CA . TYR A 1 348 ? -1.585 -4.143 26.103 1.00 75.56 348 TYR A CA 1
ATOM 2790 C C . TYR A 1 348 ? -2.094 -5.145 25.047 1.00 75.56 348 TYR A C 1
ATOM 2792 O O . TYR A 1 348 ? -3.231 -5.617 25.170 1.00 75.56 348 TYR A O 1
ATOM 2800 N N . PRO A 1 349 ? -1.296 -5.503 24.014 1.00 67.31 349 PRO A N 1
ATOM 2801 C CA . PRO A 1 349 ? -1.757 -6.313 22.878 1.00 67.31 349 PRO A CA 1
ATOM 2802 C C . PRO A 1 349 ? -2.376 -7.652 23.281 1.00 67.31 349 PRO A C 1
ATOM 2804 O O . PRO A 1 349 ? -3.388 -8.055 22.719 1.00 67.31 349 PRO A O 1
ATOM 2807 N N . GLU A 1 350 ? -1.793 -8.305 24.283 1.00 66.25 350 GLU A N 1
ATOM 2808 C CA . GLU A 1 350 ? -2.203 -9.629 24.764 1.00 66.25 350 GLU A CA 1
ATOM 2809 C C . GLU A 1 350 ? -3.508 -9.584 25.576 1.00 66.25 350 GLU A C 1
ATOM 2811 O O . GLU A 1 350 ? -4.247 -10.563 25.616 1.00 66.25 350 GLU A O 1
ATOM 2816 N N . MET A 1 351 ? -3.839 -8.434 26.173 1.00 65.31 351 MET A N 1
ATOM 2817 C CA . MET A 1 351 ? -4.991 -8.293 27.071 1.00 65.31 351 MET A CA 1
ATOM 2818 C C . MET A 1 351 ? -6.221 -7.686 26.391 1.00 65.31 351 MET A C 1
ATOM 2820 O O . MET A 1 351 ? -7.333 -7.843 26.885 1.00 65.31 351 MET A O 1
ATOM 2824 N N . THR A 1 352 ? -6.060 -7.001 25.254 1.00 67.06 352 THR A N 1
ATOM 2825 C CA . THR A 1 352 ? -7.149 -6.167 24.706 1.00 67.06 352 THR A CA 1
ATOM 2826 C C . THR A 1 352 ? -8.339 -6.999 24.211 1.00 67.06 352 THR A C 1
ATOM 2828 O O . THR A 1 352 ? -9.483 -6.583 24.356 1.00 67.06 352 THR A O 1
ATOM 2831 N N . ALA A 1 353 ? -8.096 -8.191 23.659 1.00 67.00 353 ALA A N 1
ATOM 2832 C CA . ALA A 1 353 ? -9.174 -9.109 23.280 1.00 67.00 353 ALA A CA 1
ATOM 2833 C C . ALA A 1 353 ? -9.843 -9.749 24.512 1.00 67.00 353 ALA A C 1
ATOM 2835 O O . ALA A 1 353 ? -11.061 -9.903 24.543 1.00 67.00 353 ALA A O 1
ATOM 2836 N N . GLN A 1 354 ? -9.051 -10.050 25.545 1.00 74.69 354 GLN A N 1
ATOM 2837 C CA . GLN A 1 354 ? -9.509 -10.658 26.799 1.00 74.69 354 GLN A CA 1
ATOM 2838 C C . GLN A 1 354 ? -10.307 -9.681 27.679 1.00 74.69 354 GLN A C 1
ATOM 2840 O O . GLN A 1 354 ? -11.069 -10.114 28.541 1.00 74.69 354 GLN A O 1
ATOM 2845 N N . LEU A 1 355 ? -10.175 -8.365 27.462 1.00 79.62 355 LEU A N 1
ATOM 2846 C CA . LEU A 1 355 ? -10.986 -7.356 28.154 1.00 79.62 355 LEU A CA 1
ATOM 2847 C C . LEU A 1 355 ? -12.485 -7.586 27.932 1.00 79.62 355 LEU A C 1
ATOM 2849 O O . LEU A 1 355 ? -13.258 -7.498 28.881 1.00 79.62 355 LEU A O 1
ATOM 2853 N N . PHE A 1 356 ? -12.897 -7.941 26.711 1.00 80.00 356 PHE A N 1
ATOM 2854 C CA . PHE A 1 356 ? -14.313 -8.152 26.380 1.00 80.00 356 PHE A CA 1
ATOM 2855 C C . PHE A 1 356 ? -14.927 -9.381 27.055 1.00 80.00 356 PHE A C 1
ATOM 2857 O O . PHE A 1 356 ? -16.147 -9.477 27.138 1.00 80.00 356 PHE A O 1
ATOM 2864 N N . THR A 1 357 ? -14.095 -10.295 27.551 1.00 80.19 357 THR A N 1
ATOM 2865 C CA . THR A 1 357 ? -14.506 -11.491 28.295 1.00 80.19 357 THR A CA 1
ATOM 2866 C C . THR A 1 357 ? -14.151 -11.397 29.779 1.00 80.19 357 THR A C 1
ATOM 2868 O O . THR A 1 357 ? -14.338 -12.359 30.516 1.00 80.19 357 THR A O 1
ATOM 2871 N N . SER A 1 358 ? -13.614 -10.261 30.237 1.00 84.25 358 SER A N 1
ATOM 2872 C CA . SER A 1 358 ? -13.197 -10.065 31.624 1.00 84.25 358 SER A CA 1
ATOM 2873 C C . SER A 1 358 ? -14.405 -9.708 32.496 1.00 84.25 358 SER A C 1
ATOM 2875 O O . SER A 1 358 ? -14.987 -8.631 32.307 1.00 84.25 358 SER A O 1
ATOM 2877 N N . PRO A 1 359 ? -14.751 -10.534 33.506 1.00 84.94 359 PRO A N 1
ATOM 2878 C CA . PRO A 1 359 ? -15.822 -10.217 34.449 1.00 84.94 359 PRO A CA 1
ATOM 2879 C C . PRO A 1 359 ? -15.609 -8.859 35.122 1.00 84.94 359 PRO A C 1
ATOM 2881 O O . PRO A 1 359 ? -16.553 -8.096 35.287 1.00 84.94 359 PRO A O 1
ATOM 2884 N N . ASN A 1 360 ? -14.358 -8.521 35.455 1.00 84.88 360 ASN A N 1
ATOM 2885 C CA . ASN A 1 360 ? -14.012 -7.263 36.119 1.00 84.88 360 ASN A CA 1
ATOM 2886 C C . ASN A 1 360 ? -14.275 -6.041 35.225 1.00 84.88 360 ASN A C 1
ATOM 2888 O O . ASN A 1 360 ? -14.758 -5.021 35.711 1.00 84.88 360 ASN A O 1
ATOM 2892 N N . PHE A 1 361 ? -13.973 -6.140 33.926 1.00 87.31 361 PHE A N 1
ATOM 2893 C CA . PHE A 1 361 ? -14.211 -5.051 32.976 1.00 87.31 361 PHE A CA 1
ATOM 2894 C C . PHE A 1 361 ? -15.712 -4.828 32.762 1.00 87.31 361 PHE A C 1
ATOM 2896 O O . PHE A 1 361 ? -16.206 -3.712 32.928 1.00 87.31 361 PHE A O 1
ATOM 2903 N N . ILE A 1 362 ? -16.449 -5.908 32.476 1.00 89.44 362 ILE A N 1
ATOM 2904 C CA . ILE A 1 362 ? -17.907 -5.878 32.296 1.00 89.44 362 ILE A CA 1
ATOM 2905 C C . ILE A 1 362 ? -18.586 -5.325 33.553 1.00 89.44 362 ILE A C 1
ATOM 2907 O O . ILE A 1 362 ? -19.428 -4.430 33.462 1.00 89.44 362 ILE A O 1
ATOM 2911 N N . MET A 1 363 ? -18.183 -5.809 34.730 1.00 88.75 363 MET A N 1
ATOM 2912 C CA . MET A 1 363 ? -18.737 -5.356 36.000 1.00 88.75 363 MET A CA 1
ATOM 2913 C C . MET A 1 363 ? -18.446 -3.878 36.265 1.00 88.75 363 MET A C 1
ATOM 2915 O O . MET A 1 363 ? -19.333 -3.158 36.718 1.00 88.75 363 MET A O 1
ATOM 2919 N N . GLY A 1 364 ? -17.239 -3.405 35.938 1.00 86.69 364 GLY A N 1
ATOM 2920 C CA . GLY A 1 364 ? -16.882 -1.993 36.067 1.00 86.69 364 GLY A CA 1
ATOM 2921 C C . GLY A 1 364 ? -17.794 -1.077 35.245 1.00 86.69 364 GLY A C 1
ATOM 2922 O O . GLY A 1 364 ? -18.195 -0.022 35.734 1.00 86.69 364 GLY A O 1
ATOM 2923 N N . ILE A 1 365 ? -18.186 -1.494 34.034 1.00 90.19 365 ILE A N 1
ATOM 2924 C CA . ILE A 1 365 ? -19.159 -0.754 33.213 1.00 90.19 365 ILE A CA 1
ATOM 2925 C C . ILE A 1 365 ? -20.536 -0.746 33.885 1.00 90.19 365 ILE A C 1
ATOM 2927 O O . ILE A 1 365 ? -21.127 0.323 34.039 1.00 90.19 365 ILE A O 1
ATOM 2931 N N . ILE A 1 366 ? -21.038 -1.916 34.297 1.00 89.69 366 ILE A N 1
ATOM 2932 C CA . ILE A 1 366 ? -22.359 -2.057 34.934 1.00 89.69 366 ILE A CA 1
ATOM 2933 C C . ILE A 1 366 ? -22.446 -1.174 36.184 1.00 89.69 366 ILE A C 1
ATOM 2935 O O . ILE A 1 366 ? -23.386 -0.393 36.314 1.00 89.69 366 ILE A O 1
ATOM 2939 N N . GLN A 1 367 ? -21.443 -1.249 37.061 1.00 88.62 367 GLN A N 1
ATOM 2940 C CA . GLN A 1 367 ? -21.375 -0.466 38.294 1.00 88.62 367 GLN A CA 1
ATOM 2941 C C . GLN A 1 367 ? -21.460 1.041 38.017 1.00 88.62 367 GLN A C 1
ATOM 2943 O O . GLN A 1 367 ? -22.330 1.709 38.568 1.00 88.62 367 GLN A O 1
ATOM 2948 N N . GLN A 1 368 ? -20.623 1.565 37.115 1.00 88.62 368 GLN A N 1
ATOM 2949 C CA . GLN A 1 368 ? -20.614 2.995 36.773 1.00 88.62 368 GLN A CA 1
ATOM 2950 C C . GLN A 1 368 ? -21.955 3.473 36.199 1.00 88.62 368 GLN A C 1
ATOM 2952 O O . GLN A 1 368 ? -22.386 4.601 36.451 1.00 88.62 368 GLN A O 1
ATOM 2957 N N . VAL A 1 369 ? -22.638 2.627 35.422 1.00 88.69 369 VAL A N 1
ATOM 2958 C CA . VAL A 1 369 ? -23.955 2.968 34.874 1.00 88.69 369 VAL A CA 1
ATOM 2959 C C . VAL A 1 369 ? -25.023 2.995 35.969 1.00 88.69 369 VAL A C 1
ATOM 2961 O O . VAL A 1 369 ? -25.771 3.970 36.030 1.00 88.69 369 VAL A O 1
ATOM 2964 N N . ILE A 1 370 ? -25.069 1.991 36.848 1.00 86.62 370 ILE A N 1
ATOM 2965 C CA . ILE A 1 370 ? -26.052 1.900 37.942 1.00 86.62 370 ILE A CA 1
ATOM 2966 C C . ILE A 1 370 ? -25.860 3.029 38.965 1.00 86.62 370 ILE A C 1
ATOM 2968 O O . ILE A 1 370 ? -26.814 3.745 39.284 1.00 86.62 370 ILE A O 1
ATOM 2972 N N . GLU A 1 371 ? -24.629 3.259 39.426 1.00 82.50 371 GLU A N 1
ATOM 2973 C CA . GLU A 1 371 ? -24.302 4.361 40.345 1.00 82.50 371 GLU A CA 1
ATOM 2974 C C . GLU A 1 371 ? -24.609 5.728 39.713 1.00 82.50 371 GLU A C 1
ATOM 2976 O O . GLU A 1 371 ? -25.038 6.663 40.384 1.00 82.50 371 GLU A O 1
ATOM 2981 N N . GLY A 1 372 ? -24.446 5.846 38.392 1.00 77.94 372 GLY A N 1
ATOM 2982 C CA . GLY A 1 372 ? -24.759 7.059 37.646 1.00 77.94 372 GLY A CA 1
ATOM 2983 C C . GLY A 1 372 ? -26.252 7.306 37.386 1.00 77.94 372 GLY A C 1
ATOM 2984 O O . GLY A 1 372 ? -26.590 8.429 36.993 1.00 77.94 372 GLY A O 1
ATOM 2985 N N . GLN A 1 373 ? -27.109 6.290 37.541 1.00 78.25 373 GLN A N 1
ATOM 2986 C CA . GLN A 1 373 ? -28.568 6.349 37.359 1.00 78.25 373 GLN A CA 1
ATOM 2987 C C . GLN A 1 373 ? -29.320 6.521 38.684 1.00 78.25 373 GLN A C 1
ATOM 2989 O O . GLN A 1 373 ? -30.389 7.131 38.698 1.00 78.25 373 GLN A O 1
ATOM 2994 N N . THR A 1 374 ? -28.759 6.019 39.783 1.00 64.56 374 THR A N 1
ATOM 2995 C CA . THR A 1 374 ? -29.435 5.951 41.082 1.00 64.56 374 THR A CA 1
ATOM 2996 C C . THR A 1 374 ? -28.863 7.028 42.008 1.00 64.56 374 THR A C 1
ATOM 2998 O O . THR A 1 374 ? -27.742 6.872 42.491 1.00 64.56 374 THR A O 1
ATOM 3001 N N . PRO A 1 375 ? -29.567 8.147 42.267 1.00 58.81 375 PRO A N 1
ATOM 3002 C CA . PRO A 1 375 ? -29.125 9.080 43.292 1.00 58.81 375 PRO A CA 1
ATOM 3003 C C . PRO A 1 375 ? -29.204 8.365 44.642 1.00 58.81 375 PRO A C 1
ATOM 3005 O O . PRO A 1 375 ? -30.290 8.033 45.102 1.00 58.81 375 PRO A O 1
ATOM 3008 N N . ILE A 1 376 ? -28.056 8.104 45.262 1.00 62.84 376 ILE A N 1
ATOM 3009 C CA . ILE A 1 376 ? -27.991 7.508 46.597 1.00 62.84 376 ILE A CA 1
ATOM 3010 C C . ILE A 1 376 ? -28.450 8.579 47.591 1.00 62.84 376 ILE A C 1
ATOM 3012 O O . ILE A 1 376 ? -27.683 9.488 47.914 1.00 62.84 376 ILE A O 1
ATOM 3016 N N . GLN A 1 377 ? -29.705 8.515 48.042 1.00 61.31 377 GLN A N 1
ATOM 3017 C CA . GLN A 1 377 ? -30.254 9.491 48.989 1.00 61.31 377 GLN A CA 1
ATOM 3018 C C . GLN A 1 377 ? -30.132 9.013 50.440 1.00 61.31 377 GLN A C 1
ATOM 3020 O O . GLN A 1 377 ? -30.091 9.832 51.356 1.00 61.31 377 GLN A O 1
ATOM 3025 N N . ASN A 1 378 ? -30.048 7.698 50.668 1.00 66.81 378 ASN A N 1
ATOM 3026 C CA . ASN A 1 378 ? -29.922 7.103 51.998 1.00 66.81 378 ASN A CA 1
ATOM 3027 C C . ASN A 1 378 ? -29.069 5.818 51.997 1.00 66.81 378 ASN A C 1
ATOM 3029 O O . ASN A 1 378 ? -28.779 5.225 50.957 1.00 66.81 378 ASN A O 1
ATOM 3033 N N . GLY A 1 379 ? -28.679 5.362 53.193 1.00 66.38 379 GLY A N 1
ATOM 3034 C CA . GLY A 1 379 ? -27.856 4.157 53.360 1.00 66.38 379 GLY A CA 1
ATOM 3035 C C . GLY A 1 379 ? -28.525 2.859 52.884 1.00 66.38 379 GLY A C 1
ATOM 3036 O O . GLY A 1 379 ? -27.821 1.916 52.535 1.00 66.38 379 GLY A O 1
ATOM 3037 N N . ILE A 1 380 ? -29.863 2.804 52.817 1.00 69.62 380 ILE A N 1
ATOM 3038 C CA . ILE A 1 380 ? -30.601 1.642 52.286 1.00 69.62 380 ILE A CA 1
ATOM 3039 C C . ILE A 1 380 ? -30.395 1.521 50.784 1.00 69.62 380 ILE A C 1
ATOM 3041 O O . ILE A 1 380 ? -30.153 0.429 50.280 1.00 69.62 380 ILE A O 1
ATOM 3045 N N . GLU A 1 381 ? -30.503 2.629 50.062 1.00 72.44 381 GLU A N 1
ATOM 3046 C CA . GLU A 1 381 ? -30.342 2.666 48.609 1.00 72.44 381 GLU A CA 1
ATOM 3047 C C . GLU A 1 381 ? -28.911 2.334 48.207 1.00 72.44 381 GLU A C 1
ATOM 3049 O O . GLU A 1 381 ? -28.702 1.562 47.268 1.00 72.44 381 GLU A O 1
ATOM 3054 N N . GLN A 1 382 ? -27.934 2.834 48.970 1.00 74.31 382 GLN A N 1
ATOM 3055 C CA . GLN A 1 382 ? -26.535 2.465 48.786 1.00 74.31 382 GLN A CA 1
ATOM 3056 C C . GLN A 1 382 ? -26.331 0.959 48.961 1.00 74.31 382 GLN A C 1
ATOM 3058 O O . GLN A 1 382 ? -25.727 0.310 48.112 1.00 74.31 382 GLN A O 1
ATOM 3063 N N . GLU A 1 383 ? -26.866 0.391 50.040 1.00 73.12 383 GLU A N 1
ATOM 3064 C CA . GLU A 1 383 ? -26.694 -1.026 50.331 1.00 73.12 383 GLU A CA 1
ATOM 3065 C C . GLU A 1 383 ? -27.447 -1.919 49.341 1.00 73.12 383 GLU A C 1
ATOM 3067 O O . GLU A 1 383 ? -26.905 -2.914 48.870 1.00 73.12 383 GLU A O 1
ATOM 3072 N N . THR A 1 384 ? -28.662 -1.532 48.949 1.00 77.31 384 THR A N 1
ATOM 3073 C CA . THR A 1 384 ? -29.441 -2.215 47.903 1.00 77.31 384 THR A CA 1
ATOM 3074 C C . THR A 1 384 ? -28.630 -2.312 46.618 1.00 77.31 384 THR A C 1
ATOM 3076 O O . THR A 1 384 ? -28.477 -3.395 46.050 1.00 77.31 384 THR A O 1
ATOM 3079 N N . THR A 1 385 ? -28.057 -1.183 46.204 1.00 79.94 385 THR A N 1
ATOM 3080 C CA . THR A 1 385 ? -27.231 -1.083 45.002 1.00 79.94 385 THR A CA 1
ATOM 3081 C C . THR A 1 385 ? -25.979 -1.952 45.123 1.00 79.94 385 THR A C 1
ATOM 3083 O O . THR A 1 385 ? -25.722 -2.776 44.247 1.00 79.94 385 THR A O 1
ATOM 3086 N N . ASN A 1 386 ? -25.247 -1.856 46.239 1.00 78.88 386 ASN A N 1
ATOM 3087 C CA . ASN A 1 386 ? -24.044 -2.654 46.496 1.00 78.88 386 ASN A CA 1
ATOM 3088 C C . ASN A 1 386 ? -24.315 -4.163 46.456 1.00 78.88 386 ASN A C 1
ATOM 3090 O O . ASN A 1 386 ? -23.511 -4.928 45.916 1.00 78.88 386 ASN A O 1
ATOM 3094 N N . GLN A 1 387 ? -25.440 -4.606 47.020 1.00 74.81 387 GLN A N 1
ATOM 3095 C CA . GLN A 1 387 ? -25.799 -6.020 47.056 1.00 74.81 387 GLN A CA 1
ATOM 3096 C C . GLN A 1 387 ? -26.141 -6.566 45.672 1.00 74.81 387 GLN A C 1
ATOM 3098 O O . GLN A 1 387 ? -25.577 -7.580 45.264 1.00 74.81 387 GLN A O 1
ATOM 3103 N N . LEU A 1 388 ? -26.967 -5.856 44.902 1.00 81.56 388 LEU A N 1
ATOM 3104 C CA . LEU A 1 388 ? -27.304 -6.261 43.533 1.00 81.56 388 LEU A CA 1
ATOM 3105 C C . LEU A 1 388 ? -26.079 -6.248 42.604 1.00 81.56 388 LEU A C 1
ATOM 3107 O O . LEU A 1 388 ? -25.895 -7.160 41.797 1.00 81.56 388 LEU A O 1
ATOM 3111 N N . ILE A 1 389 ? -25.189 -5.264 42.765 1.00 82.38 389 ILE A N 1
ATOM 3112 C CA . ILE A 1 389 ? -23.893 -5.199 42.072 1.00 82.38 389 ILE A CA 1
ATOM 3113 C C . ILE A 1 389 ? -23.028 -6.416 42.432 1.00 82.38 389 ILE A C 1
ATOM 3115 O O . ILE A 1 389 ? -22.473 -7.064 41.545 1.00 82.38 389 ILE A O 1
ATOM 3119 N N . THR A 1 390 ? -22.951 -6.782 43.714 1.00 78.94 390 THR A N 1
ATOM 3120 C CA . THR A 1 390 ? -22.169 -7.943 44.174 1.00 78.94 390 THR A CA 1
ATOM 3121 C C . THR A 1 390 ? -22.729 -9.261 43.632 1.00 78.94 390 THR A C 1
ATOM 3123 O O . THR A 1 390 ? -21.966 -10.105 43.160 1.00 78.94 390 THR A O 1
ATOM 3126 N N . GLN A 1 391 ? -24.054 -9.429 43.625 1.00 78.88 391 GLN A N 1
ATOM 3127 C CA . GLN A 1 391 ? -24.708 -10.603 43.039 1.00 78.88 391 GLN A CA 1
ATOM 3128 C C . GLN A 1 391 ? -24.443 -10.708 41.535 1.00 78.88 391 GLN A C 1
ATOM 3130 O O . GLN A 1 391 ? -24.110 -11.784 41.033 1.00 78.88 391 GLN A O 1
ATOM 3135 N N . CYS A 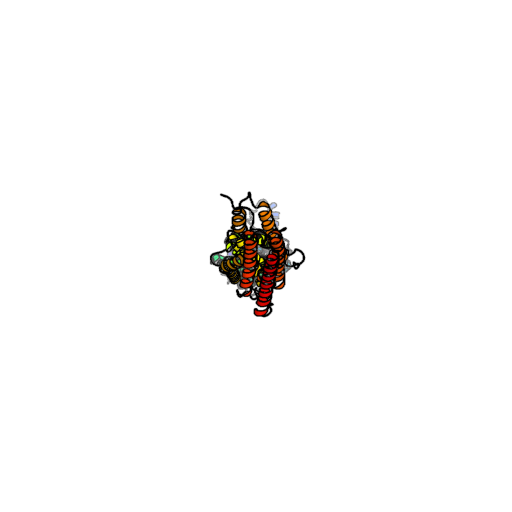1 392 ? -24.517 -9.584 40.818 1.00 83.38 392 CYS A N 1
ATOM 3136 C CA . CYS A 1 392 ? -24.155 -9.537 39.407 1.00 83.38 392 CYS A CA 1
ATOM 3137 C C . CYS A 1 392 ? -22.685 -9.938 39.196 1.00 83.38 392 CYS A C 1
ATOM 3139 O O . CYS A 1 392 ? -22.387 -1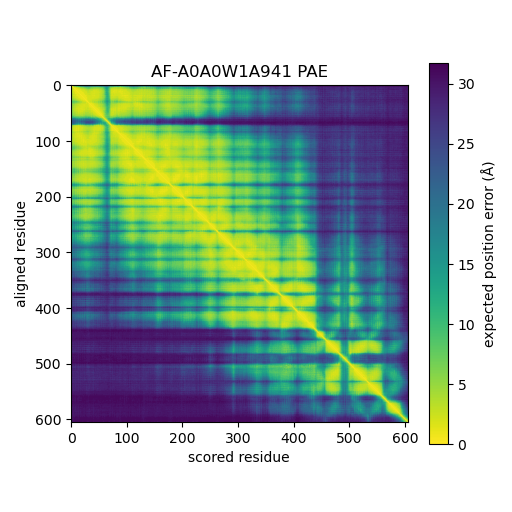0.720 38.296 1.00 83.38 392 CYS A O 1
ATOM 3141 N N . TYR A 1 393 ? -21.763 -9.472 40.043 1.00 83.50 393 TYR A N 1
ATOM 3142 C CA . TYR A 1 393 ? -20.354 -9.860 39.961 1.00 83.50 393 TYR A CA 1
ATOM 3143 C C . TYR A 1 393 ? -20.137 -11.367 40.149 1.00 83.50 393 TYR A C 1
ATOM 3145 O O . TYR A 1 393 ? -19.351 -11.973 39.418 1.00 83.50 393 TYR A O 1
ATOM 3153 N N . TRP A 1 394 ? -20.829 -11.995 41.101 1.00 80.12 394 TRP A N 1
ATOM 3154 C CA . TRP A 1 394 ? -20.752 -13.446 41.291 1.00 80.12 394 TRP A CA 1
ATOM 3155 C C . TRP A 1 394 ? -21.276 -14.210 40.085 1.00 80.12 394 TRP A C 1
ATOM 3157 O O . TRP A 1 394 ? -20.585 -15.104 39.601 1.00 80.12 394 TRP A O 1
ATOM 3167 N N . TYR A 1 395 ? -22.418 -13.787 39.540 1.00 82.25 395 TYR A N 1
ATOM 3168 C CA . TYR A 1 395 ? -22.971 -14.358 38.316 1.00 82.25 395 TYR A CA 1
ATOM 3169 C C . TYR A 1 395 ? -21.963 -14.307 37.155 1.00 82.25 395 TYR A C 1
ATOM 3171 O O . TYR A 1 395 ? -21.778 -15.293 36.446 1.00 82.25 395 TYR A O 1
ATOM 3179 N N . LEU A 1 396 ? -21.267 -13.176 36.982 1.00 83.19 396 LEU A N 1
ATOM 3180 C CA . LEU A 1 396 ? -20.264 -12.997 35.925 1.00 83.19 396 LEU A CA 1
ATOM 3181 C C . LEU A 1 396 ? -18.998 -13.849 36.117 1.00 83.19 396 LEU A C 1
ATOM 3183 O O . LEU A 1 396 ? -18.317 -14.132 35.138 1.00 83.19 396 LEU A O 1
ATOM 3187 N N . ASN A 1 397 ? -18.660 -14.247 37.347 1.00 81.50 397 ASN A N 1
ATOM 3188 C CA . ASN A 1 397 ? -17.477 -15.074 37.627 1.00 81.50 397 ASN A CA 1
ATOM 3189 C C . ASN A 1 397 ? -17.722 -16.579 37.478 1.00 81.50 397 ASN A C 1
ATOM 3191 O O . ASN A 1 397 ? -16.782 -17.369 37.604 1.00 81.50 397 ASN A O 1
ATOM 3195 N N . GLU A 1 398 ? -18.958 -16.994 37.225 1.00 80.62 398 GLU A N 1
ATOM 3196 C CA . GLU A 1 398 ? -19.250 -18.391 36.949 1.00 80.62 398 GLU A CA 1
ATOM 3197 C C . GLU A 1 398 ? -18.810 -18.766 35.518 1.00 80.62 398 GLU A C 1
ATOM 3199 O O . GLU A 1 398 ? -19.136 -18.059 34.561 1.00 80.62 398 GLU A O 1
ATOM 3204 N N . PRO A 1 399 ? -18.093 -19.894 35.339 1.00 62.94 399 PRO A N 1
ATOM 3205 C CA . PRO A 1 399 ? -17.338 -20.225 34.121 1.00 62.94 399 PRO A CA 1
ATOM 3206 C C . PRO A 1 399 ? -18.173 -20.466 32.848 1.00 62.94 399 PRO A C 1
ATOM 3208 O O . PRO A 1 399 ? -17.610 -20.797 31.811 1.00 62.94 399 PRO A O 1
ATOM 3211 N N . THR A 1 400 ? -19.497 -20.313 32.898 1.00 68.75 400 THR A N 1
ATOM 3212 C CA . THR A 1 400 ? -20.409 -20.524 31.759 1.00 68.75 400 THR A CA 1
ATOM 3213 C C . THR A 1 400 ? -21.160 -19.263 31.324 1.00 68.75 400 THR A C 1
ATOM 3215 O O . THR A 1 400 ? -21.813 -19.273 30.282 1.00 68.75 400 THR A O 1
ATOM 3218 N N . HIS A 1 401 ? -21.080 -18.170 32.089 1.00 73.94 401 HIS A N 1
ATOM 3219 C CA . HIS A 1 401 ? -21.982 -17.029 31.908 1.00 73.94 401 HIS A CA 1
ATOM 3220 C C . HIS A 1 401 ? -21.475 -15.936 30.964 1.00 73.94 401 HIS A C 1
ATOM 3222 O O . HIS A 1 401 ? -22.290 -15.157 30.465 1.00 73.94 401 HIS A O 1
ATOM 3228 N N . ILE A 1 402 ? -20.169 -15.886 30.689 1.00 75.25 402 ILE A N 1
ATOM 3229 C CA . ILE A 1 402 ? -19.576 -15.015 29.667 1.00 75.25 402 ILE A CA 1
ATOM 3230 C C . ILE A 1 402 ? -18.972 -15.917 28.582 1.00 75.25 402 ILE A C 1
ATOM 3232 O O . ILE A 1 402 ? -18.003 -16.623 28.860 1.00 75.25 402 ILE A O 1
ATOM 3236 N N . PRO A 1 403 ? -19.525 -15.925 27.357 1.00 70.56 403 PRO A N 1
ATOM 3237 C CA . PRO A 1 403 ? -18.957 -16.677 26.244 1.00 70.56 403 PRO A CA 1
ATOM 3238 C C . PRO A 1 403 ? -17.521 -16.241 25.936 1.00 70.56 403 PRO A C 1
ATOM 3240 O O . PRO A 1 403 ? -17.220 -15.048 25.943 1.00 70.56 403 PRO A O 1
ATOM 3243 N N . GLU A 1 404 ? -16.659 -17.197 25.579 1.00 66.62 404 GLU A N 1
ATOM 3244 C CA . GLU A 1 404 ? -15.262 -16.931 25.190 1.00 66.62 404 GLU A CA 1
ATOM 3245 C C . GLU A 1 404 ? -15.143 -16.026 23.950 1.00 66.62 404 GLU A C 1
ATOM 3247 O O . GLU A 1 404 ? -14.134 -15.350 23.759 1.00 66.62 404 GLU A O 1
ATOM 3252 N N . SER A 1 405 ? -16.184 -15.974 23.115 1.00 70.00 405 SER A N 1
ATOM 3253 C CA . SER A 1 405 ? -16.276 -15.059 21.980 1.00 70.00 405 SER A CA 1
ATOM 3254 C C . SER A 1 405 ? -17.663 -14.428 21.916 1.00 70.00 405 SER A C 1
ATOM 3256 O O . SER A 1 405 ? -18.640 -15.094 21.572 1.00 70.00 405 SER A O 1
ATOM 3258 N N . MET A 1 406 ? -17.746 -13.135 22.218 1.00 74.75 406 MET A N 1
ATOM 3259 C CA . MET A 1 406 ? -18.977 -12.359 22.114 1.00 74.75 406 MET A CA 1
ATOM 3260 C C . MET A 1 406 ? -18.769 -11.211 21.124 1.00 74.75 406 MET A C 1
ATOM 3262 O O . MET A 1 406 ? -17.810 -10.438 21.236 1.00 74.75 406 MET A O 1
ATOM 3266 N N . GLU A 1 407 ? -19.644 -11.107 20.123 1.00 83.62 407 GLU A N 1
ATOM 3267 C CA . GLU A 1 407 ? -19.627 -9.966 19.210 1.00 83.62 407 GLU A CA 1
ATOM 3268 C C . GLU A 1 407 ? -20.020 -8.682 19.953 1.00 83.62 407 GLU A C 1
ATOM 3270 O O . GLU A 1 407 ? -20.704 -8.707 20.976 1.00 83.62 407 GLU A O 1
ATOM 3275 N N . LEU A 1 408 ? -19.597 -7.525 19.434 1.00 87.50 408 LEU A N 1
ATOM 3276 C CA . LEU A 1 408 ? -19.777 -6.238 20.126 1.00 87.50 408 LEU A CA 1
ATOM 3277 C C . LEU A 1 408 ? -21.249 -5.945 20.471 1.00 87.50 408 LEU A C 1
ATOM 3279 O O . LEU A 1 408 ? -21.539 -5.385 21.527 1.00 87.50 408 LEU A O 1
ATOM 3283 N N . LYS A 1 409 ? -22.171 -6.320 19.577 1.00 88.69 409 LYS A N 1
ATOM 3284 C CA . LYS A 1 409 ? -23.615 -6.134 19.769 1.00 88.69 409 LYS A CA 1
ATOM 3285 C C . LYS A 1 409 ? -24.163 -7.017 20.884 1.00 88.69 409 LYS A C 1
ATOM 3287 O O . LYS A 1 409 ? -24.951 -6.539 21.694 1.00 88.69 409 LYS A O 1
ATOM 3292 N N . ASP A 1 410 ? -23.712 -8.264 20.946 1.00 88.25 410 ASP A N 1
ATOM 3293 C CA . ASP A 1 410 ? -24.140 -9.212 21.972 1.00 88.25 410 ASP A CA 1
ATOM 3294 C C . ASP A 1 410 ? -23.608 -8.790 23.341 1.00 88.25 410 ASP A C 1
ATOM 3296 O O . ASP A 1 410 ? -24.343 -8.842 24.321 1.00 88.25 410 ASP A O 1
ATOM 3300 N N . LEU A 1 411 ? -22.376 -8.266 23.401 1.00 88.88 411 LEU A N 1
ATOM 3301 C CA . LEU A 1 411 ? -21.801 -7.709 24.626 1.00 88.88 411 LEU A CA 1
ATOM 3302 C C . LEU A 1 411 ? -22.589 -6.498 25.122 1.00 88.88 411 LEU A C 1
ATOM 3304 O O . LEU A 1 411 ? -22.903 -6.400 26.307 1.00 88.88 411 LEU A O 1
ATOM 3308 N N . TYR A 1 412 ? -22.944 -5.589 24.217 1.00 91.31 412 TYR A N 1
ATOM 3309 C CA . TYR A 1 412 ? -23.775 -4.438 24.549 1.00 91.31 412 TYR A CA 1
ATOM 3310 C C . TYR A 1 412 ? -25.162 -4.853 25.061 1.00 91.31 412 TYR A C 1
ATOM 3312 O O . TYR A 1 412 ? -25.597 -4.379 26.113 1.00 91.31 412 TYR A O 1
ATOM 3320 N N . ALA A 1 413 ? -25.828 -5.780 24.366 1.00 89.56 413 ALA A N 1
ATOM 3321 C CA . ALA A 1 413 ? -27.122 -6.318 24.778 1.00 89.56 413 ALA A CA 1
ATOM 3322 C C . ALA A 1 413 ? -27.033 -7.042 26.129 1.00 89.56 413 ALA A C 1
ATOM 3324 O O . ALA A 1 413 ? -27.893 -6.853 26.987 1.00 89.56 413 ALA A O 1
ATOM 3325 N N . PHE A 1 414 ? -25.969 -7.815 26.349 1.00 90.69 414 PHE A N 1
ATOM 3326 C CA . PHE A 1 414 ? -25.715 -8.516 27.601 1.00 90.69 414 PHE A CA 1
ATOM 3327 C C . PHE A 1 414 ? -25.536 -7.543 28.770 1.00 90.69 414 PHE A C 1
ATOM 3329 O O . PHE A 1 414 ? -26.201 -7.699 29.793 1.00 90.69 414 PHE A O 1
ATOM 3336 N N . ILE A 1 415 ? -24.696 -6.511 28.619 1.00 90.44 415 ILE A N 1
ATOM 3337 C CA . ILE A 1 415 ? -24.488 -5.483 29.651 1.00 90.44 415 ILE A CA 1
ATOM 3338 C C . ILE A 1 415 ? -25.810 -4.774 29.972 1.00 90.44 415 ILE A C 1
ATOM 3340 O O . ILE A 1 415 ? -26.174 -4.658 31.142 1.00 90.44 415 ILE A O 1
ATOM 3344 N N . ASN A 1 416 ? -26.567 -4.360 28.951 1.00 90.94 416 ASN A N 1
ATOM 3345 C CA . ASN A 1 416 ? -27.866 -3.713 29.146 1.00 90.94 416 ASN A CA 1
ATOM 3346 C C . ASN A 1 416 ? -28.883 -4.619 29.841 1.00 90.94 416 ASN A C 1
ATOM 3348 O O . ASN A 1 416 ? -29.568 -4.161 30.749 1.00 90.94 416 ASN A O 1
ATOM 3352 N N . ALA A 1 417 ? -28.955 -5.900 29.471 1.00 89.62 417 ALA A N 1
ATOM 3353 C CA . ALA A 1 417 ? -29.844 -6.856 30.123 1.00 89.62 417 ALA A CA 1
ATOM 3354 C C . ALA A 1 417 ? -29.508 -7.018 31.615 1.00 89.62 417 ALA A C 1
ATOM 3356 O O . ALA A 1 417 ? -30.411 -7.146 32.441 1.00 89.62 417 ALA A O 1
ATOM 3357 N N . ARG A 1 418 ? -28.220 -6.970 31.986 1.00 90.38 418 ARG A N 1
ATOM 3358 C CA . ARG A 1 418 ? -27.797 -7.003 33.398 1.00 90.38 418 ARG A CA 1
ATOM 3359 C C . ARG A 1 418 ? -28.152 -5.724 34.141 1.00 90.38 418 ARG A C 1
ATOM 3361 O O . ARG A 1 418 ? -28.686 -5.811 35.241 1.00 90.38 418 ARG A O 1
ATOM 3368 N N . ILE A 1 419 ? -27.912 -4.564 33.535 1.00 89.81 419 ILE A N 1
ATOM 3369 C CA . ILE A 1 419 ? -28.302 -3.264 34.101 1.00 89.81 419 ILE A CA 1
ATOM 3370 C C . ILE A 1 419 ? -29.819 -3.217 34.322 1.00 89.81 419 ILE A C 1
ATOM 3372 O O . ILE A 1 419 ? -30.277 -2.831 35.393 1.00 89.81 419 ILE A O 1
ATOM 3376 N N . GLN A 1 420 ? -30.599 -3.665 33.337 1.00 89.62 420 GLN A N 1
ATOM 3377 C CA . GLN A 1 420 ? -32.053 -3.723 33.434 1.00 89.62 420 GLN A CA 1
ATOM 3378 C C . GLN A 1 420 ? -32.511 -4.677 34.544 1.00 89.62 420 GLN A C 1
ATOM 3380 O O . GLN A 1 420 ? -33.358 -4.293 35.341 1.00 89.62 420 GLN A O 1
ATOM 3385 N N . ASN A 1 421 ? -31.918 -5.870 34.649 1.00 87.56 421 ASN A N 1
ATOM 3386 C CA . ASN A 1 421 ? -32.239 -6.823 35.714 1.00 87.56 421 ASN A CA 1
ATOM 3387 C C . ASN A 1 421 ? -31.970 -6.229 37.108 1.00 87.56 421 ASN A C 1
ATOM 3389 O O . ASN A 1 421 ? -32.834 -6.308 37.977 1.00 87.56 421 ASN A O 1
ATOM 3393 N N . ILE A 1 422 ? -30.824 -5.563 37.301 1.00 86.50 422 ILE A N 1
ATOM 3394 C CA . ILE A 1 422 ? -30.524 -4.856 38.556 1.00 86.50 422 ILE A CA 1
ATOM 3395 C C . ILE A 1 422 ? -31.616 -3.821 38.843 1.00 86.50 422 ILE A C 1
ATOM 3397 O O . ILE A 1 422 ? -32.202 -3.853 39.920 1.00 86.50 422 ILE A O 1
ATOM 3401 N N . ASN A 1 423 ? -31.944 -2.966 37.871 1.00 85.69 423 ASN A N 1
ATOM 3402 C CA . ASN A 1 423 ? -32.961 -1.926 38.033 1.00 85.69 423 ASN A CA 1
ATOM 3403 C C . ASN A 1 423 ? -34.358 -2.492 38.357 1.00 85.69 423 ASN A C 1
ATOM 3405 O O . ASN A 1 423 ? -35.058 -1.936 39.202 1.00 85.69 423 ASN A O 1
ATOM 3409 N N . GLU A 1 424 ? -34.758 -3.601 37.729 1.00 85.62 424 GLU A N 1
ATOM 3410 C CA . GLU A 1 424 ? -36.024 -4.295 38.005 1.00 85.62 424 GLU A CA 1
ATOM 3411 C C . GLU A 1 424 ? -36.052 -4.916 39.411 1.00 85.62 424 GLU A C 1
ATOM 3413 O O . GLU A 1 424 ? -37.100 -4.942 40.060 1.00 85.62 424 GLU A O 1
ATOM 3418 N N . GLN A 1 425 ? -34.905 -5.386 39.913 1.00 83.62 425 GLN A N 1
ATOM 3419 C CA . GLN A 1 425 ? -34.788 -5.968 41.251 1.00 83.62 425 GLN A CA 1
ATOM 3420 C C . GLN A 1 425 ? -34.565 -4.939 42.365 1.00 83.62 425 GLN A C 1
ATOM 3422 O O . GLN A 1 425 ? -34.776 -5.280 43.531 1.00 83.62 425 GLN A O 1
ATOM 3427 N N . THR A 1 426 ? -34.198 -3.693 42.043 1.00 82.19 426 THR A N 1
ATOM 3428 C CA . THR A 1 426 ? -33.903 -2.639 43.028 1.00 82.19 426 THR A CA 1
ATOM 3429 C C . THR A 1 426 ? -35.025 -2.461 44.043 1.00 82.19 426 THR A C 1
ATOM 3431 O O . THR A 1 426 ? -34.767 -2.531 45.242 1.00 82.19 426 THR A O 1
ATOM 3434 N N . GLU A 1 427 ? -36.275 -2.295 43.607 1.00 79.38 427 GLU A N 1
ATOM 3435 C CA . GLU A 1 427 ? -37.396 -2.082 44.535 1.00 79.38 427 GLU A CA 1
ATOM 3436 C C . GLU A 1 427 ? -37.697 -3.320 45.385 1.00 79.38 427 GLU A C 1
ATOM 3438 O O . GLU A 1 427 ? -37.932 -3.215 46.590 1.00 79.38 427 GLU A O 1
ATOM 3443 N N . LEU A 1 428 ? -37.637 -4.519 44.799 1.00 79.62 428 LEU A N 1
ATOM 3444 C CA . LEU A 1 428 ? -37.822 -5.759 45.554 1.00 79.62 428 LEU A CA 1
ATOM 3445 C C . LEU A 1 428 ? -36.736 -5.908 46.627 1.00 79.62 428 LEU A C 1
ATOM 3447 O O . LEU A 1 428 ? -37.043 -6.194 47.786 1.00 79.62 428 LEU A O 1
ATOM 3451 N N . ARG A 1 429 ? -35.474 -5.677 46.256 1.00 75.12 429 ARG A N 1
ATOM 3452 C CA . ARG A 1 429 ? -34.329 -5.807 47.157 1.00 75.12 429 ARG A CA 1
ATOM 3453 C C . ARG A 1 429 ? -34.313 -4.716 48.222 1.00 75.12 429 ARG A C 1
ATOM 3455 O O . ARG A 1 429 ? -34.035 -5.019 49.378 1.00 75.12 429 ARG A O 1
ATOM 3462 N N . LYS A 1 430 ? -34.692 -3.484 47.874 1.00 76.25 430 LYS A N 1
ATOM 3463 C CA . LYS A 1 430 ? -34.887 -2.377 48.819 1.00 76.25 430 LYS A CA 1
ATOM 3464 C C . LYS A 1 430 ? -35.950 -2.727 49.852 1.00 76.25 430 LYS A C 1
ATOM 3466 O O . LYS A 1 430 ? -35.693 -2.588 51.043 1.00 76.25 430 LYS A O 1
ATOM 3471 N N . ASN A 1 431 ? -37.098 -3.253 49.421 1.00 70.00 431 ASN A N 1
ATOM 3472 C CA . ASN A 1 431 ? -38.160 -3.701 50.324 1.00 70.00 431 ASN A CA 1
ATOM 3473 C C . ASN A 1 431 ? -37.694 -4.841 51.241 1.00 70.00 431 ASN A C 1
ATOM 3475 O O . ASN A 1 431 ? -37.975 -4.812 52.437 1.00 70.00 431 ASN A O 1
ATOM 3479 N N . GLN A 1 432 ? -36.948 -5.818 50.714 1.00 67.81 432 GLN A N 1
ATOM 3480 C CA . GLN A 1 432 ? -36.343 -6.878 51.526 1.00 67.81 432 GLN A CA 1
ATOM 3481 C C . GLN A 1 432 ? -35.374 -6.294 52.559 1.00 67.81 432 GLN A C 1
ATOM 3483 O O . GLN A 1 432 ? -35.490 -6.594 53.740 1.00 67.81 432 GLN A O 1
ATOM 3488 N N . LEU A 1 433 ? -34.462 -5.409 52.156 1.00 65.62 433 LEU A N 1
ATOM 3489 C CA . LEU A 1 433 ? -33.502 -4.773 53.059 1.00 65.62 433 LEU A CA 1
ATOM 3490 C C . LEU A 1 433 ? -34.194 -3.902 54.118 1.00 65.62 433 LEU A C 1
ATOM 3492 O O . LEU A 1 433 ? -33.863 -4.008 55.296 1.00 65.62 433 LEU A O 1
ATOM 3496 N N . GLN A 1 434 ? -35.214 -3.128 53.747 1.00 63.34 434 GLN A N 1
ATOM 3497 C CA . GLN A 1 434 ? -36.045 -2.362 54.682 1.00 63.34 434 GLN A CA 1
ATOM 3498 C C . GLN A 1 434 ? -36.758 -3.264 55.692 1.00 63.34 434 GLN A C 1
ATOM 3500 O O . GLN A 1 434 ? -36.710 -3.001 56.893 1.00 63.34 434 GLN A O 1
ATOM 3505 N N . GLN A 1 435 ? -37.363 -4.363 55.230 1.00 54.78 435 GLN A N 1
ATOM 3506 C CA . GLN A 1 435 ? -37.950 -5.379 56.110 1.00 54.78 435 GLN A CA 1
ATOM 3507 C C . GLN A 1 435 ? -36.903 -6.027 57.019 1.00 54.78 435 GLN A C 1
ATOM 3509 O O . GLN A 1 435 ? -37.249 -6.500 58.100 1.00 54.78 435 GLN A O 1
ATOM 3514 N N . LEU A 1 436 ? -35.635 -6.025 56.598 1.00 52.78 436 LEU A N 1
ATOM 3515 C CA . LEU A 1 436 ? -34.508 -6.534 57.363 1.00 52.78 436 LEU A CA 1
ATOM 3516 C C . LEU A 1 436 ? -33.836 -5.505 58.278 1.00 52.78 436 LEU A C 1
ATOM 3518 O O . LEU A 1 436 ? -32.822 -5.801 58.914 1.00 52.78 436 LEU A O 1
ATOM 3522 N N . GLY A 1 437 ? -34.379 -4.288 58.341 1.00 51.06 437 GLY A N 1
ATOM 3523 C CA . GLY A 1 437 ? -33.781 -3.179 59.075 1.00 51.06 437 GLY A CA 1
ATOM 3524 C C . GLY A 1 437 ? -32.415 -2.768 58.518 1.00 51.06 437 GLY A C 1
ATOM 3525 O O . GLY A 1 437 ? -31.608 -2.157 59.219 1.00 51.06 437 GLY A O 1
ATOM 3526 N N . TYR A 1 438 ? -32.075 -3.127 57.283 1.00 48.25 438 TYR A N 1
ATOM 3527 C CA . TYR A 1 438 ? -30.928 -2.544 56.602 1.00 48.25 438 TYR A CA 1
ATOM 3528 C C . TYR A 1 438 ? -31.251 -1.086 56.287 1.00 48.25 438 TYR A C 1
ATOM 3530 O O . TYR A 1 438 ? -32.324 -0.788 55.777 1.00 48.25 438 TYR A O 1
ATOM 3538 N N . GLY A 1 439 ? -30.353 -0.203 56.733 1.00 45.47 439 GLY A N 1
ATOM 3539 C CA . GLY A 1 439 ? -30.539 1.242 56.890 1.00 45.47 439 GLY A CA 1
ATOM 3540 C C . GLY A 1 439 ? -31.734 1.673 57.743 1.00 45.47 439 GLY A C 1
ATOM 3541 O O . GLY A 1 439 ? -32.426 2.604 57.362 1.00 45.47 439 GLY A O 1
ATOM 3542 N N . PHE A 1 440 ? -31.924 1.042 58.911 1.00 41.41 440 PHE A N 1
ATOM 3543 C CA . PHE A 1 440 ? -32.687 1.582 60.052 1.00 41.41 440 PHE A CA 1
ATOM 3544 C C . PHE A 1 440 ? -32.831 3.124 60.020 1.00 41.41 440 PHE A C 1
ATOM 3546 O O . PHE A 1 440 ? -31.869 3.821 60.345 1.00 41.41 440 PHE A O 1
ATOM 3553 N N . PRO A 1 441 ? -34.034 3.670 59.786 1.00 37.75 441 PRO A N 1
ATOM 3554 C CA . PRO A 1 441 ? -34.495 4.876 60.438 1.00 37.75 441 PRO A CA 1
ATOM 3555 C C . PRO A 1 441 ? -35.403 4.401 61.571 1.00 37.75 441 PRO A C 1
ATOM 3557 O O . PRO A 1 441 ? -36.625 4.397 61.468 1.00 37.75 441 PRO A O 1
ATOM 3560 N N . SER A 1 442 ? -34.824 3.842 62.629 1.00 41.97 442 SER A N 1
ATOM 3561 C CA . SER A 1 442 ? -35.633 3.566 63.818 1.00 41.97 442 SER A CA 1
ATOM 3562 C C . SER A 1 442 ? -34.960 3.941 65.117 1.00 41.97 442 SER A C 1
ATOM 35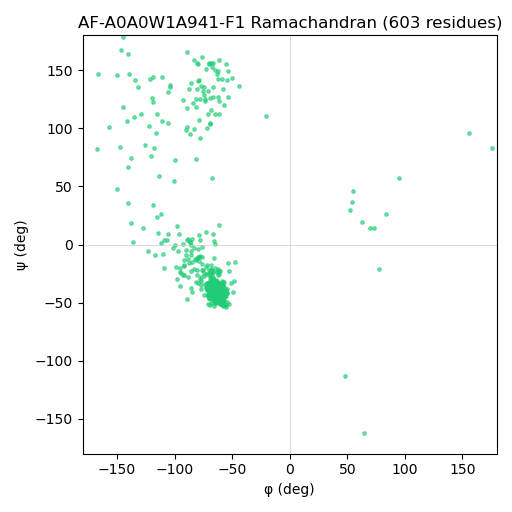64 O O . SER A 1 442 ? -35.621 3.821 66.141 1.00 41.97 442 SER A O 1
ATOM 3566 N N . PHE A 1 443 ? -33.749 4.508 65.086 1.00 42.25 443 PHE A N 1
ATOM 3567 C CA . PHE A 1 443 ? -33.450 5.475 66.130 1.00 42.25 443 PHE A CA 1
ATOM 3568 C C . PHE A 1 443 ? -34.396 6.657 66.033 1.00 42.25 443 PHE A C 1
ATOM 3570 O O . PHE A 1 443 ? -34.716 7.156 67.069 1.00 42.25 443 PHE A O 1
ATOM 3577 N N . GLU A 1 444 ? -34.989 7.026 64.898 1.00 39.47 444 GLU A N 1
ATOM 3578 C CA . GLU A 1 444 ? -35.951 8.137 64.916 1.00 39.47 444 GLU A CA 1
ATOM 3579 C C . GLU A 1 444 ? -37.255 7.770 65.650 1.00 39.47 444 GLU A C 1
ATOM 3581 O O . GLU A 1 444 ? -37.710 8.522 66.496 1.00 39.47 444 GLU A O 1
ATOM 3586 N N . ASN A 1 445 ? -37.821 6.571 65.446 1.00 44.16 445 ASN A N 1
ATOM 3587 C CA . ASN A 1 445 ? -38.970 6.110 66.244 1.00 44.16 445 ASN A CA 1
ATOM 3588 C C . ASN A 1 445 ? -38.596 5.801 67.702 1.00 44.16 445 ASN A C 1
ATOM 3590 O O . ASN A 1 445 ? -39.391 6.060 68.596 1.00 44.16 445 ASN A O 1
ATOM 3594 N N . VAL A 1 446 ? -37.397 5.274 67.960 1.00 46.56 446 VAL A N 1
ATOM 3595 C CA . VAL A 1 446 ? -36.913 4.973 69.316 1.00 46.56 446 VAL A CA 1
ATOM 3596 C C . VAL A 1 446 ? -36.464 6.233 70.059 1.00 46.56 446 VAL A C 1
ATOM 3598 O O . VAL A 1 446 ? -36.756 6.343 71.234 1.00 46.56 446 VAL A O 1
ATOM 3601 N N . GLU A 1 447 ? -35.826 7.195 69.402 1.00 43.38 447 GLU A N 1
ATOM 3602 C CA . GLU A 1 447 ? -35.514 8.550 69.877 1.00 43.38 447 GLU A CA 1
ATOM 3603 C C . GLU A 1 447 ? -36.806 9.310 70.066 1.00 43.38 447 GLU A C 1
ATOM 3605 O O . GLU A 1 447 ? -36.939 9.942 71.090 1.00 43.38 447 GLU A O 1
ATOM 3610 N N . ASN A 1 448 ? -37.798 9.218 69.177 1.00 48.00 448 ASN A N 1
ATOM 3611 C CA . ASN A 1 448 ? -39.115 9.807 69.424 1.00 48.00 448 ASN A CA 1
ATOM 3612 C C . ASN A 1 448 ? -39.757 9.207 70.680 1.00 48.00 448 ASN A C 1
ATOM 3614 O O . ASN A 1 448 ? -40.323 9.949 71.475 1.00 48.00 448 ASN A O 1
ATOM 3618 N N . ILE A 1 449 ? -39.609 7.898 70.916 1.00 47.69 449 ILE A N 1
ATOM 3619 C CA . ILE A 1 449 ? -40.083 7.258 72.148 1.00 47.69 449 ILE A CA 1
ATOM 3620 C C . ILE A 1 449 ? -39.233 7.675 73.369 1.00 47.69 449 ILE A C 1
ATOM 3622 O O . ILE A 1 449 ? -39.796 8.072 74.383 1.00 47.69 449 ILE A O 1
ATOM 3626 N N . VAL A 1 450 ? -37.900 7.695 73.279 1.00 48.94 450 VAL A N 1
ATOM 3627 C CA . VAL A 1 450 ? -36.961 8.107 74.348 1.00 48.94 450 VAL A CA 1
ATOM 3628 C C . VAL A 1 450 ? -37.068 9.606 74.667 1.00 48.94 450 VAL A C 1
ATOM 3630 O O . VAL A 1 450 ? -36.931 10.009 75.823 1.00 48.94 450 VAL A O 1
ATOM 3633 N N . ASN A 1 451 ? -37.368 10.432 73.668 1.00 48.81 451 ASN A N 1
ATOM 3634 C CA . ASN A 1 451 ? -37.617 11.870 73.770 1.00 48.81 451 ASN A CA 1
ATOM 3635 C C . ASN A 1 451 ? -39.049 12.166 74.238 1.00 48.81 451 ASN A C 1
ATOM 3637 O O . ASN A 1 451 ? -39.280 13.239 74.786 1.00 48.81 451 ASN A O 1
ATOM 3641 N N . SER A 1 452 ? -39.993 11.228 74.066 1.00 50.78 452 SER A N 1
ATOM 3642 C CA . SER A 1 452 ? -41.339 11.304 74.658 1.00 50.78 452 SER A CA 1
ATOM 3643 C C . SER A 1 452 ? -41.383 10.910 76.140 1.00 50.78 452 SER A C 1
ATOM 3645 O O . SER A 1 452 ? -42.369 11.204 76.813 1.00 50.78 452 SER A O 1
ATOM 3647 N N . LEU A 1 453 ? -40.321 10.282 76.664 1.00 50.66 453 LEU A N 1
ATOM 3648 C CA . LEU A 1 453 ? -40.141 10.063 78.101 1.00 50.66 453 LEU A CA 1
ATOM 3649 C C . LEU A 1 453 ? -39.740 11.391 78.769 1.00 50.66 453 LEU A C 1
ATOM 3651 O O . LEU A 1 453 ? -38.788 12.048 78.331 1.00 50.66 453 LEU A O 1
ATOM 3655 N N . ASP A 1 454 ? -40.443 11.780 79.833 1.00 48.28 454 ASP A N 1
ATOM 3656 C CA . ASP A 1 454 ? -40.215 13.031 80.566 1.00 48.28 454 ASP A CA 1
ATOM 3657 C C . ASP A 1 454 ? -38.749 13.114 81.070 1.00 48.28 454 ASP A C 1
ATOM 3659 O O . ASP A 1 454 ? -38.279 12.222 81.783 1.00 48.28 454 ASP A O 1
ATOM 3663 N N . PRO A 1 455 ? -37.961 14.134 80.663 1.00 48.97 455 PRO A N 1
ATOM 3664 C CA . PRO A 1 455 ? -36.552 14.255 81.037 1.00 48.97 455 PRO A CA 1
ATOM 3665 C C . PRO A 1 455 ? -36.296 14.392 82.539 1.00 48.97 455 PRO A C 1
ATOM 3667 O O . PRO A 1 455 ? -35.180 14.111 82.965 1.00 48.97 455 PRO A O 1
ATOM 3670 N N . GLN A 1 456 ? -37.276 14.853 83.323 1.00 48.22 456 GLN A N 1
ATOM 3671 C CA . GLN A 1 456 ? -37.065 15.183 84.738 1.00 48.22 456 GLN A CA 1
ATOM 3672 C C . GLN A 1 456 ? -37.353 14.028 85.705 1.00 48.22 456 GLN A C 1
ATOM 3674 O O . GLN A 1 456 ? -36.953 14.107 86.864 1.00 48.22 456 GLN A O 1
ATOM 3679 N N . THR A 1 457 ? -38.001 12.954 85.252 1.00 54.00 457 THR A N 1
ATOM 3680 C CA . THR A 1 457 ? -38.400 11.824 86.109 1.00 54.00 457 THR A CA 1
ATOM 3681 C C . THR A 1 457 ? -37.601 10.539 85.861 1.00 54.00 457 THR A C 1
ATOM 3683 O O . THR A 1 457 ? -37.493 9.743 86.786 1.00 54.00 457 THR A O 1
ATOM 3686 N N . ASP A 1 458 ? -36.945 10.368 84.700 1.00 58.12 458 ASP A N 1
ATOM 3687 C CA . ASP A 1 458 ? -36.482 9.041 84.240 1.00 58.12 458 ASP A CA 1
ATOM 3688 C C . ASP A 1 458 ? -35.079 8.999 83.555 1.00 58.12 458 ASP A C 1
ATOM 3690 O O . ASP A 1 458 ? -34.841 8.211 82.636 1.00 58.12 458 ASP A O 1
ATOM 3694 N N . GLU A 1 459 ? -34.089 9.797 83.987 1.00 63.38 459 GLU A N 1
ATOM 3695 C CA . GLU A 1 459 ? -32.726 9.806 83.390 1.00 63.38 459 GLU A CA 1
ATOM 3696 C C . GLU A 1 459 ? -32.025 8.427 83.441 1.00 63.38 459 GLU A C 1
ATOM 3698 O O . GLU A 1 459 ? -31.396 7.988 82.475 1.00 63.38 459 GLU A O 1
ATOM 3703 N N . ASN A 1 460 ? -32.201 7.681 84.537 1.00 68.44 460 ASN A N 1
ATOM 3704 C CA . ASN A 1 460 ? -31.653 6.329 84.684 1.00 68.44 460 ASN A CA 1
ATOM 3705 C C . ASN A 1 460 ? -32.291 5.334 83.692 1.00 68.44 460 ASN A C 1
ATOM 3707 O O . ASN A 1 460 ? -31.607 4.488 83.118 1.00 68.44 460 ASN A O 1
ATOM 3711 N N . ILE A 1 461 ? -33.591 5.475 83.424 1.00 67.25 461 ILE A N 1
ATOM 3712 C CA . ILE A 1 461 ? -34.323 4.632 82.469 1.00 67.25 461 ILE A CA 1
ATOM 3713 C C . ILE A 1 461 ? -33.903 4.946 81.034 1.00 67.25 461 ILE A C 1
ATOM 3715 O O . ILE A 1 461 ? -33.664 4.016 80.264 1.00 67.25 461 ILE A O 1
ATOM 3719 N N . LYS A 1 462 ? -33.699 6.224 80.689 1.00 67.56 462 LYS A N 1
ATOM 3720 C CA . LYS A 1 462 ? -33.137 6.616 79.384 1.00 67.56 462 LYS A CA 1
ATOM 3721 C C . LYS A 1 462 ? -31.758 5.999 79.144 1.00 67.56 462 LYS A C 1
ATOM 3723 O O . LYS A 1 462 ? -31.512 5.487 78.051 1.00 67.56 462 LYS A O 1
ATOM 3728 N N . ASN A 1 463 ? -30.893 5.970 80.159 1.00 72.31 463 ASN A N 1
ATOM 3729 C CA . ASN A 1 463 ? -29.575 5.335 80.061 1.00 72.31 463 ASN A CA 1
ATOM 3730 C C . ASN A 1 463 ? -29.675 3.816 79.870 1.00 72.31 463 ASN A C 1
ATOM 3732 O O . ASN A 1 463 ? -29.030 3.274 78.978 1.00 72.31 463 ASN A O 1
ATOM 3736 N N . ILE A 1 464 ? -30.532 3.127 80.631 1.00 71.25 464 ILE A N 1
ATOM 3737 C CA . ILE A 1 464 ? -30.735 1.673 80.487 1.00 71.25 464 ILE A CA 1
ATOM 3738 C C . ILE A 1 464 ? -31.271 1.318 79.093 1.00 71.25 464 ILE A C 1
ATOM 3740 O O . ILE A 1 464 ? -30.823 0.352 78.473 1.00 71.25 464 ILE A O 1
ATOM 3744 N N . ILE A 1 465 ? -32.214 2.112 78.588 1.00 69.19 465 ILE A N 1
ATOM 3745 C CA . ILE A 1 465 ? -32.781 1.944 77.251 1.00 69.19 465 ILE A CA 1
ATOM 3746 C C . ILE A 1 465 ? -31.699 2.189 76.183 1.00 69.19 465 ILE A C 1
ATOM 3748 O O . ILE A 1 465 ? -31.564 1.400 75.249 1.00 69.19 465 ILE A O 1
ATOM 3752 N N . THR A 1 466 ? -30.870 3.223 76.342 1.00 71.12 466 THR A N 1
ATOM 3753 C CA . THR A 1 466 ? -29.755 3.529 75.426 1.00 71.12 466 THR A CA 1
ATOM 3754 C C . THR A 1 466 ? -28.687 2.427 75.423 1.00 71.12 466 THR A C 1
ATOM 3756 O O . THR A 1 466 ? -28.244 2.014 74.349 1.00 71.12 466 THR A O 1
ATOM 3759 N N . ASP A 1 467 ? -28.321 1.890 76.592 1.00 75.12 467 ASP A N 1
ATOM 3760 C CA . ASP A 1 467 ? -27.398 0.753 76.736 1.00 75.12 467 ASP A CA 1
ATOM 3761 C C . ASP A 1 467 ? -27.936 -0.491 76.013 1.00 75.12 467 ASP A C 1
ATOM 3763 O O . ASP A 1 467 ? -27.214 -1.155 75.266 1.00 75.12 467 ASP A O 1
ATOM 3767 N N . PHE A 1 468 ? -29.225 -0.792 76.201 1.00 73.50 468 PHE A N 1
ATOM 3768 C CA . PHE A 1 468 ? -29.900 -1.911 75.547 1.00 73.50 468 PHE A CA 1
ATOM 3769 C C . PHE A 1 468 ? -29.841 -1.798 74.019 1.00 73.50 468 PHE A C 1
ATOM 3771 O O . PHE A 1 468 ? -29.464 -2.754 73.337 1.00 73.50 468 PHE A O 1
ATOM 3778 N N . TYR A 1 469 ? -30.149 -0.623 73.470 1.00 68.50 469 TYR A N 1
ATOM 3779 C CA . TYR A 1 469 ? -30.090 -0.404 72.025 1.00 68.50 469 TYR A CA 1
ATOM 3780 C C . TYR A 1 469 ? -28.662 -0.378 71.476 1.00 68.50 469 TYR A C 1
ATOM 3782 O O . TYR A 1 469 ? -28.429 -0.867 70.368 1.00 68.50 469 TYR A O 1
ATOM 3790 N N . THR A 1 470 ? -27.699 0.130 72.246 1.00 71.81 470 THR A N 1
ATOM 3791 C CA . THR A 1 470 ? -26.275 0.076 71.886 1.00 71.81 470 THR A CA 1
ATOM 3792 C C . THR A 1 470 ? -25.807 -1.375 71.793 1.00 71.81 470 THR A C 1
ATOM 3794 O O . THR A 1 470 ? -25.214 -1.758 70.787 1.00 71.81 470 THR A O 1
ATOM 3797 N N . ALA A 1 471 ? -26.185 -2.223 72.753 1.00 72.50 471 ALA A N 1
ATOM 3798 C CA . ALA A 1 471 ? -25.883 -3.652 72.720 1.00 72.50 471 ALA A CA 1
ATOM 3799 C C . ALA A 1 471 ? -26.539 -4.374 71.527 1.00 72.50 471 ALA A C 1
ATOM 3801 O O . ALA A 1 471 ? -25.917 -5.237 70.906 1.00 72.50 471 ALA A O 1
ATOM 3802 N N . ILE A 1 472 ? -27.771 -4.003 71.148 1.00 69.88 472 ILE A N 1
ATOM 3803 C CA . ILE A 1 472 ? -28.411 -4.519 69.924 1.00 69.88 472 ILE A CA 1
ATOM 3804 C C . ILE A 1 472 ? -27.617 -4.099 68.678 1.00 69.88 472 ILE A C 1
ATOM 3806 O O . ILE A 1 472 ? -27.396 -4.918 67.783 1.00 69.88 472 ILE A O 1
ATOM 3810 N N . LYS A 1 473 ? -27.172 -2.838 68.610 1.00 70.06 473 LYS A N 1
ATOM 3811 C CA . LYS A 1 473 ? -26.368 -2.325 67.493 1.00 70.06 473 LYS A CA 1
ATOM 3812 C C . LYS A 1 473 ? -25.034 -3.066 67.380 1.00 70.06 473 LYS A C 1
ATOM 3814 O O . LYS A 1 473 ? -24.697 -3.533 66.295 1.00 70.06 473 LYS A O 1
ATOM 3819 N N . GLU A 1 474 ? -24.323 -3.245 68.487 1.00 73.94 474 GLU A N 1
ATOM 3820 C CA . GLU A 1 474 ? -23.060 -3.988 68.530 1.00 73.94 474 GLU A CA 1
ATOM 3821 C C . GLU A 1 474 ? -23.244 -5.461 68.150 1.00 73.94 474 GLU A C 1
ATOM 3823 O O . GLU A 1 474 ? -22.455 -6.006 67.379 1.00 73.94 474 GLU A O 1
ATOM 3828 N N . ALA A 1 475 ? -24.314 -6.108 68.623 1.00 71.94 475 ALA A N 1
ATOM 3829 C CA . ALA A 1 475 ? -24.643 -7.477 68.233 1.00 71.94 475 ALA A CA 1
ATOM 3830 C C . ALA A 1 475 ? -24.903 -7.586 66.722 1.00 71.94 475 ALA A C 1
ATOM 3832 O O . ALA A 1 475 ? -24.469 -8.546 66.080 1.00 71.94 475 ALA A O 1
ATOM 3833 N N . LYS A 1 476 ? -25.574 -6.588 66.137 1.00 70.94 476 LYS A N 1
ATOM 3834 C CA . LYS A 1 476 ? -25.835 -6.520 64.695 1.00 70.94 476 LYS A CA 1
ATOM 3835 C C . LYS A 1 476 ? -24.534 -6.374 63.906 1.00 70.94 476 LYS A C 1
ATOM 3837 O O . LYS A 1 476 ? -24.309 -7.117 62.950 1.00 70.94 476 LYS A O 1
ATOM 3842 N N . GLU A 1 477 ? -23.676 -5.446 64.325 1.00 70.75 477 GLU A N 1
ATOM 3843 C CA . GLU A 1 477 ? -22.353 -5.223 63.734 1.00 70.75 477 GLU A CA 1
ATOM 3844 C C . GLU A 1 477 ? -21.475 -6.476 63.835 1.00 70.75 477 GLU A C 1
ATOM 3846 O O . GLU A 1 477 ? -20.805 -6.860 62.880 1.00 70.75 477 GLU A O 1
ATOM 3851 N N . LEU A 1 478 ? -21.533 -7.180 64.963 1.00 73.50 478 LEU A N 1
ATOM 3852 C CA . LEU A 1 478 ? -20.765 -8.394 65.198 1.00 73.50 478 LEU A CA 1
ATOM 3853 C C . LEU A 1 478 ? -21.147 -9.544 64.255 1.00 73.50 478 LEU A C 1
ATOM 3855 O O . LEU A 1 478 ? -20.260 -10.257 63.777 1.00 73.50 478 LEU A O 1
ATOM 3859 N N . GLN A 1 479 ? -22.447 -9.756 64.035 1.00 73.56 479 GLN A N 1
ATOM 3860 C CA . GLN A 1 479 ? -22.951 -10.953 63.352 1.00 73.56 479 GLN A CA 1
ATOM 3861 C C . GLN A 1 479 ? -23.174 -10.745 61.852 1.00 73.56 479 GLN A C 1
ATOM 3863 O O . GLN A 1 479 ? -22.917 -11.659 61.061 1.00 73.56 479 GLN A O 1
ATOM 3868 N N . PHE A 1 480 ? -23.611 -9.553 61.438 1.00 68.69 480 PHE A N 1
ATOM 3869 C CA . PHE A 1 480 ? -24.028 -9.290 60.056 1.00 68.69 480 PHE A CA 1
ATOM 3870 C C . PHE A 1 480 ? -23.042 -8.444 59.251 1.00 68.69 480 PHE A C 1
ATOM 3872 O O . PHE A 1 480 ? -23.315 -8.160 58.090 1.00 68.69 480 PHE A O 1
ATOM 3879 N N . TYR A 1 481 ? -21.882 -8.089 59.808 1.00 68.56 481 TYR A N 1
ATOM 3880 C CA . TYR A 1 481 ? -20.807 -7.438 59.057 1.00 68.56 481 TYR A CA 1
ATOM 3881 C C . TYR A 1 481 ? -19.604 -8.370 58.885 1.00 68.56 481 TYR A C 1
ATOM 3883 O O . TYR A 1 481 ? -19.275 -9.188 59.750 1.00 68.56 481 TYR A O 1
ATOM 3891 N N . GLN A 1 482 ? -18.941 -8.278 57.733 1.00 62.06 482 GLN A N 1
ATOM 3892 C CA . GLN A 1 482 ? -17.752 -9.063 57.422 1.00 62.06 482 GLN A CA 1
ATOM 3893 C C . GLN A 1 482 ? -16.547 -8.532 58.220 1.00 62.06 482 GLN A C 1
ATOM 3895 O O . GLN A 1 482 ? -16.161 -7.366 58.118 1.00 62.06 482 GLN A O 1
ATOM 3900 N N . ARG A 1 483 ? -15.905 -9.402 59.014 1.00 55.16 483 ARG A N 1
ATOM 3901 C CA . ARG A 1 483 ? -14.609 -9.102 59.646 1.00 55.16 483 ARG A CA 1
ATOM 3902 C C . ARG A 1 483 ? -13.494 -9.243 58.600 1.00 55.16 483 ARG A C 1
ATOM 3904 O O . ARG A 1 483 ? -13.455 -10.235 57.881 1.00 55.16 483 ARG A O 1
ATOM 3911 N N . LYS A 1 484 ? -12.540 -8.300 58.572 1.00 43.97 484 LYS A N 1
ATOM 3912 C CA . LYS A 1 484 ? -11.423 -8.183 57.597 1.00 43.97 484 LYS A CA 1
ATOM 3913 C C . LYS A 1 484 ? -10.607 -9.462 57.294 1.00 43.97 484 LYS A C 1
ATOM 3915 O O . LYS A 1 484 ? -9.878 -9.471 56.310 1.00 43.97 484 LYS A O 1
ATOM 3920 N N . ASN A 1 485 ? -10.708 -10.526 58.093 1.00 38.34 485 ASN A N 1
ATOM 3921 C CA . ASN A 1 485 ? -9.806 -11.682 58.034 1.00 38.34 485 ASN A CA 1
ATOM 3922 C C . ASN A 1 485 ? -10.361 -12.907 57.280 1.00 38.34 485 ASN A C 1
ATOM 3924 O O . ASN A 1 485 ? -9.656 -13.906 57.180 1.00 38.34 485 ASN A O 1
ATOM 3928 N N . SER A 1 486 ? -11.589 -12.857 56.752 1.00 39.06 486 SER A N 1
ATOM 3929 C CA . SER A 1 486 ? -12.201 -13.965 55.989 1.00 39.06 486 SER A CA 1
ATOM 3930 C C . SER A 1 486 ? -12.410 -13.669 54.499 1.00 39.06 486 SER A C 1
ATOM 3932 O O . SER A 1 486 ? -12.895 -14.529 53.767 1.00 39.06 486 SER A O 1
ATOM 3934 N N . ALA A 1 487 ? -12.013 -12.485 54.025 1.00 36.59 487 ALA A N 1
ATOM 3935 C CA . ALA A 1 487 ? -12.036 -12.167 52.604 1.00 36.59 487 ALA A CA 1
ATOM 3936 C C . ALA A 1 487 ? -10.978 -13.006 51.875 1.00 36.59 487 ALA A C 1
ATOM 3938 O O . ALA A 1 487 ? -9.773 -12.864 52.097 1.00 36.59 487 ALA A O 1
ATOM 3939 N N . SER A 1 488 ? -11.437 -13.882 50.984 1.00 37.12 488 SER A N 1
ATOM 3940 C CA . SER A 1 488 ? -10.566 -14.566 50.028 1.00 37.12 488 SER A CA 1
ATOM 3941 C C . SER A 1 488 ? -9.735 -13.525 49.254 1.00 37.12 488 SER A C 1
ATOM 3943 O O . SER A 1 488 ? -10.253 -12.438 48.978 1.00 37.12 488 SER A O 1
ATOM 3945 N N . PRO A 1 489 ? -8.502 -13.833 48.804 1.00 39.09 489 PRO A N 1
ATOM 3946 C CA . PRO A 1 489 ? -7.652 -12.893 48.054 1.00 39.09 489 PRO A CA 1
ATOM 3947 C C . PRO A 1 489 ? -8.321 -12.266 46.812 1.00 39.09 489 PRO A C 1
ATOM 3949 O O . PRO A 1 489 ? -7.863 -11.250 46.304 1.00 39.09 489 PRO A O 1
ATOM 3952 N N . LYS A 1 490 ? -9.435 -12.843 46.339 1.00 40.25 490 LYS A N 1
ATOM 3953 C CA . LYS A 1 490 ? -10.237 -12.377 45.199 1.00 40.25 490 LYS A CA 1
ATOM 3954 C C . LYS A 1 490 ? -11.202 -11.211 45.498 1.00 40.25 490 LYS A C 1
ATOM 3956 O O . LYS A 1 490 ? -11.718 -10.632 44.554 1.00 40.25 490 LYS A O 1
ATOM 3961 N N . GLN A 1 491 ? -11.439 -10.834 46.758 1.00 40.69 491 GLN A N 1
ATOM 3962 C CA . GLN A 1 491 ? -12.397 -9.768 47.132 1.00 40.69 491 GLN A CA 1
ATOM 3963 C C . GLN A 1 491 ? -11.746 -8.411 47.473 1.00 40.69 491 GLN A C 1
ATOM 3965 O O . GLN A 1 491 ? -12.444 -7.432 47.725 1.00 40.69 491 GLN A O 1
ATOM 3970 N N . GLN A 1 492 ? -10.412 -8.314 47.475 1.00 39.16 492 GLN A N 1
ATOM 3971 C CA . GLN A 1 492 ? -9.699 -7.148 48.022 1.00 39.16 492 GLN A CA 1
ATOM 3972 C C . GLN A 1 492 ? -9.710 -5.889 47.136 1.00 39.16 492 GLN A C 1
ATOM 3974 O O . GLN A 1 492 ? -9.330 -4.821 47.609 1.00 39.16 492 GLN A O 1
ATOM 3979 N N . PHE A 1 493 ? -10.151 -5.975 45.879 1.00 39.53 493 PHE A N 1
ATOM 3980 C CA . PHE A 1 493 ? -10.048 -4.853 44.936 1.00 39.53 493 PHE A CA 1
ATOM 3981 C C . PHE A 1 493 ? -11.249 -3.892 44.923 1.00 39.53 493 PHE A C 1
ATOM 3983 O O . PHE A 1 493 ? -11.132 -2.821 44.335 1.00 39.53 493 PHE A O 1
ATOM 3990 N N . TYR A 1 494 ? -12.362 -4.216 45.596 1.00 41.41 494 TYR A N 1
ATOM 3991 C CA . TYR A 1 494 ? -13.622 -3.463 45.460 1.00 41.41 494 TYR A CA 1
ATOM 3992 C C . TYR A 1 494 ? -14.251 -2.977 46.776 1.00 41.41 494 TYR A C 1
ATOM 3994 O O . TYR A 1 494 ? -15.402 -2.555 46.774 1.00 41.41 494 TYR A O 1
ATOM 4002 N N . GLN A 1 495 ? -13.527 -2.987 47.901 1.00 35.72 495 GLN A N 1
ATOM 4003 C CA . GLN A 1 495 ? -14.044 -2.396 49.144 1.00 35.72 495 GLN A CA 1
ATOM 4004 C C . GLN A 1 495 ? -13.357 -1.059 49.460 1.00 35.72 495 GLN A C 1
ATOM 4006 O O . GLN A 1 495 ? -12.122 -0.991 49.435 1.00 35.72 495 GLN A O 1
ATOM 4011 N N . PRO A 1 496 ? -14.113 0.013 49.778 1.00 31.81 496 PRO A N 1
ATOM 4012 C CA . PRO A 1 496 ? -13.526 1.253 50.263 1.00 31.81 496 PRO A CA 1
ATOM 4013 C C . PRO A 1 496 ? -12.710 0.969 51.530 1.00 31.81 496 PRO A C 1
ATOM 4015 O O . PRO A 1 496 ? -13.131 0.250 52.439 1.00 31.81 496 PRO A O 1
ATOM 4018 N N . LYS A 1 497 ? -11.493 1.516 51.579 1.00 33.62 497 LYS A N 1
ATOM 4019 C CA . LYS A 1 497 ? -10.603 1.385 52.733 1.00 33.62 497 LYS A CA 1
ATOM 4020 C C . LYS A 1 497 ? -11.287 2.019 53.948 1.00 33.62 497 LYS A C 1
ATOM 4022 O O . LYS A 1 497 ? -11.393 3.236 54.010 1.00 33.62 497 LYS A O 1
ATOM 4027 N N . ASN A 1 498 ? -11.654 1.182 54.919 1.00 33.22 498 ASN A N 1
ATOM 4028 C CA . ASN A 1 498 ? -12.136 1.524 56.268 1.00 33.22 498 ASN A CA 1
ATOM 4029 C C . ASN A 1 498 ? -13.658 1.599 56.472 1.00 33.22 498 ASN A C 1
ATOM 4031 O O . ASN A 1 498 ? -14.166 2.567 57.025 1.00 33.22 498 ASN A O 1
ATOM 4035 N N . SER A 1 499 ? -14.364 0.512 56.183 1.00 36.84 499 SER A N 1
ATOM 4036 C CA . SER A 1 499 ? -15.580 0.145 56.919 1.00 36.84 499 SER A CA 1
ATOM 4037 C C . SER A 1 499 ? -15.734 -1.377 56.908 1.00 36.84 499 SER A C 1
ATOM 4039 O O . SER A 1 499 ? -15.308 -2.038 55.962 1.00 36.84 499 SER A O 1
ATOM 4041 N N . ALA A 1 500 ? -16.261 -1.966 57.985 1.00 50.88 500 ALA A N 1
ATOM 4042 C CA . ALA A 1 500 ? -16.783 -3.325 57.894 1.00 50.88 500 ALA A CA 1
ATOM 4043 C C . ALA A 1 500 ? -17.942 -3.278 56.886 1.00 50.88 500 ALA A C 1
ATOM 4045 O O . ALA A 1 500 ? -18.813 -2.416 57.006 1.00 50.88 500 ALA A O 1
ATOM 4046 N N . SER A 1 501 ? -17.921 -4.127 55.863 1.00 54.47 501 SER A N 1
ATOM 4047 C CA . SER A 1 501 ? -19.010 -4.209 54.888 1.00 54.47 501 SER A CA 1
ATOM 4048 C C . SER A 1 501 ? -20.093 -5.148 55.422 1.00 54.47 501 SER A C 1
ATOM 4050 O O . SER A 1 501 ? -19.762 -6.173 56.031 1.00 54.47 501 SER A O 1
ATOM 4052 N N . PRO A 1 502 ? -21.383 -4.824 55.256 1.00 63.41 502 PRO A N 1
ATOM 4053 C CA . PRO A 1 502 ? -22.437 -5.752 55.628 1.00 63.41 502 PRO A CA 1
ATOM 4054 C C . PRO A 1 502 ? -22.360 -7.025 54.776 1.00 63.41 502 PRO A C 1
ATOM 4056 O O . PRO A 1 502 ? -21.979 -6.985 53.607 1.00 63.41 502 PRO A O 1
ATOM 4059 N N . LYS A 1 503 ? -22.721 -8.169 55.358 1.00 67.00 503 LYS A N 1
ATOM 4060 C CA . LYS A 1 503 ? -22.894 -9.425 54.616 1.00 67.00 503 LYS A CA 1
ATOM 4061 C C . LYS A 1 503 ? -24.062 -9.300 53.638 1.00 67.00 503 LYS A C 1
ATOM 4063 O O . LYS A 1 503 ? -25.034 -8.596 53.928 1.00 67.00 503 LYS A O 1
ATOM 4068 N N . GLN A 1 504 ? -23.987 -10.027 52.521 1.00 63.97 504 GLN A N 1
ATOM 4069 C CA . GLN A 1 504 ? -25.145 -10.199 51.635 1.00 63.97 504 GLN A CA 1
ATOM 4070 C C . GLN A 1 504 ? -26.270 -10.920 52.387 1.00 63.97 504 GLN A C 1
ATOM 4072 O O . GLN A 1 504 ? -25.995 -11.759 53.245 1.00 63.97 504 GLN A O 1
ATOM 4077 N N . LEU A 1 505 ? -27.536 -10.652 52.049 1.00 61.09 505 LEU A N 1
ATOM 4078 C CA . LEU A 1 505 ? -28.664 -11.329 52.707 1.00 61.09 505 LEU A CA 1
ATOM 4079 C C . LEU A 1 505 ? -28.598 -12.852 52.571 1.00 61.09 505 LEU A C 1
ATOM 4081 O O . LEU A 1 505 ? -28.945 -13.573 53.501 1.00 61.09 505 LEU A O 1
ATOM 4085 N N . GLU A 1 506 ? -28.114 -13.336 51.430 1.00 62.75 506 GLU A N 1
ATOM 4086 C CA . GLU A 1 506 ? -27.942 -14.758 51.141 1.00 62.75 506 GLU A CA 1
ATOM 4087 C C . GLU A 1 506 ? -26.807 -15.401 51.955 1.00 62.75 506 GLU A C 1
ATOM 4089 O O . GLU A 1 506 ? -26.799 -16.619 52.132 1.00 62.75 506 GLU A O 1
ATOM 4094 N N . GLU A 1 507 ? -25.859 -14.601 52.455 1.00 61.19 507 GLU A N 1
ATOM 4095 C CA . GLU A 1 507 ? -24.720 -15.061 53.259 1.00 61.19 507 GLU A CA 1
ATOM 4096 C C . GLU A 1 507 ? -25.039 -15.141 54.758 1.00 61.19 507 GLU A C 1
ATOM 4098 O O . GLU A 1 507 ? -24.290 -15.778 55.499 1.00 61.19 507 GLU A O 1
ATOM 4103 N N . ILE A 1 508 ? -26.123 -14.510 55.224 1.00 63.22 508 ILE A N 1
ATOM 4104 C CA . ILE A 1 508 ? -26.507 -14.545 56.640 1.00 63.22 508 ILE A CA 1
ATOM 4105 C C . ILE A 1 508 ? -27.019 -15.946 56.982 1.00 63.22 508 ILE A C 1
ATOM 4107 O O . ILE A 1 508 ? -28.083 -16.385 56.540 1.00 63.22 508 ILE A O 1
ATOM 4111 N N . THR A 1 509 ? -26.258 -16.660 57.807 1.00 59.56 509 THR A N 1
ATOM 4112 C CA . THR A 1 509 ? -26.597 -18.026 58.207 1.00 59.56 509 THR A CA 1
ATOM 4113 C C . THR A 1 509 ? -27.588 -18.064 59.372 1.00 59.56 509 THR A C 1
ATOM 4115 O O . THR A 1 509 ? -27.659 -17.156 60.202 1.00 59.56 509 THR A O 1
ATOM 4118 N N . ALA A 1 510 ? -28.285 -19.198 59.510 1.00 55.16 510 ALA A N 1
ATOM 4119 C CA . ALA A 1 510 ? -29.131 -19.510 60.667 1.00 55.16 510 ALA A CA 1
ATOM 4120 C C . ALA A 1 510 ? -28.414 -19.289 62.006 1.00 55.16 510 ALA A C 1
ATOM 4122 O O . ALA A 1 510 ? -28.992 -18.789 62.964 1.00 55.16 510 ALA A O 1
ATOM 4123 N N . LYS A 1 511 ? -27.138 -19.684 62.060 1.00 60.62 511 LYS A N 1
ATOM 4124 C CA . LYS A 1 511 ? -26.313 -19.649 63.266 1.00 60.62 511 LYS A CA 1
ATOM 4125 C C . LYS A 1 511 ? -25.952 -18.221 63.661 1.00 60.62 511 LYS A C 1
ATOM 4127 O O . LYS A 1 511 ? -26.010 -17.890 64.838 1.00 60.62 511 LYS A O 1
ATOM 4132 N N . GLU A 1 512 ? -25.583 -17.3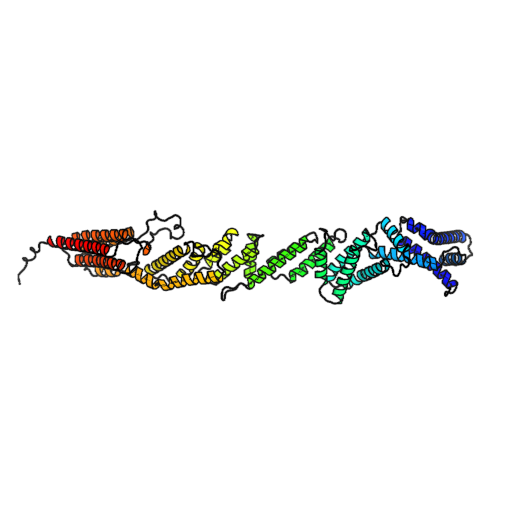91 62.692 1.00 63.31 512 GLU A N 1
ATOM 4133 C CA . GLU A 1 512 ? -25.260 -15.978 62.928 1.00 63.31 512 GLU A CA 1
ATOM 4134 C C . GLU A 1 512 ? -26.500 -15.204 63.356 1.00 63.31 512 GLU A C 1
ATOM 4136 O O . GLU A 1 512 ? -26.442 -14.397 64.281 1.00 63.31 512 GLU A O 1
ATOM 4141 N N . PHE A 1 513 ? -27.643 -15.511 62.740 1.00 63.84 513 PHE A N 1
ATOM 4142 C CA . PHE A 1 513 ? -28.915 -14.943 63.147 1.00 63.84 513 PHE A CA 1
ATOM 4143 C C . PHE A 1 513 ? -29.310 -15.379 64.566 1.00 63.84 513 PHE A C 1
ATOM 4145 O O . PHE A 1 513 ? -29.700 -14.548 65.382 1.00 63.84 513 PHE A O 1
ATOM 4152 N N . HIS A 1 514 ? -29.185 -16.668 64.889 1.00 62.25 514 HIS A N 1
ATOM 4153 C CA . HIS A 1 514 ? -29.476 -17.174 66.230 1.00 62.25 514 HIS A CA 1
ATOM 4154 C C . HIS A 1 514 ? -28.572 -16.524 67.285 1.00 62.25 514 HIS A C 1
ATOM 4156 O O . HIS A 1 514 ? -29.072 -16.047 68.296 1.00 62.25 514 HIS A O 1
ATOM 4162 N N . ALA A 1 515 ? -27.273 -16.388 67.004 1.00 67.12 515 ALA A N 1
ATOM 4163 C CA . ALA A 1 515 ? -26.332 -15.700 67.886 1.00 67.12 515 ALA A CA 1
ATOM 4164 C C . ALA A 1 515 ? -26.668 -14.207 68.068 1.00 67.12 515 ALA A C 1
ATOM 4166 O O . ALA A 1 515 ? -26.516 -13.668 69.164 1.00 67.12 515 ALA A O 1
ATOM 4167 N N . PHE A 1 516 ? -27.146 -13.532 67.016 1.00 70.31 516 PHE A N 1
ATOM 4168 C CA . PHE A 1 516 ? -27.671 -12.168 67.121 1.00 70.31 516 PHE A CA 1
ATOM 4169 C C . PHE A 1 516 ? -28.901 -12.119 68.037 1.00 70.31 516 PHE A C 1
ATOM 4171 O O . PHE A 1 516 ? -28.960 -11.299 68.952 1.00 70.31 516 PHE A O 1
ATOM 4178 N N . PHE A 1 517 ? -29.855 -13.027 67.831 1.00 67.44 517 PHE A N 1
ATOM 4179 C CA . PHE A 1 517 ? -31.081 -13.092 68.621 1.00 67.44 517 PHE A CA 1
ATOM 4180 C C . PHE A 1 517 ? -30.805 -13.383 70.102 1.00 67.44 517 PHE A C 1
ATOM 4182 O O . PHE A 1 517 ? -31.361 -12.710 70.970 1.00 67.44 517 PHE A O 1
ATOM 4189 N N . GLU A 1 518 ? -29.909 -14.325 70.402 1.00 67.31 518 GLU A N 1
ATOM 4190 C CA . GLU A 1 518 ? -29.459 -14.625 71.765 1.00 67.31 518 GLU A CA 1
ATOM 4191 C C . GLU A 1 518 ? -28.808 -13.405 72.428 1.00 67.31 518 GLU A C 1
ATOM 4193 O O . GLU A 1 518 ? -29.117 -13.095 73.580 1.00 67.31 518 GLU A O 1
ATOM 4198 N N . ALA A 1 519 ? -27.963 -12.667 71.698 1.00 70.69 519 ALA A N 1
ATOM 4199 C CA . ALA A 1 519 ? -27.343 -11.443 72.199 1.00 70.69 519 ALA A CA 1
ATOM 4200 C C . ALA A 1 519 ? -28.383 -10.349 72.501 1.00 70.69 519 ALA A C 1
ATOM 4202 O O . ALA A 1 519 ? -28.312 -9.712 73.554 1.00 70.69 519 ALA A O 1
ATOM 4203 N N . CYS A 1 520 ? -29.394 -10.174 71.643 1.00 70.81 520 CYS A N 1
ATOM 4204 C CA . CYS A 1 520 ? -30.506 -9.255 71.902 1.00 70.81 520 CYS A CA 1
ATOM 4205 C C . CYS A 1 520 ? -31.333 -9.685 73.120 1.00 70.81 520 CYS A C 1
ATOM 4207 O O . CYS A 1 520 ? -31.671 -8.849 73.956 1.00 70.81 520 CYS A O 1
ATOM 4209 N N . CYS A 1 521 ? -31.623 -10.981 73.261 1.00 65.94 521 CYS A N 1
ATOM 4210 C CA . CYS A 1 521 ? -32.343 -11.526 74.413 1.00 65.94 521 CYS A CA 1
ATOM 4211 C C . CYS A 1 521 ? -31.557 -11.335 75.718 1.00 65.94 521 CYS A C 1
ATOM 4213 O O . CYS A 1 521 ? -32.136 -10.960 76.738 1.00 65.94 521 CYS A O 1
ATOM 4215 N N . ALA A 1 522 ? -30.238 -11.542 75.692 1.00 70.62 522 ALA A N 1
ATOM 4216 C CA . ALA A 1 522 ? -29.360 -11.321 76.837 1.00 70.62 522 ALA A CA 1
ATOM 4217 C C . ALA A 1 522 ? -29.294 -9.836 77.231 1.00 70.62 522 ALA A C 1
ATOM 4219 O O . ALA A 1 522 ? -29.430 -9.510 78.413 1.00 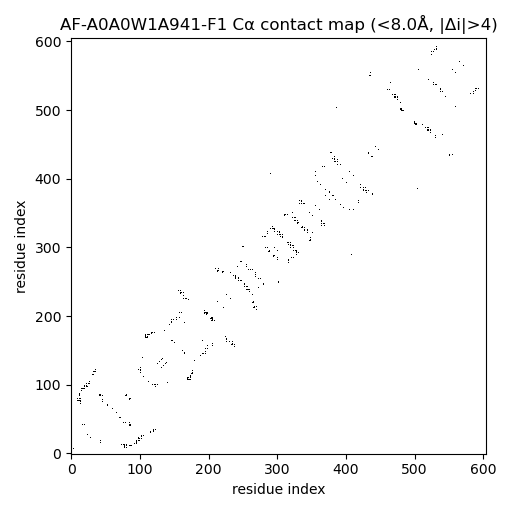70.62 522 ALA A O 1
ATOM 4220 N N . ALA A 1 523 ? -29.161 -8.937 76.250 1.00 73.56 523 ALA A N 1
ATOM 4221 C CA . ALA A 1 523 ? -29.213 -7.494 76.475 1.00 73.56 523 ALA A CA 1
ATOM 4222 C C . ALA A 1 523 ? -30.572 -7.069 77.054 1.00 73.56 523 ALA A C 1
ATOM 4224 O O . ALA A 1 523 ? -30.625 -6.304 78.015 1.00 73.56 523 ALA A O 1
ATOM 4225 N N . GLY A 1 524 ? -31.663 -7.629 76.530 1.00 68.38 524 GLY A N 1
ATOM 4226 C CA . GLY A 1 524 ? -33.021 -7.369 77.000 1.00 68.38 524 GLY A CA 1
ATOM 4227 C C . GLY A 1 524 ? -33.259 -7.859 78.422 1.00 68.38 524 GLY A C 1
ATOM 4228 O O . GLY A 1 524 ? -33.874 -7.158 79.216 1.00 68.38 524 GLY A O 1
ATOM 4229 N N . LYS A 1 525 ? -32.706 -9.023 78.780 1.00 70.06 525 LYS A N 1
ATOM 4230 C CA . LYS A 1 525 ? -32.750 -9.555 80.147 1.00 70.06 525 LYS A CA 1
ATOM 4231 C C . LYS A 1 525 ? -32.003 -8.657 81.135 1.00 70.06 525 LYS A C 1
ATOM 4233 O O . LYS A 1 525 ? -32.520 -8.401 82.216 1.00 70.06 525 LYS A O 1
ATOM 4238 N N . ASN A 1 526 ? -30.822 -8.163 80.763 1.00 75.38 526 ASN A N 1
ATOM 4239 C CA . ASN A 1 526 ? -30.042 -7.240 81.594 1.00 75.38 526 ASN A CA 1
ATOM 4240 C C . ASN A 1 526 ? -30.779 -5.900 81.780 1.00 75.38 526 ASN A C 1
ATOM 4242 O O . ASN A 1 526 ? -30.921 -5.403 82.895 1.00 75.38 526 ASN A O 1
ATOM 4246 N N . ALA A 1 527 ? -31.334 -5.354 80.698 1.00 69.75 527 ALA A N 1
ATOM 4247 C CA . ALA A 1 527 ? -32.114 -4.125 80.752 1.00 69.75 527 ALA A CA 1
ATOM 4248 C C . ALA A 1 527 ? -33.409 -4.290 81.572 1.00 69.75 527 ALA A C 1
ATOM 4250 O O . ALA A 1 527 ? -33.728 -3.423 82.379 1.00 69.75 527 ALA A O 1
ATOM 4251 N N . ALA A 1 528 ? -34.098 -5.431 81.458 1.00 65.19 528 ALA A N 1
ATOM 4252 C CA . ALA A 1 528 ? -35.286 -5.738 82.253 1.00 65.19 528 ALA A CA 1
ATOM 4253 C C . ALA A 1 528 ? -34.985 -5.865 83.757 1.00 65.19 528 ALA A C 1
ATOM 4255 O O . ALA A 1 528 ? -35.747 -5.357 84.571 1.00 65.19 528 ALA A O 1
ATOM 4256 N N . GLN A 1 529 ? -33.852 -6.470 84.132 1.00 71.31 529 GLN A N 1
ATOM 4257 C CA . GLN A 1 529 ? -33.400 -6.530 85.531 1.00 71.31 529 GLN A CA 1
ATOM 4258 C C . GLN A 1 529 ? -33.110 -5.140 86.112 1.00 71.31 529 GLN A C 1
ATOM 4260 O O . GLN A 1 529 ? -33.353 -4.893 87.285 1.00 71.31 529 GLN A O 1
ATOM 4265 N N . ARG A 1 530 ? -32.612 -4.210 85.291 1.00 72.12 530 ARG A N 1
ATOM 4266 C CA . ARG A 1 530 ? -32.341 -2.825 85.707 1.00 72.12 530 ARG A CA 1
ATOM 4267 C C . ARG A 1 530 ? -33.606 -1.950 85.753 1.00 72.12 530 ARG A C 1
ATOM 4269 O O . ARG A 1 530 ? -33.543 -0.847 86.287 1.00 72.12 530 ARG A O 1
ATOM 4276 N N . LEU A 1 531 ? -34.734 -2.430 85.219 1.00 67.56 531 LEU A N 1
ATOM 4277 C CA . LEU A 1 531 ? -36.027 -1.732 85.131 1.00 67.56 531 LEU A CA 1
ATOM 4278 C C . LEU A 1 531 ? -37.132 -2.412 85.956 1.00 67.56 531 LEU A C 1
ATOM 4280 O O . LEU A 1 531 ? -38.308 -2.227 85.657 1.00 67.56 531 LEU A O 1
ATOM 4284 N N . GLU A 1 532 ? -36.775 -3.185 86.984 1.00 57.47 532 GLU A N 1
ATOM 4285 C CA . GLU A 1 532 ? -37.665 -4.100 87.725 1.00 57.47 532 GLU A CA 1
ATOM 4286 C C . GLU A 1 532 ? -38.965 -3.448 88.254 1.00 57.47 532 GLU A C 1
ATOM 4288 O O . GLU A 1 532 ? -39.980 -4.126 88.362 1.00 57.47 532 GLU A O 1
ATOM 4293 N N . ASN A 1 533 ? -38.987 -2.120 88.440 1.00 59.09 533 ASN A N 1
ATOM 4294 C CA . ASN A 1 533 ? -40.160 -1.353 88.886 1.00 59.09 533 ASN A CA 1
ATOM 4295 C C . ASN A 1 533 ? -40.721 -0.357 87.843 1.00 59.09 533 ASN A C 1
ATOM 4297 O O . ASN A 1 533 ? -41.571 0.465 88.177 1.00 59.09 533 ASN A O 1
ATOM 4301 N N . ASN A 1 534 ? -40.269 -0.393 86.580 1.00 62.78 534 ASN A N 1
ATOM 4302 C CA . ASN A 1 534 ? -40.740 0.508 85.520 1.00 62.78 534 ASN A CA 1
ATOM 4303 C C . ASN A 1 534 ? -41.446 -0.261 84.395 1.00 62.78 534 ASN A C 1
ATOM 4305 O O . ASN A 1 534 ? -40.832 -0.756 83.445 1.00 62.78 534 ASN A O 1
ATOM 4309 N N . ARG A 1 535 ? -42.777 -0.308 84.491 1.00 57.03 535 ARG A N 1
ATOM 4310 C CA . ARG A 1 535 ? -43.644 -0.998 83.531 1.00 57.03 535 ARG A CA 1
ATOM 4311 C C . ARG A 1 535 ? -43.482 -0.486 82.097 1.00 57.03 535 ARG A C 1
ATOM 4313 O O . ARG A 1 535 ? -43.389 -1.297 81.182 1.00 57.03 535 ARG A O 1
ATOM 4320 N N . THR A 1 536 ? -43.411 0.827 81.901 1.00 57.41 536 THR A N 1
ATOM 4321 C CA . THR A 1 536 ? -43.317 1.453 80.572 1.00 57.41 536 THR A CA 1
ATOM 4322 C C . THR A 1 536 ? -42.005 1.091 79.865 1.00 57.41 536 THR A C 1
ATOM 4324 O O . THR A 1 536 ? -42.004 0.752 78.682 1.00 57.41 536 THR A O 1
ATOM 4327 N N . GLY A 1 537 ? -40.881 1.091 80.589 1.00 61.62 537 GLY A N 1
ATOM 4328 C CA . GLY A 1 537 ? -39.577 0.678 80.064 1.00 61.62 537 GLY A CA 1
ATOM 4329 C C . GLY A 1 537 ? -39.490 -0.826 79.779 1.00 61.62 537 GLY A C 1
ATOM 4330 O O . GLY A 1 537 ? -38.899 -1.233 78.777 1.00 61.62 537 GLY A O 1
ATOM 4331 N N . LEU A 1 538 ? -40.129 -1.659 80.609 1.00 59.59 538 LEU A N 1
ATOM 4332 C CA . LEU A 1 538 ? -40.243 -3.104 80.374 1.00 59.59 538 LEU A CA 1
ATOM 4333 C C . LEU A 1 538 ? -41.108 -3.431 79.146 1.00 59.59 538 LEU A C 1
ATOM 4335 O O . LEU A 1 538 ? -40.734 -4.295 78.349 1.00 59.59 538 LEU A O 1
ATOM 4339 N N . GLU A 1 539 ? -42.233 -2.735 78.962 1.00 57.09 539 GLU A N 1
ATOM 4340 C CA . GLU A 1 539 ? -43.087 -2.857 77.772 1.00 57.09 539 GLU A CA 1
ATOM 4341 C C . GLU A 1 539 ? -42.316 -2.457 76.501 1.00 57.09 539 GLU A C 1
ATOM 4343 O O . GLU A 1 539 ? -42.357 -3.189 75.511 1.00 57.09 539 GLU A O 1
ATOM 4348 N N . LEU A 1 540 ? -41.500 -1.396 76.563 1.00 60.53 540 LEU A N 1
ATOM 4349 C CA . LEU A 1 540 ? -40.637 -0.975 75.456 1.00 60.53 540 LEU A CA 1
ATOM 4350 C C . LEU A 1 540 ? -39.608 -2.048 75.060 1.00 60.53 540 LEU A C 1
ATOM 4352 O O . LEU A 1 540 ? -39.495 -2.393 73.884 1.00 60.53 540 LEU A O 1
ATOM 4356 N N . ILE A 1 541 ? -38.871 -2.608 76.029 1.00 62.97 541 ILE A N 1
ATOM 4357 C CA . ILE A 1 541 ? -37.905 -3.694 75.775 1.00 62.97 541 ILE A CA 1
ATOM 4358 C C . ILE A 1 541 ? -38.614 -4.902 75.164 1.00 62.97 541 ILE A C 1
ATOM 4360 O O . ILE A 1 541 ? -38.122 -5.491 74.198 1.00 62.97 541 ILE A O 1
ATOM 4364 N N . MET A 1 542 ? -39.779 -5.271 75.703 1.00 59.25 542 MET A N 1
ATOM 4365 C CA . MET A 1 542 ? -40.565 -6.375 75.165 1.00 59.25 542 MET A CA 1
ATOM 4366 C C . MET A 1 542 ? -41.005 -6.123 73.727 1.00 59.25 542 MET A C 1
ATOM 4368 O O . MET A 1 542 ? -40.941 -7.044 72.916 1.00 59.25 542 MET A O 1
ATOM 4372 N N . ASP A 1 543 ? -41.441 -4.917 73.388 1.00 54.47 543 ASP A N 1
ATOM 4373 C CA . ASP A 1 543 ? -41.910 -4.605 72.040 1.00 54.47 543 ASP A CA 1
ATOM 4374 C C . ASP A 1 543 ? -40.764 -4.574 71.022 1.00 54.47 543 ASP A C 1
ATOM 4376 O O . ASP A 1 543 ? -40.931 -5.046 69.891 1.00 54.47 543 ASP A O 1
ATOM 4380 N N . VAL A 1 544 ? -39.563 -4.158 71.435 1.00 61.81 544 VAL A N 1
ATOM 4381 C CA . VAL A 1 544 ? -38.337 -4.289 70.632 1.00 61.81 544 VAL A CA 1
ATOM 4382 C C . VAL A 1 544 ? -37.990 -5.756 70.397 1.00 61.81 544 VAL A C 1
ATOM 4384 O O . VAL A 1 544 ? -37.795 -6.167 69.254 1.00 61.81 544 VAL A O 1
ATOM 4387 N N . LEU A 1 545 ? -37.962 -6.579 71.449 1.00 61.47 545 LEU A N 1
ATOM 4388 C CA . LEU A 1 545 ? -37.643 -8.006 71.329 1.00 61.47 545 LEU A CA 1
ATOM 4389 C C . LEU A 1 545 ? -38.701 -8.768 70.524 1.00 61.47 545 LEU A C 1
ATOM 4391 O O . LEU A 1 545 ? -38.348 -9.614 69.703 1.00 61.47 545 LEU A O 1
ATOM 4395 N N . LYS A 1 546 ? -39.990 -8.438 70.683 1.00 55.81 546 LYS A N 1
ATOM 4396 C CA . LYS A 1 546 ? -41.078 -8.961 69.840 1.00 55.81 546 LYS A CA 1
ATOM 4397 C C . LYS A 1 546 ? -40.909 -8.536 68.389 1.00 55.81 546 LYS A C 1
ATOM 4399 O O . LYS A 1 546 ? -41.151 -9.344 67.499 1.00 55.81 546 LYS A O 1
ATOM 4404 N N . SER A 1 547 ? -40.486 -7.301 68.132 1.00 55.72 547 SER A N 1
ATOM 4405 C CA . SER A 1 547 ? -40.216 -6.823 66.773 1.00 55.72 547 SER A CA 1
ATOM 4406 C C . SER A 1 547 ? -39.051 -7.586 66.138 1.00 55.72 547 SER A C 1
ATOM 4408 O O . SER A 1 547 ? -39.176 -8.031 65.000 1.00 55.72 547 SER A O 1
ATOM 4410 N N . ILE A 1 548 ? -37.975 -7.843 66.890 1.00 60.78 548 ILE A N 1
ATOM 4411 C CA . ILE A 1 548 ? -36.838 -8.677 66.459 1.00 60.78 548 ILE A CA 1
ATOM 4412 C C . ILE A 1 548 ? -37.270 -10.146 66.245 1.00 60.78 548 ILE A C 1
ATOM 4414 O O . ILE A 1 548 ? -36.864 -10.788 65.274 1.00 60.78 548 ILE A O 1
ATOM 4418 N N . ALA A 1 549 ? -38.141 -10.692 67.095 1.00 55.72 549 ALA A N 1
ATOM 4419 C CA . ALA A 1 549 ? -38.677 -12.046 66.936 1.00 55.72 549 ALA A CA 1
ATOM 4420 C C . ALA A 1 549 ? -39.610 -12.161 65.713 1.00 55.72 549 ALA A C 1
ATOM 4422 O O . ALA A 1 549 ? -39.471 -13.077 64.907 1.00 55.72 549 ALA A O 1
ATOM 4423 N N . ASN A 1 550 ? -40.513 -11.199 65.508 1.00 50.38 550 ASN A N 1
ATOM 4424 C CA . ASN A 1 550 ? -41.383 -11.132 64.328 1.00 50.38 550 ASN A CA 1
ATOM 4425 C C . ASN A 1 550 ? -40.581 -10.934 63.038 1.00 50.38 550 ASN A C 1
ATOM 4427 O O . ASN A 1 550 ? -40.919 -11.503 61.999 1.00 50.38 550 ASN A O 1
ATOM 4431 N N . TRP A 1 551 ? -39.497 -10.164 63.117 1.00 54.03 551 TRP A N 1
ATOM 4432 C CA . TRP A 1 551 ? -38.506 -10.034 62.059 1.00 54.03 551 TRP A CA 1
ATOM 4433 C C . TRP A 1 551 ? -37.871 -11.389 61.711 1.00 54.03 551 TRP A C 1
ATOM 4435 O O . TRP A 1 551 ? -37.844 -11.768 60.541 1.00 54.03 551 TRP A O 1
ATOM 4445 N N . THR A 1 552 ? -37.484 -12.169 62.723 1.00 52.75 552 THR A N 1
ATOM 4446 C CA . THR A 1 552 ? -36.958 -13.536 62.557 1.00 52.75 552 THR A CA 1
ATOM 4447 C C . THR A 1 552 ? -37.950 -14.449 61.844 1.00 52.75 552 THR A C 1
ATOM 4449 O O . THR A 1 552 ? -37.603 -15.138 60.887 1.00 52.75 552 THR A O 1
ATOM 4452 N N . ILE A 1 553 ? -39.210 -14.430 62.284 1.00 49.25 553 ILE A N 1
ATOM 4453 C CA . ILE A 1 553 ? -40.271 -15.263 61.714 1.00 49.25 553 ILE A CA 1
ATOM 4454 C C . ILE A 1 553 ? -40.499 -14.898 60.247 1.00 49.25 553 ILE A C 1
ATOM 4456 O O . ILE A 1 553 ? -40.570 -15.797 59.415 1.00 49.25 553 ILE A O 1
ATOM 4460 N N . ARG A 1 554 ? -40.547 -13.601 59.909 1.00 48.00 554 ARG A N 1
ATOM 4461 C CA . ARG A 1 554 ? -40.699 -13.139 58.520 1.00 48.00 554 ARG A CA 1
ATOM 4462 C C . ARG A 1 554 ? -39.532 -13.545 57.628 1.00 48.00 554 ARG A C 1
ATOM 4464 O O . ARG A 1 554 ? -39.772 -13.944 56.495 1.00 48.00 554 ARG A O 1
ATOM 4471 N N . LEU A 1 555 ? -38.301 -13.477 58.131 1.00 49.12 555 LEU A N 1
ATOM 4472 C CA . LEU A 1 555 ? -37.100 -13.903 57.407 1.00 49.12 555 LEU A CA 1
ATOM 4473 C C . LEU A 1 555 ? -37.143 -15.410 57.106 1.00 49.12 555 LEU A C 1
ATOM 4475 O O . LEU A 1 555 ? -36.827 -15.834 56.001 1.00 49.12 555 LEU A O 1
ATOM 4479 N N . LEU A 1 556 ? -37.628 -16.208 58.062 1.00 48.88 556 LEU A N 1
ATOM 4480 C CA . LEU A 1 556 ? -37.794 -17.658 57.925 1.00 48.88 556 LEU A CA 1
ATOM 4481 C C . LEU A 1 556 ? -39.023 -18.063 57.084 1.00 48.88 556 LEU A C 1
ATOM 4483 O O . LEU A 1 556 ? -39.015 -19.129 56.470 1.00 48.88 556 LEU A O 1
ATOM 4487 N N . SER A 1 557 ? -40.082 -17.244 57.050 1.00 37.94 557 SER A N 1
ATOM 4488 C CA . SER A 1 557 ? -41.329 -17.521 56.316 1.00 37.94 557 SER A CA 1
ATOM 4489 C C . SER A 1 557 ? -41.390 -16.896 54.918 1.00 37.94 557 SER A C 1
ATOM 4491 O O . SER A 1 557 ? -42.196 -17.320 54.096 1.00 37.94 557 SER A O 1
ATOM 4493 N N . GLY A 1 558 ? -40.576 -15.871 54.653 1.00 38.31 558 GLY A N 1
ATOM 4494 C CA . GLY A 1 558 ? -40.604 -15.029 53.451 1.00 38.31 558 GLY A CA 1
ATOM 4495 C C . GLY A 1 558 ? -39.955 -15.635 52.206 1.00 38.31 558 GLY A C 1
ATOM 4496 O O . GLY A 1 558 ? -39.813 -14.944 51.202 1.00 38.31 558 GLY A O 1
ATOM 4497 N N . GLY A 1 559 ? -39.569 -16.911 52.240 1.00 36.84 559 GLY A N 1
ATOM 4498 C CA . GLY A 1 559 ? -39.154 -17.629 51.035 1.00 36.84 559 GLY A CA 1
ATOM 4499 C C . GLY A 1 559 ? -37.781 -17.243 50.480 1.00 36.84 559 GLY A C 1
ATOM 4500 O O . GLY A 1 559 ? -37.450 -17.670 49.376 1.00 36.84 559 GLY A O 1
ATOM 4501 N N . THR A 1 560 ? -36.935 -16.524 51.224 1.00 38.72 560 THR A N 1
ATOM 4502 C CA . THR A 1 560 ? -35.495 -16.693 51.025 1.00 38.72 560 THR A CA 1
ATOM 4503 C C . THR A 1 560 ? -35.168 -18.088 51.540 1.00 38.72 560 THR A C 1
ATOM 4505 O O . THR A 1 560 ? -35.174 -18.360 52.736 1.00 38.72 560 THR A O 1
ATOM 4508 N N . THR A 1 561 ? -34.949 -19.031 50.633 1.00 32.38 561 THR A N 1
ATOM 4509 C CA . THR A 1 561 ? -34.258 -20.280 50.951 1.00 32.38 561 THR A CA 1
ATOM 4510 C C . THR A 1 561 ? -32.756 -20.048 50.810 1.00 32.38 561 THR A C 1
ATOM 4512 O O . THR A 1 561 ? -32.235 -20.217 49.707 1.00 32.38 561 THR A O 1
ATOM 4515 N N . PRO A 1 562 ? -32.003 -19.735 51.882 1.00 33.66 562 PRO A N 1
ATOM 4516 C CA . PRO A 1 562 ? -30.612 -20.147 51.948 1.00 33.66 562 PRO A CA 1
ATOM 4517 C C . PRO A 1 562 ? -30.618 -21.674 51.910 1.00 33.66 562 PRO A C 1
ATOM 4519 O O . PRO A 1 562 ? -31.291 -22.315 52.720 1.00 33.66 562 PRO A O 1
ATOM 4522 N N . GLN A 1 563 ? -29.912 -22.263 50.947 1.00 35.22 563 GLN A N 1
ATOM 4523 C CA . GLN A 1 563 ? -29.921 -23.699 50.625 1.00 35.22 563 GLN A CA 1
ATOM 4524 C C . GLN A 1 563 ? -29.445 -24.646 51.755 1.00 35.22 563 GLN A C 1
ATOM 4526 O O . GLN A 1 563 ? -29.160 -25.811 51.499 1.00 35.22 563 GLN A O 1
ATOM 4531 N N . PHE A 1 564 ? -29.386 -24.212 53.015 1.00 32.47 564 PHE A N 1
ATOM 4532 C CA . PHE A 1 564 ? -28.843 -25.003 54.123 1.00 32.47 564 PHE A CA 1
ATOM 4533 C C . PHE A 1 564 ? -29.652 -24.944 55.430 1.00 32.47 564 PHE A C 1
ATOM 4535 O O . PHE A 1 564 ? -29.137 -25.314 56.486 1.00 32.47 564 PHE A O 1
ATOM 4542 N N . PHE A 1 565 ? -30.925 -24.537 55.401 1.00 32.25 565 PHE A N 1
ATOM 4543 C CA . PHE A 1 565 ? -31.775 -24.639 56.592 1.00 32.25 565 PHE A CA 1
ATOM 4544 C C . PHE A 1 565 ? -32.330 -26.057 56.795 1.00 32.25 565 PHE A C 1
ATOM 4546 O O . PHE A 1 565 ? -32.878 -26.684 55.886 1.00 32.25 565 PHE A O 1
ATOM 4553 N N . LYS A 1 566 ? -32.247 -26.548 58.041 1.00 36.19 566 LYS A N 1
ATOM 4554 C CA . LYS A 1 566 ? -33.118 -27.628 58.536 1.00 36.19 566 LYS A CA 1
ATOM 4555 C C . LYS A 1 566 ? -34.588 -27.221 58.349 1.00 36.19 566 LYS A C 1
ATOM 4557 O O . LYS A 1 566 ? -34.901 -26.035 58.292 1.00 36.19 566 LYS A O 1
ATOM 4562 N N . LYS A 1 567 ? -35.489 -28.210 58.261 1.00 35.09 567 LYS A N 1
ATOM 4563 C CA . LYS A 1 567 ? -36.925 -28.007 57.989 1.00 35.09 567 LYS A CA 1
ATOM 4564 C C . LYS A 1 567 ? -37.512 -26.838 58.819 1.00 35.09 567 LYS A C 1
ATOM 4566 O O . LYS A 1 567 ? -37.282 -26.811 60.025 1.00 35.09 567 LYS A O 1
ATOM 4571 N N . PRO A 1 568 ? -38.342 -25.954 58.226 1.00 37.38 568 PRO A N 1
ATOM 4572 C CA . PRO A 1 568 ? -38.887 -24.741 58.860 1.00 37.38 568 PRO A CA 1
ATOM 4573 C C . PRO A 1 568 ? -39.498 -24.936 60.255 1.00 37.38 568 PRO A C 1
ATOM 4575 O O . PRO A 1 568 ? -39.414 -24.045 61.090 1.00 37.38 568 PRO A O 1
ATOM 4578 N N . LYS A 1 569 ? -40.071 -26.117 60.531 1.00 37.09 569 LYS A N 1
ATOM 4579 C CA . LYS A 1 569 ? -40.662 -26.452 61.835 1.00 37.09 569 LYS A CA 1
ATOM 4580 C C . LYS A 1 569 ? -39.671 -26.329 62.997 1.00 37.09 569 LYS A C 1
ATOM 4582 O O . LYS A 1 569 ? -39.998 -25.673 63.969 1.00 37.09 569 LYS A O 1
ATOM 4587 N N . THR A 1 570 ? -38.449 -26.852 62.874 1.00 40.47 570 THR A N 1
ATOM 4588 C CA . THR A 1 570 ? -37.508 -26.882 64.010 1.00 40.47 570 THR A CA 1
ATOM 4589 C C . THR A 1 570 ? -36.960 -25.503 64.383 1.00 40.47 570 THR A C 1
ATOM 4591 O O . THR A 1 570 ? -36.767 -25.234 65.555 1.00 40.47 570 THR A O 1
ATOM 4594 N N . ALA A 1 571 ? -36.764 -24.602 63.413 1.00 38.78 571 ALA A N 1
ATOM 4595 C CA . ALA A 1 571 ? -36.309 -23.237 63.702 1.00 38.78 571 ALA A CA 1
ATOM 4596 C C . ALA A 1 571 ? -37.417 -22.375 64.334 1.00 38.78 571 ALA A C 1
ATOM 4598 O O . ALA A 1 571 ? -37.139 -21.532 65.180 1.00 38.78 571 ALA A O 1
ATOM 4599 N N . VAL A 1 572 ? -38.676 -22.602 63.939 1.00 39.72 572 VAL A N 1
ATOM 4600 C CA . VAL A 1 572 ? -39.847 -21.991 64.582 1.00 39.72 572 VAL A CA 1
ATOM 4601 C C . VAL A 1 572 ? -40.014 -22.530 66.002 1.00 39.72 572 VAL A C 1
ATOM 4603 O O . VAL A 1 572 ? -40.268 -21.740 66.902 1.00 39.72 572 VAL A O 1
ATOM 4606 N N . ASP A 1 573 ? -39.814 -23.830 66.218 1.00 41.66 573 ASP A N 1
ATOM 4607 C CA . ASP A 1 573 ? -39.891 -24.451 67.544 1.00 41.66 573 ASP A CA 1
ATOM 4608 C C . ASP A 1 573 ? -38.796 -23.912 68.490 1.00 41.66 573 ASP A C 1
ATOM 4610 O O . ASP A 1 573 ? -39.114 -23.531 69.616 1.00 41.66 573 ASP A O 1
ATOM 4614 N N . ASP A 1 574 ? -37.549 -23.769 68.020 1.00 41.78 574 ASP A N 1
ATOM 4615 C CA . ASP A 1 574 ? -36.438 -23.186 68.795 1.00 41.78 574 ASP A CA 1
ATOM 4616 C C . ASP A 1 574 ? -36.679 -21.696 69.116 1.00 41.78 574 ASP A C 1
ATOM 4618 O O . ASP A 1 574 ? -36.396 -21.229 70.221 1.00 41.78 574 ASP A O 1
ATOM 4622 N N . LEU A 1 575 ? -37.257 -20.933 68.177 1.00 42.12 575 LEU A N 1
ATOM 4623 C CA . LEU A 1 575 ? -37.601 -19.524 68.394 1.00 42.12 575 LEU A CA 1
ATOM 4624 C C . LEU A 1 575 ? -38.784 -19.363 69.355 1.00 42.12 575 LEU A C 1
ATOM 4626 O O . LEU A 1 575 ? -38.762 -18.505 70.232 1.00 42.12 575 LEU A O 1
ATOM 4630 N N . VAL A 1 576 ? -39.816 -20.196 69.209 1.00 46.59 576 VAL A N 1
ATOM 4631 C CA . VAL A 1 576 ? -40.959 -20.256 70.129 1.00 46.59 576 VAL A CA 1
ATOM 4632 C C . VAL A 1 576 ? -40.478 -20.655 71.518 1.00 46.59 576 VAL A C 1
ATOM 4634 O O . VAL A 1 576 ? -40.940 -20.084 72.503 1.00 46.59 576 VAL A O 1
ATOM 4637 N N . GLN A 1 577 ? -39.522 -21.580 71.618 1.00 47.19 577 GLN A N 1
ATOM 4638 C CA . GLN A 1 577 ? -38.896 -21.945 72.879 1.00 47.19 577 GLN A CA 1
ATOM 4639 C C . GLN A 1 577 ? -38.115 -20.772 73.478 1.00 47.19 577 GLN A C 1
ATOM 4641 O O . GLN A 1 577 ? -38.345 -20.457 74.640 1.00 47.19 577 GLN A O 1
ATOM 4646 N N . ALA A 1 578 ? -37.294 -20.062 72.701 1.00 44.38 578 ALA A N 1
ATOM 4647 C CA . ALA A 1 578 ? -36.553 -18.893 73.177 1.00 44.38 578 ALA A CA 1
ATOM 4648 C C . ALA A 1 578 ? -37.477 -17.730 73.596 1.00 44.38 578 ALA A C 1
ATOM 4650 O O . ALA A 1 578 ? -37.264 -17.115 74.639 1.00 44.38 578 ALA A O 1
ATOM 4651 N N . VAL A 1 579 ? -38.557 -17.464 72.850 1.00 46.25 579 VAL A N 1
ATOM 4652 C CA . VAL A 1 579 ? -39.596 -16.482 73.219 1.00 46.25 579 VAL A CA 1
ATOM 4653 C C . VAL A 1 579 ? -40.344 -16.925 74.479 1.00 46.25 579 VAL A C 1
ATOM 4655 O O . VAL A 1 579 ? -40.619 -16.100 75.349 1.00 46.25 579 VAL A O 1
ATOM 4658 N N . ASN A 1 580 ? -40.641 -18.218 74.625 1.00 51.81 580 ASN A N 1
ATOM 4659 C CA . ASN A 1 580 ? -41.268 -18.768 75.827 1.00 51.81 580 ASN A CA 1
ATOM 4660 C C . ASN A 1 580 ? -40.323 -18.769 77.035 1.00 51.81 580 ASN A C 1
ATOM 4662 O O . ASN A 1 580 ? -40.781 -18.573 78.157 1.00 51.81 580 ASN A O 1
ATOM 4666 N N . GLU A 1 581 ? -39.021 -18.965 76.840 1.00 50.25 581 GLU A N 1
ATOM 4667 C CA . GLU A 1 581 ? -37.995 -18.864 77.880 1.00 50.25 581 GLU A CA 1
ATOM 4668 C C . GLU A 1 581 ? -37.777 -17.412 78.301 1.00 50.25 581 GLU A C 1
ATOM 4670 O O . GLU A 1 581 ? -37.669 -17.137 79.496 1.00 50.25 581 GLU A O 1
ATOM 4675 N N . LEU A 1 582 ? -37.804 -16.469 77.356 1.00 45.44 582 LEU A N 1
ATOM 4676 C CA . LEU A 1 582 ? -37.767 -15.038 77.640 1.00 45.44 582 LEU A CA 1
ATOM 4677 C C . LEU A 1 582 ? -39.029 -14.594 78.391 1.00 45.44 582 LEU A C 1
ATOM 4679 O O . LEU A 1 582 ? -38.923 -13.925 79.415 1.00 45.44 582 LEU A O 1
ATOM 4683 N N . ARG A 1 583 ? -40.212 -15.040 77.947 1.00 46.28 583 ARG A N 1
ATOM 4684 C CA . ARG A 1 583 ? -41.494 -14.811 78.628 1.00 46.28 583 ARG A CA 1
ATOM 4685 C C . ARG A 1 583 ? -41.496 -15.399 80.036 1.00 46.28 583 ARG A C 1
ATOM 4687 O O . ARG A 1 583 ? -41.848 -14.692 80.967 1.00 46.28 583 ARG A O 1
ATOM 4694 N N . LYS A 1 584 ? -41.044 -16.644 80.211 1.00 52.56 584 LYS A N 1
ATOM 4695 C CA . LYS A 1 584 ? -40.885 -17.268 81.535 1.00 52.56 584 LYS A CA 1
ATOM 4696 C C . LYS A 1 584 ? -39.876 -16.526 82.395 1.00 52.56 584 LYS A C 1
ATOM 4698 O O . LYS A 1 584 ? -40.077 -16.430 83.595 1.00 52.56 584 LYS A O 1
ATOM 4703 N N . THR A 1 585 ? -38.791 -16.023 81.812 1.00 45.72 585 THR A N 1
ATOM 4704 C CA . THR A 1 585 ? -37.790 -15.243 82.546 1.00 45.72 585 THR A CA 1
ATOM 4705 C C . THR A 1 585 ? -38.392 -13.922 83.009 1.00 45.72 585 THR A C 1
ATOM 4707 O O . THR A 1 585 ? -38.285 -13.633 84.188 1.00 45.72 585 THR A O 1
ATOM 4710 N N . LEU A 1 586 ? -39.100 -13.191 82.141 1.00 44.16 586 LEU A N 1
ATOM 4711 C CA . LEU A 1 586 ? -39.825 -11.961 82.477 1.00 44.16 586 LEU A CA 1
ATOM 4712 C C . LEU A 1 586 ? -40.930 -12.199 83.513 1.00 44.16 586 LEU A C 1
ATOM 4714 O O . LEU A 1 586 ? -41.004 -11.464 84.486 1.00 44.16 586 LEU A O 1
ATOM 4718 N N . GLU A 1 587 ? -41.740 -13.249 83.364 1.00 48.75 587 GLU A N 1
ATOM 4719 C CA . GLU A 1 587 ? -42.753 -13.653 84.351 1.00 48.75 587 GLU A CA 1
ATOM 4720 C C . GLU A 1 587 ? -42.109 -14.015 85.701 1.00 48.75 587 GLU A C 1
ATOM 4722 O O . GLU A 1 587 ? -42.667 -13.705 86.748 1.00 48.75 587 GLU A O 1
ATOM 4727 N N . LYS A 1 588 ? -40.912 -14.614 85.698 1.00 45.66 588 LYS A N 1
ATOM 4728 C CA . LYS A 1 588 ? -40.152 -14.949 86.912 1.00 45.66 588 LYS A CA 1
ATOM 4729 C C . LYS A 1 588 ? -39.463 -13.731 87.539 1.00 45.66 588 LYS A C 1
ATOM 4731 O O . LYS A 1 588 ? -39.338 -13.678 88.754 1.00 45.66 588 LYS A O 1
ATOM 4736 N N . THR A 1 589 ? -39.047 -12.747 86.741 1.00 46.34 589 THR A N 1
ATOM 4737 C CA . THR A 1 589 ? -38.571 -11.439 87.223 1.00 46.34 589 THR A CA 1
ATOM 4738 C C . THR A 1 589 ? -39.734 -10.640 87.824 1.00 46.34 589 THR A C 1
ATOM 4740 O O . THR A 1 589 ? -39.609 -10.108 88.916 1.00 46.34 589 THR A O 1
ATOM 4743 N N . LEU A 1 590 ? -40.914 -10.676 87.197 1.00 40.97 590 LEU A N 1
ATOM 4744 C CA . LEU A 1 590 ? -42.148 -10.070 87.714 1.00 40.97 590 LEU A CA 1
ATOM 4745 C C . LEU A 1 590 ? -42.698 -10.774 88.973 1.00 40.97 590 LEU A C 1
ATOM 4747 O O . LEU A 1 590 ? -43.428 -10.154 89.737 1.00 40.97 590 LEU A O 1
ATOM 4751 N N . GLN A 1 591 ? -42.356 -12.047 89.219 1.00 44.12 591 GLN A N 1
ATOM 4752 C CA . GLN A 1 591 ? -42.722 -12.785 90.443 1.00 44.12 591 GLN A CA 1
ATOM 4753 C C . GLN A 1 591 ? -41.957 -12.333 91.696 1.00 44.12 591 GLN A C 1
ATOM 4755 O O . GLN A 1 591 ? -42.379 -12.666 92.802 1.00 44.12 591 GLN A O 1
ATOM 4760 N N . HIS A 1 592 ? -40.839 -11.620 91.540 1.00 43.12 592 HIS A N 1
ATOM 4761 C CA . HIS A 1 592 ? -40.050 -11.086 92.655 1.00 43.12 592 HIS A CA 1
ATOM 4762 C C . HIS A 1 592 ? -40.445 -9.659 93.049 1.00 43.12 592 HIS A C 1
ATOM 4764 O O . HIS A 1 592 ? -39.898 -9.122 94.010 1.00 43.12 592 HIS A O 1
ATOM 4770 N N . ILE A 1 593 ? -41.436 -9.081 92.367 1.00 40.28 593 ILE A N 1
ATOM 4771 C CA . ILE A 1 593 ? -42.090 -7.852 92.802 1.00 40.28 593 ILE A CA 1
ATOM 4772 C C . ILE A 1 593 ? -43.072 -8.237 93.908 1.00 40.28 593 ILE A C 1
ATOM 4774 O O . ILE A 1 593 ? -44.101 -8.870 93.660 1.00 40.28 593 ILE A O 1
ATOM 4778 N N . ASP A 1 594 ? -42.732 -7.887 95.145 1.00 36.88 594 ASP A N 1
ATOM 4779 C CA . ASP A 1 594 ? -43.670 -7.960 96.254 1.00 36.88 594 ASP A CA 1
ATOM 4780 C C . ASP A 1 594 ? -44.737 -6.873 96.053 1.00 36.88 594 ASP A C 1
ATOM 4782 O O . ASP A 1 594 ? -44.494 -5.687 96.257 1.00 36.88 594 ASP A O 1
ATOM 4786 N N . PHE A 1 595 ? -45.933 -7.270 95.617 1.00 44.12 595 PHE A N 1
ATOM 4787 C CA . PHE A 1 595 ? -47.081 -6.371 95.436 1.00 44.12 595 PHE A CA 1
ATOM 4788 C C . PHE A 1 595 ? -47.705 -5.919 96.780 1.00 44.12 595 PHE A C 1
ATOM 4790 O O . PHE A 1 595 ? -48.802 -5.360 96.789 1.00 44.12 595 PHE A O 1
ATOM 4797 N N . SER A 1 596 ? -47.042 -6.178 97.917 1.00 34.78 596 SER A N 1
ATOM 4798 C CA . SER A 1 596 ? -47.548 -5.906 99.272 1.00 34.78 596 SER A CA 1
ATOM 4799 C C . SER A 1 596 ? -47.239 -4.510 99.825 1.00 34.78 596 SER A C 1
ATOM 4801 O O . SER A 1 596 ? -47.840 -4.131 100.828 1.00 34.78 596 SER A O 1
ATOM 4803 N N . GLU A 1 597 ? -46.353 -3.722 99.213 1.00 38.22 597 GLU A N 1
ATOM 4804 C CA . GLU A 1 597 ? -46.024 -2.368 99.693 1.00 38.22 597 GLU A CA 1
ATOM 4805 C C . GLU A 1 597 ? -46.481 -1.275 98.721 1.00 38.22 597 GLU A C 1
ATOM 4807 O O . GLU A 1 597 ? -45.702 -0.454 98.262 1.00 38.22 597 GLU A O 1
ATOM 4812 N N . GLU A 1 598 ? -47.784 -1.222 98.442 1.00 36.28 598 GLU A N 1
ATOM 4813 C CA . GLU A 1 598 ? -48.444 0.050 98.110 1.00 36.28 598 GLU A CA 1
ATOM 4814 C C . GLU A 1 598 ? -49.921 0.042 98.534 1.00 36.28 598 GLU A C 1
ATOM 4816 O O . GLU A 1 598 ? -50.846 0.407 97.814 1.00 36.28 598 GLU A O 1
ATOM 4821 N N . SER A 1 599 ? -50.167 -0.378 99.774 1.00 38.22 599 SER A N 1
ATOM 4822 C CA . SER A 1 599 ? -51.423 -0.086 100.459 1.00 38.22 599 SER A CA 1
ATOM 4823 C C . SER A 1 599 ? -51.161 0.240 101.922 1.00 38.22 599 SER A C 1
ATOM 4825 O O . SER A 1 599 ? -51.537 -0.536 102.791 1.00 38.22 599 SER A O 1
ATOM 4827 N N . GLN A 1 600 ? -50.486 1.370 102.176 1.00 36.91 600 GLN A N 1
ATOM 4828 C CA . GLN A 1 600 ? -50.671 2.238 103.353 1.00 36.91 600 GLN A CA 1
ATOM 4829 C C . GLN A 1 600 ? -49.643 3.385 103.367 1.00 36.91 600 GLN A C 1
ATOM 4831 O O . GLN A 1 600 ? -48.652 3.322 104.075 1.00 36.91 600 GLN A O 1
ATOM 4836 N N . HIS A 1 601 ? -49.916 4.468 102.633 1.00 28.98 601 HIS A N 1
ATOM 4837 C CA . HIS A 1 601 ? -49.688 5.845 103.104 1.00 28.98 601 HIS A CA 1
ATOM 4838 C C . HIS A 1 601 ? -50.386 6.852 102.179 1.00 28.98 601 HIS A C 1
ATOM 4840 O O . HIS A 1 601 ? -49.791 7.421 101.274 1.00 28.98 601 HIS A O 1
ATOM 4846 N N . ASN A 1 602 ? -51.690 7.040 102.409 1.00 26.11 602 ASN A N 1
ATOM 4847 C CA . ASN A 1 602 ? -52.288 8.317 102.832 1.00 26.11 602 ASN A CA 1
ATOM 4848 C C . ASN A 1 602 ? -53.768 8.394 102.438 1.00 26.11 602 ASN A C 1
ATOM 4850 O O . ASN A 1 602 ? -54.138 8.807 101.344 1.00 26.11 602 ASN A O 1
ATOM 4854 N N . ILE A 1 603 ? -54.619 8.043 103.404 1.00 31.23 603 ILE A N 1
ATOM 4855 C CA . ILE A 1 603 ? -55.913 8.695 103.593 1.00 31.23 603 ILE A CA 1
ATOM 4856 C C . ILE A 1 603 ? -55.640 9.872 104.531 1.00 31.23 603 ILE A C 1
ATOM 4858 O O . ILE A 1 603 ? -55.262 9.621 105.669 1.00 31.23 603 ILE A O 1
ATOM 4862 N N . THR A 1 604 ? -55.859 11.106 104.080 1.00 29.97 604 THR A N 1
ATOM 4863 C CA . THR A 1 604 ? -56.682 12.107 104.787 1.00 29.97 604 THR A CA 1
ATOM 4864 C C . THR A 1 604 ? -56.997 13.283 103.864 1.00 29.97 604 THR A C 1
ATOM 4866 O O . THR A 1 604 ? -56.198 13.621 102.996 1.00 29.97 604 THR A O 1
ATOM 4869 N N . ALA A 1 605 ? -58.198 13.816 104.097 1.00 30.14 605 ALA A N 1
ATOM 4870 C CA . ALA A 1 605 ? -58.874 14.968 103.505 1.00 30.14 605 ALA A CA 1
ATOM 4871 C C . ALA A 1 605 ? -58.028 16.227 103.274 1.00 30.14 605 ALA A C 1
ATOM 4873 O O . ALA A 1 605 ? -57.100 16.476 104.078 1.00 30.14 605 ALA A O 1
#

Secondary structure (DSSP, 8-state):
---S-HHHHHHHHHHHHHHHHHHHHHH-SSS--HHHHHHTHHHHHHHHHHHHHHHHHHHHHTT-S-------HHHHHHHHHHTT-SPPHHHHHHHHHHHHHHHHHHHHTTTS---HHHHHHHHHHHHT-S-SSSSHHHHHHHHHHHHHHTTTTSPTTHHHHHHHHHHHHHHHHHHH---TT-HHHHHHHHHHHHHHHHHHTT-S-HHHHHHHHHHH--SS-TTTTTS-HHHHHHHHHHHHHHHHTT---HHHHHHHHHGGG----SHHHHHHHHHHHHHHHHHHHGGG-EETTEE--HHHHHHHHHHHHHH-SSSHHHHHHHHHHHHHHHHH-GGGHHHHHHHHHS--TTTHHHHTT-HHHHHHHHHHHHHHHS---SHHHHHHHHHHHHHHHHHHHSTTSS-SS--HHHHHHHHHHHHHHHHHHHHHHHHHHHHTTTT---HHHHHHHHHHS-TTT-HHHHHHHHHHHHHHHHHHHHHHB--TTS--TTSTTSS-TT-PPBPPGGG--HHHHHHHHHHHHHHHHHHHHHTTT-HHHHHHHHHHHHHHHHHHHHHHHS----TT---HHHHHHHHHHHHHHHHHHHHHHHTTS-TTSSS-S----

Organism: NCBI:txid45076

Mean predicted aligned error: 16.85 Å

Sequence (605 aa):
MHNLPEELYHSQVVGKMSFIVRVLQLIDPKGSLQTIRKDYAREIQCITDAEKALQQLTENDCKNENCQAELNKFTILEQQSKAGKCPSLDTLSQNAWIIQELSRLITLIQPFSLDEEMIEEAYLKMKNQPDLWSSLYHHQLNDLEQLTNSLDDIPLPNQVFFNAILCKLKYHLSTNGLADNDTISTELFKLAKNMQESVYKKTNKVIPLFIAYLESQQYLLPFAGALSKEDETKVIVELIAAFAKKIKNATLNSQLNNLRATICLNKSLLDSISSILTKDHALHDLRSMRLDTHFLKAEEIDELFKKAIRVSRKNDVELTKNLCKLALLSKAFPKAKELINKDIENIYPEMTAQLFTSPNFIMGIIQQVIEGQTPIQNGIEQETTNQLITQCYWYLNEPTHIPESMELKDLYAFINARIQNINEQTELRKNQLQQLGYGFPSFENVENIVNSLDPQTDENIKNIITDFYTAIKEAKELQFYQRKNSASPKQQFYQPKNSASPKQLEEITAKEFHAFFEACCAAGKNAAQRLENNRTGLELIMDVLKSIANWTIRLLSGGTTPQFFKKPKTAVDDLVQAVNELRKTLEKTLQHIDFSEESQHNITA

Radius of gyration: 54.55 Å; Cα contacts (8 Å, |Δi|>4): 492; chains: 1; bounding box: 114×59×172 Å

Solvent-accessible surface area (backbone atoms only — not comparable to full-atom values): 34743 Å² total; per-residue (Å²): 139,80,92,55,59,70,72,58,46,32,51,49,34,45,51,39,42,52,47,40,51,52,50,46,45,69,77,39,73,86,68,76,58,56,73,61,49,61,76,46,39,66,54,46,46,54,54,52,53,31,51,49,53,49,51,55,47,58,64,57,50,78,75,48,100,80,74,95,69,92,74,48,67,63,58,52,40,32,52,37,36,75,68,63,72,47,77,53,58,67,60,39,50,56,52,36,47,48,55,47,56,49,46,49,52,58,59,70,24,53,96,44,67,60,52,71,70,49,50,53,50,43,46,53,55,51,65,71,41,96,52,51,78,85,28,71,65,44,51,52,50,52,50,51,50,54,56,59,70,45,48,82,78,41,59,84,71,56,30,53,59,51,48,52,49,50,34,39,42,26,38,51,38,30,75,63,46,81,59,98,84,45,65,66,59,54,50,42,52,52,49,49,51,52,36,53,50,26,58,80,68,66,63,79,43,41,65,60,54,53,50,54,52,52,70,69,50,90,56,74,54,77,46,71,90,36,52,53,74,68,56,47,49,52,42,48,45,52,52,45,54,64,51,48,78,73,50,84,47,68,69,58,40,51,55,51,58,57,54,59,74,57,91,65,75,33,55,68,53,51,51,52,52,49,52,50,52,53,49,47,52,58,57,53,56,56,56,72,47,62,55,88,94,43,68,58,54,74,67,57,53,48,54,44,35,57,54,24,42,77,74,33,78,88,51,21,69,62,46,25,54,50,48,50,52,49,54,46,48,26,68,76,36,64,64,26,28,67,64,48,49,51,51,69,68,65,68,47,90,88,48,57,73,51,45,82,60,30,48,68,55,56,43,53,40,46,50,34,41,51,62,69,70,48,82,70,83,48,65,35,55,47,48,37,51,54,46,50,52,50,53,52,48,52,54,44,67,40,95,77,66,57,58,96,77,68,56,74,65,56,48,52,51,51,52,48,52,50,50,48,51,47,61,69,41,43,63,59,46,37,52,52,34,49,72,68,52,43,59,64,81,44,63,60,61,48,44,51,52,61,66,67,46,62,77,89,82,39,62,70,56,53,50,42,53,50,52,35,51,51,50,42,50,50,34,46,52,65,52,48,28,49,62,91,87,73,67,57,90,87,59,72,89,80,62,74,93,88,64,73,49,69,54,52,80,79,68,64,45,73,64,42,52,49,54,32,51,52,47,42,52,51,34,46,51,55,39,40,66,77,34,77,88,37,66,70,63,42,52,50,50,48,54,52,52,48,50,54,50,52,43,51,50,46,56,71,68,64,70,67,73,56,96,78,70,73,64,72,65,59,61,51,51,54,48,52,46,50,52,50,50,50,48,51,47,51,53,55,56,57,65,70,57,74,85,79,84,82,80,86,89,81,90,77,135

pLDDT: mean 76.93, std 18.87, range [26.11, 97.12]